Protein AF-0000000086686537 (afdb_homodimer)

Organism: NCBI:txid175570

Secondary structure (DSSP, 8-state):
---S-EEEEEE--EETT-SS---TTTSTTPPPBTTTB--GGG-BSEE-HHHHHHHTTTS-EEEEEEE---TT-SSTHHHHHHHHHHHHHH---SEEEEE--TTSTTHHHHHHHHHTSTTEEEEE----SSGGG-HHHHHHHHHHHHTT-EEEE---GGGHHHHHHHHHH-TTSEEEEGGGG--S---HHHHHHHHHHHHHHTTSTTEEEEE--GGGG-TT--HHHHHHHHHHHHHHH-TTSEEE---BTGGGGTS-HHHHHHHHHHHTTTS-HHHHHIIIIIHHHHHTT------/---S-EEEEEE--EETT-SS---TTTSTTPPPBTTTB--GGG-BSEE-HHHHHHHTTTS-EEEEEEE---TT-SSTHHHHHHHHHHHHHH---SEEEEE--TTSTTHHHHHHHHTTSTTEEEEE----SSGGG-HHHHHHHHHHHHTT-EEEE---GGGHHHHHHHHHH-TTSEEEEGGGG--S---HHHHHHHHHHHHHHTTSTTEEEEE--GGGG-TT--HHHHHHHHHHHHHHH-TTSEEE---BTGGGGTS-HHHHHHHHHHHTTTS-HHHHHIIIIIHHHHHTT------

Nearest PDB structures (foldseek):
  4do7-assembly2_B  TM=8.675E-01  e=3.839E-19  Burkholderia multivorans ATCC 17616
  4dnm-assembly1_A  TM=8.602E-01  e=5.454E-19  Burkholderia multivorans ATCC 17616
  6uvz-assembly3_C  TM=8.360E-01  e=5.558E-14  Bifidobacterium longum subsp. infantis ATCC 15697 = JCM 1222 = DSM 20088
  6uvz-assembly5_E  TM=8.345E-01  e=2.700E-13  Bifidobacterium longum subsp. infantis ATCC 15697 = JCM 1222 = DSM 20088
  2ffi-assembly2_B  TM=7.915E-01  e=4.572E-13  Pseudomonas putida KT2440

Solvent-accessible surface area (backbone atoms only — not comparable to full-atom values): 30378 Å² total; per-residue (Å²): 121,55,84,57,62,24,32,36,60,28,30,47,59,48,43,72,75,43,93,67,57,28,39,54,83,57,38,94,81,38,75,68,44,87,56,67,36,86,54,45,60,71,34,24,43,23,35,45,67,67,46,52,50,26,28,44,65,88,56,47,66,73,41,35,20,36,37,62,56,54,43,81,26,88,56,47,61,54,56,57,56,57,45,45,56,38,24,75,74,71,62,34,50,44,26,31,24,39,54,49,63,32,53,42,93,56,24,57,59,52,52,53,61,51,50,73,40,84,41,48,25,26,32,32,55,96,68,85,69,72,54,70,77,31,68,50,27,48,52,22,48,50,43,37,24,73,70,69,31,31,39,42,40,62,52,52,66,89,42,34,65,43,50,28,52,50,41,61,75,34,65,79,27,41,40,31,28,34,34,59,40,53,62,71,54,81,48,68,69,51,48,55,53,44,52,52,41,47,41,58,31,33,71,28,84,38,45,31,36,32,43,22,46,66,39,42,40,30,64,76,62,45,62,76,71,47,36,63,60,55,50,49,49,36,67,40,45,30,50,79,27,23,23,42,28,53,34,37,58,64,38,41,64,35,25,39,72,65,55,57,53,32,38,53,43,59,69,46,58,85,50,53,69,70,47,47,45,18,26,31,27,50,25,48,34,59,71,45,63,43,78,78,73,75,125,121,56,84,56,62,25,32,36,59,27,29,48,61,50,46,71,74,42,93,66,57,28,40,54,84,56,37,94,80,36,74,69,45,86,55,67,36,87,53,44,60,69,33,23,44,23,35,45,66,67,44,52,50,26,28,43,66,87,56,47,65,74,40,37,20,35,37,63,55,52,43,82,26,89,57,48,62,54,55,57,56,56,46,46,55,39,24,75,75,70,61,35,48,44,25,32,24,38,52,47,63,32,52,43,92,57,25,58,59,53,53,54,60,50,50,74,39,83,41,48,26,26,33,33,56,93,65,84,70,73,53,72,76,31,66,50,26,48,52,23,48,52,42,36,23,74,70,68,30,30,38,41,42,61,51,52,67,90,42,34,65,43,49,28,52,49,40,62,75,34,67,79,26,42,40,32,30,35,34,59,40,52,62,71,56,82,46,69,69,52,47,53,52,45,51,52,42,47,41,58,30,35,69,28,84,38,46,33,36,30,43,22,44,67,38,41,38,29,63,76,61,45,62,76,72,48,36,63,61,55,52,49,51,36,69,42,46,30,47,78,27,22,23,42,28,52,33,36,59,64,37,41,65,33,25,39,74,66,56,55,52,33,38,54,44,59,68,46,60,87,50,53,70,70,49,45,45,18,27,31,26,50,25,47,34,61,72,45,63,43,78,77,73,74,126

Radius of gyration: 26.03 Å; Cα contacts (8 Å, |Δi|>4): 1197; chains: 2; bounding box: 48×79×63 Å

Foldseek 3Di:
DDPFAFEAAEAAWDACPDPFFAALCLDPPHDADPLLGDQPVQSDNTDAPVNVCVQCVPPNHPAYEYEQGRPPGPQQLVVLVVQVVCCVVPVPHLAYATEFDLLDPCLLVSLVSSVVPVRHQAYEHADADLLLPRPSSLNSQLSCLVVNHAYEYQYALVCLVSVLVSCQVRVSYAYEHEQLSPQREQDPVSVVSSLVSLLVSLVRLRYAYEHEDPCSNPLADDLVSCLVSQVSRCVRNNLLRAAYHYNPPSCVSRPGPNRRVVSNCVSCVVPDPVSVNSRRPVNSCVSRVRDPDPD/DDPFAFEAAEAAWDACPDPFFAALCLDPPHDADPLLGDQVVQSDNTDAPVNVCVQCVPPNHPAYEYEQGRPPGPQQLVVLVVQVVCCVVPVPHLAYATEFDLLDPCLLVSLVSSVVPVRHQAYEHADADLLLPRPSSLNSQLSCLVVNHAYEYQYALVCLVSVLVSCQVRVSYAYEHEQLSPQREQDPVSVVSSLVSLLVSLVRLRYAYEHEDPCSNPLADDLVSCLVSQVSRCVRNNLLRAAYHYNPPSCVSRPGPNRRVVSNCVSCVVPDPVSVNSRRPVNSCVSRVRDPDPD

InterPro domains:
  IPR006680 Amidohydrolase-related [PF04909] (7-290)
  IPR032466 Metal-dependent hydrolase [SSF51556] (5-290)
  IPR052350 Metallo-dependent Lactonases [PTHR43569] (4-291)

pLDDT: mean 96.32, std 7.06, range [27.52, 98.94]

Structure (mmCIF, N/CA/C/O backbone):
data_AF-0000000086686537-model_v1
#
loop_
_entity.id
_entity.type
_entity.pdbx_description
1 polymer 'Amidohydrolase-related domain-containing protein'
#
loop_
_atom_site.group_PDB
_atom_site.id
_atom_site.type_symbol
_atom_site.label_atom_id
_atom_site.label_alt_id
_atom_site.label_comp_id
_atom_site.label_asym_id
_atom_site.label_entity_id
_atom_site.label_seq_id
_atom_site.pdbx_PDB_ins_code
_atom_site.Cartn_x
_atom_site.Cartn_y
_atom_site.Cartn_z
_atom_site.occupancy
_atom_site.B_iso_or_equiv
_atom_site.auth_seq_id
_atom_site.auth_comp_id
_atom_site.auth_asym_id
_atom_site.auth_atom_id
_atom_site.pdbx_PDB_model_num
ATOM 1 N N . MET A 1 1 ? 2.225 -4.84 16.266 1 64.38 1 MET A N 1
ATOM 2 C CA . MET A 1 1 ? 1.297 -3.797 15.844 1 64.38 1 MET A CA 1
ATOM 3 C C . MET A 1 1 ? 0.823 -2.975 17.047 1 64.38 1 MET A C 1
ATOM 5 O O . MET A 1 1 ? 0.542 -3.525 18.109 1 64.38 1 MET A O 1
ATOM 9 N N . ALA A 1 2 ? 0.82 -1.722 16.719 1 73.69 2 ALA A N 1
ATOM 10 C CA . ALA A 1 2 ? 0.399 -0.842 17.812 1 73.69 2 ALA A CA 1
ATOM 11 C C . ALA A 1 2 ? -1.013 -1.186 18.266 1 73.69 2 ALA A C 1
ATOM 13 O O . ALA A 1 2 ? -1.885 -1.496 17.453 1 73.69 2 ALA A O 1
ATOM 14 N N . ASP A 1 3 ? -1.252 -1.244 19.469 1 85.06 3 ASP A N 1
ATOM 15 C CA . ASP A 1 3 ? -2.514 -1.693 20.047 1 85.06 3 ASP A CA 1
ATOM 16 C C . ASP A 1 3 ? -3.41 -0.508 20.391 1 85.06 3 ASP A C 1
ATOM 18 O O . ASP A 1 3 ? -4.594 -0.684 20.688 1 85.06 3 ASP A O 1
ATOM 22 N N . LEU A 1 4 ? -2.9 0.683 20.328 1 93.69 4 LEU A N 1
ATOM 23 C CA . LEU A 1 4 ? -3.662 1.874 20.688 1 93.69 4 LEU A CA 1
ATOM 24 C C . LEU A 1 4 ? -4.5 2.357 19.516 1 93.69 4 LEU A C 1
ATOM 26 O O . LEU A 1 4 ? -4.086 2.238 18.359 1 93.69 4 LEU A O 1
ATOM 30 N N . PRO A 1 5 ? -5.707 2.875 19.875 1 96 5 PRO A N 1
ATOM 31 C CA . PRO A 1 5 ? -6.402 3.576 18.797 1 96 5 PRO A CA 1
ATOM 32 C C . PRO A 1 5 ? -5.555 4.676 18.172 1 96 5 PRO A C 1
ATOM 34 O O . PRO A 1 5 ? -4.824 5.379 18.875 1 96 5 PRO A O 1
ATOM 37 N N . PHE A 1 6 ? -5.641 4.746 16.922 1 98.31 6 PHE A N 1
ATOM 38 C CA . PHE A 1 6 ? -4.793 5.684 16.188 1 98.31 6 PHE A CA 1
ATOM 39 C C . PHE A 1 6 ? -5.637 6.652 15.375 1 98.31 6 PHE A C 1
ATOM 41 O O . PHE A 1 6 ? -6.504 6.23 14.609 1 98.31 6 PHE A O 1
ATOM 48 N N . VAL A 1 7 ? -5.484 7.961 15.594 1 98.56 7 VAL A N 1
ATOM 49 C CA . VAL A 1 7 ? -6.016 9 14.711 1 98.56 7 VAL A CA 1
ATOM 50 C C . VAL A 1 7 ? -4.965 9.375 13.672 1 98.56 7 VAL A C 1
ATOM 52 O O . VAL A 1 7 ? -3.941 9.977 13.992 1 98.56 7 VAL A O 1
ATOM 55 N N . ASP A 1 8 ? -5.223 8.977 12.461 1 98.81 8 ASP A N 1
ATOM 56 C CA . ASP A 1 8 ? -4.309 9.398 11.406 1 98.81 8 ASP A CA 1
ATOM 57 C C . ASP A 1 8 ? -4.609 10.828 10.953 1 98.81 8 ASP A C 1
ATOM 59 O O . ASP A 1 8 ? -5.598 11.062 10.258 1 98.81 8 ASP A O 1
ATOM 63 N N . THR A 1 9 ? -3.705 11.711 11.25 1 98.88 9 THR A N 1
ATOM 64 C CA . THR A 1 9 ? -4 13.133 11.156 1 98.88 9 THR A CA 1
ATOM 65 C C . THR A 1 9 ? -3.566 13.688 9.797 1 98.88 9 THR A C 1
ATOM 67 O O . THR A 1 9 ? -3.701 14.883 9.531 1 98.88 9 THR A O 1
ATOM 70 N N . HIS A 1 10 ? -3.033 12.797 8.93 1 98.94 10 HIS A N 1
ATOM 71 C CA . HIS A 1 10 ? -2.521 13.289 7.656 1 98.94 10 HIS A CA 1
ATOM 72 C C . HIS A 1 10 ? -2.654 12.242 6.559 1 98.94 10 HIS A C 1
ATOM 74 O O . HIS A 1 10 ? -1.735 11.453 6.336 1 98.94 10 HIS A O 1
ATOM 80 N N . VAL A 1 11 ? -3.717 12.281 5.844 1 98.81 11 VAL A N 1
ATOM 81 C CA . VAL A 1 11 ? -3.977 11.391 4.723 1 98.81 11 VAL A CA 1
ATOM 82 C C . VAL A 1 11 ? -4.445 12.195 3.514 1 98.81 11 VAL A C 1
ATOM 84 O O . VAL A 1 11 ? -4.977 13.297 3.666 1 98.81 11 VAL A O 1
ATOM 87 N N . HIS A 1 12 ? -4.207 11.68 2.35 1 98.81 12 HIS A N 1
ATOM 88 C CA . HIS A 1 12 ? -4.668 12.297 1.112 1 98.81 12 HIS A CA 1
ATOM 89 C C . HIS A 1 12 ? -5.5 11.32 0.286 1 98.81 12 HIS A C 1
ATOM 91 O O . HIS A 1 12 ? -5.023 10.242 -0.073 1 98.81 12 HIS A O 1
ATOM 97 N N . PHE A 1 13 ? -6.73 11.68 -0.009 1 98.75 13 PHE A N 1
ATOM 98 C CA . PHE A 1 13 ? -7.527 10.984 -1.009 1 98.75 13 PHE A CA 1
ATOM 99 C C . PHE A 1 13 ? -7.492 11.719 -2.342 1 98.75 13 PHE A C 1
ATOM 101 O O . PHE A 1 13 ? -7.375 12.945 -2.377 1 98.75 13 PHE A O 1
ATOM 108 N N . HIS A 1 14 ? -7.535 11.008 -3.42 1 98.5 14 HIS A N 1
ATOM 109 C CA . HIS A 1 14 ? -7.531 11.664 -4.723 1 98.5 14 HIS A CA 1
ATOM 110 C C . HIS A 1 14 ? -8.336 10.859 -5.742 1 98.5 14 HIS A C 1
ATOM 112 O O . HIS A 1 14 ? -8.609 9.68 -5.531 1 98.5 14 HIS A O 1
ATOM 118 N N . ASP A 1 15 ? -8.766 11.477 -6.75 1 97.19 15 ASP A N 1
ATOM 119 C CA . ASP A 1 15 ? -9.445 10.93 -7.926 1 97.19 15 ASP A CA 1
ATOM 120 C C . ASP A 1 15 ? -8.969 11.625 -9.203 1 97.19 15 ASP A C 1
ATOM 122 O O . ASP A 1 15 ? -9.484 12.68 -9.562 1 97.19 15 ASP A O 1
ATOM 126 N N . LEU A 1 16 ? -8.086 10.984 -9.883 1 94.69 16 LEU A N 1
ATOM 127 C CA . LEU A 1 16 ? -7.469 11.602 -11.047 1 94.69 16 LEU A CA 1
ATOM 128 C C . LEU A 1 16 ? -8.453 11.656 -12.211 1 94.69 16 LEU A C 1
ATOM 130 O O . LEU A 1 16 ? -8.219 12.367 -13.195 1 94.69 16 LEU A O 1
ATOM 134 N N . ASN A 1 17 ? -9.531 10.953 -12.078 1 92.94 17 ASN A N 1
ATOM 135 C CA . ASN A 1 17 ? -10.539 10.938 -13.141 1 92.94 17 ASN A CA 1
ATOM 136 C C . ASN A 1 17 ? -11.703 11.875 -12.82 1 92.94 17 ASN A C 1
ATOM 138 O O . ASN A 1 17 ? -12.672 11.945 -13.586 1 92.94 17 ASN A O 1
ATOM 142 N N . HIS A 1 18 ? -11.594 12.539 -11.727 1 96.12 18 HIS A N 1
ATOM 143 C CA . HIS A 1 18 ? -12.672 13.453 -11.359 1 96.12 18 HIS A CA 1
ATOM 144 C C . HIS A 1 18 ? -12.812 14.57 -12.391 1 96.12 18 HIS A C 1
ATOM 146 O O . HIS A 1 18 ? -11.812 15.078 -12.906 1 96.12 18 HIS A O 1
ATOM 152 N N . PRO A 1 19 ? -14.016 14.977 -12.672 1 96.31 19 PRO A N 1
ATOM 153 C CA . PRO A 1 19 ? -14.219 15.969 -13.734 1 96.31 19 PRO A CA 1
ATOM 154 C C . PRO A 1 19 ? -13.656 17.344 -13.375 1 96.31 19 PRO A C 1
ATOM 156 O O . PRO A 1 19 ? -13.281 18.109 -14.266 1 96.31 19 PRO A O 1
ATOM 159 N N . THR A 1 20 ? -13.555 17.656 -12.094 1 97.12 20 THR A N 1
ATOM 160 C CA . THR A 1 20 ? -13.219 19.031 -11.75 1 97.12 20 THR A CA 1
ATOM 161 C C . THR A 1 20 ? -11.977 19.078 -10.859 1 97.12 20 THR A C 1
ATOM 163 O O . THR A 1 20 ? -11.227 20.062 -10.883 1 97.12 20 THR A O 1
ATOM 166 N N . LEU A 1 21 ? -11.734 18.109 -10.047 1 98 21 LEU A N 1
ATOM 167 C CA . LEU A 1 21 ? -10.578 18.094 -9.156 1 98 21 LEU A CA 1
ATOM 168 C C . LEU A 1 21 ? -9.289 17.875 -9.945 1 98 21 LEU A C 1
ATOM 170 O O . LEU A 1 21 ? -9.273 17.125 -10.93 1 98 21 LEU A O 1
ATOM 174 N N . ARG A 1 22 ? -8.297 18.625 -9.547 1 97.31 22 ARG A N 1
ATOM 175 C CA . ARG A 1 22 ? -6.973 18.531 -10.156 1 97.31 22 ARG A CA 1
ATOM 176 C C . ARG A 1 22 ? -5.906 18.266 -9.094 1 97.31 22 ARG A C 1
ATOM 178 O O . ARG A 1 22 ? -5.992 18.797 -7.98 1 97.31 22 ARG A O 1
ATOM 185 N N . TYR A 1 23 ? -5.012 17.516 -9.406 1 97.25 23 TYR A N 1
ATOM 186 C CA . TYR A 1 23 ? -3.879 17.172 -8.547 1 97.25 23 TYR A CA 1
ATOM 187 C C . TYR A 1 23 ? -2.559 17.406 -9.273 1 97.25 23 TYR A C 1
ATOM 189 O O . TYR A 1 23 ? -1.949 16.453 -9.789 1 97.25 23 TYR A O 1
ATOM 197 N N . SER A 1 24 ? -2.094 18.609 -9.266 1 95 24 SER A N 1
ATOM 198 C CA . SER A 1 24 ? -0.942 19.016 -10.062 1 95 24 SER A CA 1
ATOM 199 C C . SER A 1 24 ? 0.298 18.203 -9.695 1 95 24 SER A C 1
ATOM 201 O O . SER A 1 24 ? 1.151 17.953 -10.539 1 95 24 SER A O 1
ATOM 203 N N . TRP A 1 25 ? 0.386 17.75 -8.445 1 93.38 25 TRP A N 1
ATOM 204 C CA . TRP A 1 25 ? 1.556 17.031 -7.953 1 93.38 25 TRP A CA 1
ATOM 205 C C . TRP A 1 25 ? 1.496 15.562 -8.352 1 93.38 25 TRP A C 1
ATOM 207 O O . TRP A 1 25 ? 2.5 14.844 -8.273 1 93.38 25 TRP A O 1
ATOM 217 N N . LEU A 1 26 ? 0.293 15.109 -8.852 1 93.81 26 LEU A N 1
ATOM 218 C CA . LEU A 1 26 ? 0.138 13.719 -9.266 1 93.81 26 LEU A CA 1
ATOM 219 C C . LEU A 1 26 ? -0.052 13.617 -10.773 1 93.81 26 LEU A C 1
ATOM 221 O O . LEU A 1 26 ? -0.229 12.523 -11.312 1 93.81 26 LEU A O 1
ATOM 225 N N . ASP A 1 27 ? -0.027 14.781 -11.445 1 89.25 27 ASP A N 1
ATOM 226 C CA . ASP A 1 27 ? -0.174 14.773 -12.898 1 89.25 27 ASP A CA 1
ATOM 227 C C . ASP A 1 27 ? 0.902 13.914 -13.555 1 89.25 27 ASP A C 1
ATOM 229 O O . ASP A 1 27 ? 2.025 13.828 -13.055 1 89.25 27 ASP A O 1
ATOM 233 N N . PRO A 1 28 ? 0.547 13.297 -14.648 1 83.12 28 PRO A N 1
ATOM 234 C CA . PRO A 1 28 ? 1.527 12.445 -15.328 1 83.12 28 PRO A CA 1
ATOM 235 C C . PRO A 1 28 ? 2.822 13.188 -15.656 1 83.12 28 PRO A C 1
ATOM 237 O O . PRO A 1 28 ? 3.9 12.586 -15.656 1 83.12 28 PRO A O 1
ATOM 240 N N . ASP A 1 29 ? 2.689 14.469 -15.875 1 86.56 29 ASP A N 1
ATOM 241 C CA . ASP A 1 29 ? 3.863 15.234 -16.281 1 86.56 29 ASP A CA 1
ATOM 242 C C . ASP A 1 29 ? 4.43 16.031 -15.102 1 86.56 29 ASP A C 1
ATOM 244 O O . ASP A 1 29 ? 5.305 16.875 -15.289 1 86.56 29 ASP A O 1
ATOM 248 N N . ALA A 1 30 ? 3.842 15.789 -13.906 1 91.44 30 ALA A N 1
ATOM 249 C CA . ALA A 1 30 ? 4.375 16.484 -12.742 1 91.44 30 ALA A CA 1
ATOM 250 C C . ALA A 1 30 ? 5.844 16.141 -12.516 1 91.44 30 ALA A C 1
ATOM 252 O O . ALA A 1 30 ? 6.238 14.977 -12.633 1 91.44 30 ALA A O 1
ATOM 253 N N . PRO A 1 31 ? 6.613 17.156 -12.281 1 91.62 31 PRO A N 1
ATOM 254 C CA . PRO A 1 31 ? 8.023 16.859 -12.031 1 91.62 31 PRO A CA 1
ATOM 255 C C . PRO A 1 31 ? 8.242 16.031 -10.766 1 91.62 31 PRO A C 1
ATOM 257 O O . PRO A 1 31 ? 7.43 16.109 -9.836 1 91.62 31 PRO A O 1
ATOM 260 N N . VAL A 1 32 ? 9.305 15.305 -10.75 1 92.19 32 VAL A N 1
ATOM 261 C CA . VAL A 1 32 ? 9.688 14.531 -9.562 1 92.19 32 VAL A CA 1
ATOM 262 C C . VAL A 1 32 ? 10.172 15.484 -8.469 1 92.19 32 VAL A C 1
ATOM 264 O O . VAL A 1 32 ? 11.031 16.328 -8.703 1 92.19 32 VAL A O 1
ATOM 267 N N . ASP A 1 33 ? 9.555 15.375 -7.371 1 93.81 33 ASP A N 1
ATOM 268 C CA . ASP A 1 33 ? 10 16.156 -6.223 1 93.81 33 ASP A CA 1
ATOM 269 C C . ASP A 1 33 ? 11.398 15.734 -5.777 1 93.81 33 ASP A C 1
ATOM 271 O O . ASP A 1 33 ? 11.68 14.539 -5.664 1 93.81 33 ASP A O 1
ATOM 275 N N . GLU A 1 34 ? 12.203 16.703 -5.504 1 93.19 34 GLU A N 1
ATOM 276 C CA . GLU A 1 34 ? 13.602 16.406 -5.207 1 93.19 34 GLU A CA 1
ATOM 277 C C . GLU A 1 34 ? 13.734 15.664 -3.877 1 93.19 34 GLU A C 1
ATOM 279 O O . GLU A 1 34 ? 14.68 14.898 -3.68 1 93.19 34 GLU A O 1
ATOM 284 N N . ILE A 1 35 ? 12.867 15.914 -2.992 1 94.81 35 ILE A N 1
ATOM 285 C CA . ILE A 1 35 ? 12.953 15.344 -1.652 1 94.81 35 ILE A CA 1
ATOM 286 C C . ILE A 1 35 ? 12.227 14 -1.619 1 94.81 35 ILE A C 1
ATOM 288 O O . ILE A 1 35 ? 12.789 12.992 -1.191 1 94.81 35 ILE A O 1
ATOM 292 N N . VAL A 1 36 ? 11.016 13.898 -2.174 1 96.31 36 VAL A N 1
ATOM 293 C CA . VAL A 1 36 ? 10.164 12.703 -2.15 1 96.31 36 VAL A CA 1
ATOM 294 C C . VAL A 1 36 ? 10.688 11.68 -3.156 1 96.31 36 VAL A C 1
ATOM 296 O O . VAL A 1 36 ? 10.641 10.477 -2.904 1 96.31 36 VAL A O 1
ATOM 299 N N . GLY A 1 37 ? 11.297 12.172 -4.293 1 95.75 37 GLY A N 1
ATOM 300 C CA . GLY A 1 37 ? 11.766 11.266 -5.32 1 95.75 37 GLY A CA 1
ATOM 301 C C . GLY A 1 37 ? 10.656 10.742 -6.215 1 95.75 37 GLY A C 1
ATOM 302 O O . GLY A 1 37 ? 9.57 11.312 -6.254 1 95.75 37 GLY A O 1
ATOM 303 N N . PRO A 1 38 ? 10.977 9.727 -7.016 1 94.44 38 PRO A N 1
ATOM 304 C CA . PRO A 1 38 ? 9.984 9.164 -7.934 1 94.44 38 PRO A CA 1
ATOM 305 C C . PRO A 1 38 ? 8.719 8.688 -7.215 1 94.44 38 PRO A C 1
ATOM 307 O O . PRO A 1 38 ? 8.812 7.93 -6.242 1 94.44 38 PRO A O 1
ATOM 310 N N . ASP A 1 39 ? 7.594 9.109 -7.73 1 96.19 39 ASP A N 1
ATOM 311 C CA . ASP A 1 39 ? 6.371 8.859 -6.973 1 96.19 39 ASP A CA 1
ATOM 312 C C . ASP A 1 39 ? 5.289 8.258 -7.859 1 96.19 39 ASP A C 1
ATOM 314 O O . ASP A 1 39 ? 4.102 8.32 -7.527 1 96.19 39 ASP A O 1
ATOM 318 N N . GLY A 1 40 ? 5.652 7.707 -9.023 1 95.88 40 GLY A N 1
ATOM 319 C CA . GLY A 1 40 ? 4.695 7.102 -9.938 1 95.88 40 GLY A CA 1
ATOM 320 C C . GLY A 1 40 ? 3.852 6.02 -9.289 1 95.88 40 GLY A C 1
ATOM 321 O O . GLY A 1 40 ? 2.725 5.762 -9.719 1 95.88 40 GLY A O 1
ATOM 322 N N . ALA A 1 41 ? 4.355 5.383 -8.25 1 97.19 41 ALA A N 1
ATOM 323 C CA . ALA A 1 41 ? 3.695 4.254 -7.598 1 97.19 41 ALA A CA 1
ATOM 324 C C . ALA A 1 41 ? 2.477 4.715 -6.805 1 97.19 41 ALA A C 1
ATOM 326 O O . ALA A 1 41 ? 1.59 3.914 -6.496 1 97.19 41 ALA A O 1
ATOM 327 N N . ILE A 1 42 ? 2.396 6.008 -6.473 1 96.56 42 ILE A N 1
ATOM 328 C CA . ILE A 1 42 ? 1.24 6.48 -5.719 1 96.56 42 ILE A CA 1
ATOM 329 C C . ILE A 1 42 ? 0.34 7.316 -6.621 1 96.56 42 ILE A C 1
ATOM 331 O O . ILE A 1 42 ? -0.661 7.875 -6.168 1 96.56 42 ILE A O 1
ATOM 335 N N . ARG A 1 43 ? 0.709 7.461 -7.918 1 95.88 43 ARG A N 1
ATOM 336 C CA . ARG A 1 43 ? -0.128 8.141 -8.898 1 95.88 43 ARG A CA 1
ATOM 337 C C . ARG A 1 43 ? -1.151 7.188 -9.5 1 95.88 43 ARG A C 1
ATOM 339 O O . ARG A 1 43 ? -1.157 6.961 -10.711 1 95.88 43 ARG A O 1
ATOM 346 N N . ALA A 1 44 ? -2.025 6.625 -8.695 1 95.56 44 ALA A N 1
ATOM 347 C CA . ALA A 1 44 ? -3.105 5.727 -9.102 1 95.56 44 ALA A CA 1
ATOM 348 C C . ALA A 1 44 ? -4.281 6.512 -9.672 1 95.56 44 ALA A C 1
ATOM 350 O O . ALA A 1 44 ? -4.402 7.719 -9.453 1 95.56 44 ALA A O 1
ATOM 351 N N . GLN A 1 45 ? -5.195 5.855 -10.336 1 94.81 45 GLN A N 1
ATOM 352 C CA . GLN A 1 45 ? -6.379 6.5 -10.883 1 94.81 45 GLN A CA 1
ATOM 353 C C . GLN A 1 45 ? -7.23 7.129 -9.781 1 94.81 45 GLN A C 1
ATOM 355 O O . GLN A 1 45 ? -7.836 8.188 -9.984 1 94.81 45 GLN A O 1
ATOM 360 N N . ARG A 1 46 ? -7.215 6.434 -8.688 1 96 46 ARG A N 1
ATOM 361 C CA . ARG A 1 46 ? -7.887 6.965 -7.504 1 96 46 ARG A CA 1
ATOM 362 C C . ARG A 1 46 ? -7.289 6.387 -6.227 1 96 46 ARG A C 1
ATOM 364 O O . ARG A 1 46 ? -6.605 5.359 -6.262 1 96 46 ARG A O 1
ATOM 371 N N . TYR A 1 47 ? -7.473 6.984 -5.203 1 98.25 47 TYR A N 1
ATOM 372 C CA . TYR A 1 47 ? -7.316 6.516 -3.832 1 98.25 47 TYR A CA 1
ATOM 373 C C . TYR A 1 47 ? -8.375 7.125 -2.922 1 98.25 47 TYR A C 1
ATOM 375 O O . TYR A 1 47 ? -8.156 8.172 -2.314 1 98.25 47 TYR A O 1
ATOM 383 N N . TRP A 1 48 ? -9.469 6.461 -2.809 1 98.56 48 TRP A N 1
ATOM 384 C CA . TRP A 1 48 ? -10.641 6.918 -2.066 1 98.56 48 TRP A CA 1
ATOM 385 C C . TRP A 1 48 ? -10.531 6.535 -0.594 1 98.56 48 TRP A C 1
ATOM 387 O O . TRP A 1 48 ? -9.648 5.77 -0.208 1 98.56 48 TRP A O 1
ATOM 397 N N . ALA A 1 49 ? -11.453 7.117 0.153 1 98.5 49 ALA A N 1
ATOM 398 C CA . ALA A 1 49 ? -11.555 6.715 1.554 1 98.5 49 ALA A CA 1
ATOM 399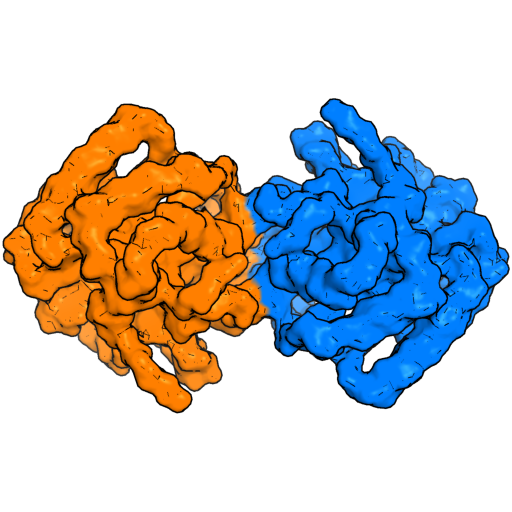 C C . ALA A 1 49 ? -11.82 5.219 1.678 1 98.5 49 ALA A C 1
ATOM 401 O O . ALA A 1 49 ? -11.32 4.566 2.6 1 98.5 49 ALA A O 1
ATOM 402 N N . ASP A 1 50 ? -12.539 4.605 0.704 1 97.44 50 ASP A N 1
ATOM 403 C CA . ASP A 1 50 ? -12.797 3.168 0.644 1 97.44 50 ASP A CA 1
ATOM 404 C C . ASP A 1 50 ? -11.484 2.381 0.596 1 97.44 50 ASP A C 1
ATOM 406 O O . ASP A 1 50 ? -11.32 1.399 1.323 1 97.44 50 ASP A O 1
ATOM 410 N N . ASP A 1 51 ? -10.648 2.828 -0.262 1 98.06 51 ASP A N 1
ATOM 411 C CA . ASP A 1 51 ? -9.375 2.152 -0.476 1 98.06 51 ASP A CA 1
ATOM 412 C C . ASP A 1 51 ? -8.5 2.223 0.772 1 98.06 51 ASP A C 1
ATOM 414 O O . ASP A 1 51 ? -7.902 1.224 1.175 1 98.06 51 ASP A O 1
ATOM 418 N N . PHE A 1 52 ? -8.469 3.43 1.356 1 98.75 52 PHE A N 1
ATOM 419 C CA . PHE A 1 52 ? -7.711 3.637 2.584 1 98.75 52 PHE A CA 1
ATOM 420 C C . PHE A 1 52 ? -8.219 2.732 3.697 1 98.75 52 PHE A C 1
ATOM 422 O O . PHE A 1 52 ? -7.434 2.076 4.383 1 98.75 52 PHE A O 1
ATOM 429 N N . LEU A 1 53 ? -9.523 2.73 3.908 1 98.25 53 LEU A N 1
ATOM 430 C CA . LEU A 1 53 ? -10.117 1.922 4.965 1 98.25 53 LEU A CA 1
ATOM 431 C C . LEU A 1 53 ? -9.82 0.442 4.758 1 98.25 53 LEU A C 1
ATOM 433 O O . LEU A 1 53 ? -9.539 -0.28 5.719 1 98.25 53 LEU A O 1
ATOM 437 N N . ALA A 1 54 ? -9.844 0.006 3.523 1 97.56 54 ALA A N 1
ATOM 438 C CA . ALA A 1 54 ? -9.523 -1.387 3.219 1 97.56 54 ALA A CA 1
ATOM 439 C C . ALA A 1 54 ? -8.062 -1.698 3.537 1 97.56 54 ALA A C 1
ATOM 441 O O . ALA A 1 54 ? -7.766 -2.693 4.203 1 97.56 54 ALA A O 1
ATOM 442 N N . GLU A 1 55 ? -7.168 -0.88 3.115 1 97.56 55 GLU A N 1
ATOM 443 C CA . GLU A 1 55 ? -5.73 -1.083 3.268 1 97.56 55 GLU A CA 1
ATOM 444 C C . GLU A 1 55 ? -5.32 -1.063 4.738 1 97.56 55 GLU A C 1
ATOM 446 O O . GLU A 1 55 ? -4.383 -1.759 5.137 1 97.56 55 GLU A O 1
ATOM 451 N N . THR A 1 56 ? -6.07 -0.302 5.59 1 97.62 56 THR A N 1
ATOM 452 C CA . THR A 1 56 ? -5.617 -0.066 6.957 1 97.62 56 THR A CA 1
ATOM 453 C C . THR A 1 56 ? -6.5 -0.808 7.957 1 97.62 56 THR A C 1
ATOM 455 O O . THR A 1 56 ? -6.398 -0.589 9.164 1 97.62 56 THR A O 1
ATOM 458 N N . ARG A 1 57 ? -7.332 -1.625 7.516 1 96 57 ARG A N 1
ATOM 459 C CA . ARG A 1 57 ? -8.453 -2.16 8.281 1 96 57 ARG A CA 1
ATOM 460 C C . ARG A 1 57 ? -7.969 -2.934 9.5 1 96 57 ARG A C 1
ATOM 462 O O . ARG A 1 57 ? -8.734 -3.18 10.43 1 96 57 ARG A O 1
ATOM 469 N N . PHE A 1 58 ? -6.711 -3.328 9.57 1 96.12 58 PHE A N 1
ATOM 470 C CA . PHE A 1 58 ? -6.234 -4.121 10.703 1 96.12 58 PHE A CA 1
ATOM 471 C C . PHE A 1 58 ? -5.332 -3.289 11.602 1 96.12 58 PHE A C 1
ATOM 473 O O . PHE A 1 58 ? -4.637 -3.832 12.469 1 96.12 58 PHE A O 1
ATOM 480 N N . HIS A 1 59 ? -5.309 -1.952 11.531 1 96.62 59 HIS A N 1
ATOM 481 C CA . HIS A 1 59 ? -4.305 -1.148 12.219 1 96.62 59 HIS A CA 1
ATOM 482 C C . HIS A 1 59 ? -4.949 -0.214 13.234 1 96.62 59 HIS A C 1
ATOM 484 O O . HIS A 1 59 ? -4.359 0.798 13.617 1 96.62 59 HIS A O 1
ATOM 490 N N . ASN A 1 60 ? -6.145 -0.432 13.672 1 96.62 60 ASN A N 1
ATOM 491 C CA . ASN A 1 60 ? -6.844 0.266 14.742 1 96.62 60 ASN A CA 1
ATOM 492 C C . ASN A 1 60 ? -6.934 1.765 14.477 1 96.62 60 ASN A C 1
ATOM 494 O O . ASN A 1 60 ? -6.699 2.578 15.367 1 96.62 60 ASN A O 1
ATOM 498 N N . VAL A 1 61 ? -7.168 2.141 13.258 1 97.88 61 VAL A N 1
ATOM 499 C CA . VAL A 1 61 ? -7.391 3.537 12.906 1 97.88 61 VAL A CA 1
ATOM 500 C C . VAL A 1 61 ? -8.797 3.961 13.32 1 97.88 61 VAL A C 1
ATOM 502 O O . VAL A 1 61 ? -9.781 3.498 12.742 1 97.88 61 VAL A O 1
ATOM 505 N N . SER A 1 62 ? -8.852 4.824 14.305 1 97.06 62 SER A N 1
ATOM 506 C CA . SER A 1 62 ? -10.156 5.191 14.852 1 97.06 62 SER A CA 1
ATOM 507 C C . SER A 1 62 ? -10.719 6.422 14.148 1 97.06 62 SER A C 1
ATOM 509 O O . SER A 1 62 ? -11.938 6.566 14.023 1 97.06 62 SER A O 1
ATOM 511 N N . LYS A 1 63 ? -9.859 7.34 13.75 1 98.31 63 LYS A N 1
ATOM 512 C CA . LYS A 1 63 ? -10.258 8.547 13.039 1 98.31 63 LYS A CA 1
ATOM 513 C C . LYS A 1 63 ? -9.211 8.945 12.008 1 98.31 63 LYS A C 1
ATOM 515 O O . LYS A 1 63 ? -8.047 8.57 12.117 1 98.31 63 LYS A O 1
ATOM 520 N N . VAL A 1 64 ? -9.727 9.688 11.055 1 98.56 64 VAL A N 1
ATOM 521 C CA . VAL A 1 64 ? -8.875 10.078 9.938 1 98.56 64 VAL A CA 1
ATOM 522 C C . VAL A 1 64 ? -9.094 11.547 9.602 1 98.56 64 VAL A C 1
ATOM 524 O O . VAL A 1 64 ? -10.234 12.016 9.57 1 98.56 64 VAL A O 1
ATOM 527 N N . VAL A 1 65 ? -7.984 12.281 9.414 1 98.88 65 VAL A N 1
ATOM 528 C CA . VAL A 1 65 ? -8.031 13.656 8.93 1 98.88 65 VAL A CA 1
ATOM 529 C C . VAL A 1 65 ? -7.43 13.734 7.527 1 98.88 65 VAL A C 1
ATOM 531 O O . VAL A 1 65 ? -6.262 13.391 7.328 1 98.88 65 VAL A O 1
ATOM 534 N N . HIS A 1 66 ? -8.258 14.086 6.57 1 98.88 66 HIS A N 1
ATOM 535 C CA . HIS A 1 66 ? -7.762 14.367 5.23 1 98.88 66 HIS A CA 1
ATOM 536 C C . HIS A 1 66 ? -7.156 15.766 5.148 1 98.88 66 HIS A C 1
ATOM 538 O O . HIS A 1 66 ? -7.742 16.734 5.645 1 98.88 66 HIS A O 1
ATOM 544 N N . VAL A 1 67 ? -6.004 15.867 4.598 1 98.88 67 VAL A N 1
ATOM 545 C CA . VAL A 1 67 ? -5.367 17.156 4.344 1 98.88 67 VAL A CA 1
ATOM 546 C C . VAL A 1 67 ? -5.418 17.484 2.852 1 98.88 67 VAL A C 1
ATOM 548 O O . VAL A 1 67 ? -5.082 16.625 2.02 1 98.88 67 VAL A O 1
ATOM 551 N N . GLN A 1 68 ? -5.77 18.688 2.537 1 98.38 68 GLN A N 1
ATOM 552 C CA . GLN A 1 68 ? -6.004 19.078 1.151 1 98.38 68 GLN A CA 1
ATOM 553 C C . GLN A 1 68 ? -4.969 18.453 0.22 1 98.38 68 GLN A C 1
ATOM 555 O O . GLN A 1 68 ? -3.801 18.312 0.583 1 98.38 68 GLN A O 1
ATOM 560 N N . ALA A 1 69 ? -5.422 17.984 -0.919 1 98.06 69 ALA A N 1
ATOM 561 C CA . ALA A 1 69 ? -4.539 17.312 -1.866 1 98.06 69 ALA A CA 1
ATOM 562 C C . ALA A 1 69 ? -4.789 17.781 -3.293 1 98.06 69 ALA A C 1
ATOM 564 O O . ALA A 1 69 ? -3.938 17.625 -4.168 1 98.06 69 ALA A O 1
ATOM 565 N N . ALA A 1 70 ? -5.895 18.375 -3.621 1 98.06 70 ALA A N 1
ATOM 566 C CA . ALA A 1 70 ? -6.32 18.703 -4.98 1 98.06 70 ALA A CA 1
ATOM 567 C C . ALA A 1 70 ? -5.75 20.047 -5.418 1 98.06 70 ALA A C 1
ATOM 569 O O . ALA A 1 70 ? -6.5 20.969 -5.746 1 98.06 70 ALA A O 1
ATOM 570 N N . LEU A 1 71 ? -4.492 20.078 -5.551 1 96.06 71 LEU A N 1
ATOM 571 C CA . LEU A 1 71 ? -3.789 21.297 -5.957 1 96.06 71 LEU A CA 1
ATOM 572 C C . LEU A 1 71 ? -4.031 21.594 -7.438 1 96.06 71 LEU A C 1
ATOM 574 O O . LEU A 1 71 ? -3.855 20.719 -8.281 1 96.06 71 LEU A O 1
ATOM 578 N N . GLY A 1 72 ? -4.367 22.781 -7.68 1 95.06 72 GLY A N 1
ATOM 579 C CA . GLY A 1 72 ? -4.637 23.188 -9.047 1 95.06 72 GLY A CA 1
ATOM 580 C C . GLY A 1 72 ? -6.117 23.203 -9.383 1 95.06 72 GLY A C 1
ATOM 581 O O . GLY A 1 72 ? -6.504 23.609 -10.484 1 95.06 72 GLY A O 1
ATOM 582 N N . THR A 1 73 ? -6.949 22.812 -8.461 1 97.5 73 THR A N 1
ATOM 583 C CA . THR A 1 73 ? -8.398 22.859 -8.648 1 97.5 73 THR A CA 1
ATOM 584 C C . THR A 1 73 ? -8.883 24.297 -8.688 1 97.5 73 THR A C 1
ATOM 586 O O . THR A 1 73 ? -8.539 25.109 -7.816 1 97.5 73 THR A O 1
ATOM 589 N N . PRO A 1 74 ? -9.75 24.656 -9.641 1 96.31 74 PRO A N 1
ATOM 590 C CA . PRO A 1 74 ? -10.195 26.047 -9.758 1 96.31 74 PRO A CA 1
ATOM 591 C C . PRO A 1 74 ? -10.945 26.531 -8.516 1 96.31 74 PRO A C 1
ATOM 593 O O . PRO A 1 74 ? -10.719 27.656 -8.055 1 96.31 74 PRO A O 1
ATOM 596 N N . ASP A 1 75 ? -11.812 25.766 -8 1 97.81 75 ASP A N 1
ATOM 597 C CA . ASP A 1 75 ? -12.539 26.047 -6.762 1 97.81 75 ASP A CA 1
ATOM 598 C C . ASP A 1 75 ? -12.195 25.031 -5.684 1 97.81 75 ASP A C 1
ATOM 600 O O . ASP A 1 75 ? -12.789 23.953 -5.629 1 97.81 75 ASP A O 1
ATOM 604 N N . PRO A 1 76 ? -11.32 25.406 -4.766 1 97.56 76 PRO A N 1
ATOM 605 C CA . PRO A 1 76 ? -10.875 24.453 -3.744 1 97.56 76 PRO A CA 1
ATOM 606 C C . PRO A 1 76 ? -12.023 23.891 -2.914 1 97.56 76 PRO A C 1
ATOM 608 O O . PRO A 1 76 ? -11.898 22.812 -2.326 1 97.56 76 PRO A O 1
ATOM 611 N N . PHE A 1 77 ? -13.109 24.609 -2.916 1 98.19 77 PHE A N 1
ATOM 612 C CA . PHE A 1 77 ? -14.281 24.141 -2.174 1 98.19 77 PHE A CA 1
ATOM 613 C C . PHE A 1 77 ? -14.773 22.812 -2.713 1 98.19 77 PHE A C 1
ATOM 615 O O . PHE A 1 77 ? -15.367 22.016 -1.977 1 98.19 77 PHE A O 1
ATOM 622 N N . GLU A 1 78 ? -14.492 22.516 -3.949 1 98.38 78 GLU A N 1
ATOM 623 C CA . GLU A 1 78 ? -14.953 21.297 -4.59 1 98.38 78 GLU A CA 1
ATOM 624 C C . GLU A 1 78 ? -14.352 20.062 -3.912 1 98.38 78 GLU A C 1
ATOM 626 O O . GLU A 1 78 ? -15 19.016 -3.838 1 98.38 78 GLU A O 1
ATOM 631 N N . GLU A 1 79 ? -13.156 20.172 -3.439 1 98.75 79 GLU A N 1
ATOM 632 C CA . GLU A 1 79 ? -12.562 19.047 -2.732 1 98.75 79 GLU A CA 1
ATOM 633 C C . GLU A 1 79 ? -13.305 18.75 -1.436 1 98.75 79 GLU A C 1
ATOM 635 O O . GLU A 1 79 ? -13.562 17.594 -1.112 1 98.75 79 GLU A O 1
ATOM 640 N N . THR A 1 80 ? -13.648 19.797 -0.719 1 98.75 80 THR A N 1
ATOM 641 C CA . THR A 1 80 ? -14.406 19.625 0.517 1 98.75 80 THR A CA 1
ATOM 642 C C . THR A 1 80 ? -15.742 18.938 0.246 1 98.75 80 THR A C 1
ATOM 644 O O . THR A 1 80 ? -16.109 18 0.95 1 98.75 80 THR A O 1
ATOM 647 N N . ARG A 1 81 ? -16.375 19.422 -0.782 1 98.12 81 ARG A N 1
ATOM 648 C CA . ARG A 1 81 ? -17.656 18.828 -1.152 1 98.12 81 ARG A CA 1
ATOM 649 C C . ARG A 1 81 ? -17.5 17.359 -1.526 1 98.12 81 ARG A C 1
ATOM 651 O O . ARG A 1 81 ? -18.281 16.516 -1.096 1 98.12 81 ARG A O 1
ATOM 658 N N . TRP A 1 82 ? -16.5 17.094 -2.295 1 98.62 82 TRP A N 1
ATOM 659 C CA . TRP A 1 82 ? -16.203 15.727 -2.727 1 98.62 82 TRP A CA 1
ATOM 660 C C . TRP A 1 82 ? -15.906 14.828 -1.529 1 98.62 82 TRP A C 1
ATOM 662 O O . TRP A 1 82 ? -16.406 13.703 -1.448 1 98.62 82 TRP A O 1
ATOM 672 N N . LEU A 1 83 ? -15.172 15.266 -0.585 1 98.62 83 LEU A N 1
ATOM 673 C CA . LEU A 1 83 ? -14.797 14.516 0.612 1 98.62 83 LEU A CA 1
ATOM 674 C C . LEU A 1 83 ? -16.016 14.25 1.491 1 98.62 83 LEU A C 1
ATOM 676 O O . LEU A 1 83 ? -16.109 13.203 2.135 1 98.62 83 LEU A O 1
ATOM 680 N N . HIS A 1 84 ? -16.828 15.234 1.523 1 96.5 84 HIS A N 1
ATOM 681 C CA . HIS A 1 84 ? -18.016 15.094 2.365 1 96.5 84 HIS A CA 1
ATOM 682 C C . HIS A 1 84 ? -18.875 13.914 1.91 1 96.5 84 HIS A C 1
ATOM 684 O O . HIS A 1 84 ? -19.516 13.258 2.729 1 96.5 84 HIS A O 1
ATOM 690 N N . ALA A 1 85 ? -18.859 13.648 0.644 1 96.88 85 ALA A N 1
ATOM 691 C CA . ALA A 1 85 ? -19.578 12.484 0.141 1 96.88 85 ALA A CA 1
ATOM 692 C C . ALA A 1 85 ? -19.078 11.195 0.782 1 96.88 85 ALA A C 1
ATOM 694 O O . ALA A 1 85 ? -19.859 10.289 1.069 1 96.88 85 ALA A O 1
ATOM 695 N N . PHE A 1 86 ? -17.828 11.078 1.027 1 97.94 86 PHE A N 1
ATOM 696 C CA . PHE A 1 86 ? -17.281 9.93 1.734 1 97.94 86 PHE A CA 1
ATOM 697 C C . PHE A 1 86 ? -17.734 9.914 3.188 1 97.94 86 PHE A C 1
ATOM 699 O O . PHE A 1 86 ? -18.062 8.859 3.729 1 97.94 86 PHE A O 1
ATOM 706 N N . THR A 1 87 ? -17.719 11.125 3.783 1 97.19 87 THR A N 1
ATOM 707 C CA . THR A 1 87 ? -18.141 11.234 5.18 1 97.19 87 THR A CA 1
ATOM 708 C C . THR A 1 87 ? -19.547 10.695 5.371 1 97.19 87 THR A C 1
ATOM 710 O O . THR A 1 87 ? -19.812 9.961 6.32 1 97.19 87 THR A O 1
ATOM 713 N N . GLU A 1 88 ? -20.391 11.023 4.48 1 97.12 88 GLU A N 1
ATOM 714 C CA . GLU A 1 88 ? -21.781 10.594 4.559 1 97.12 88 GLU A CA 1
ATOM 715 C C . GLU A 1 88 ? -21.906 9.086 4.395 1 97.12 88 GLU A C 1
ATOM 717 O O . GLU A 1 88 ? -22.688 8.445 5.09 1 97.12 88 GLU A O 1
ATOM 722 N N . ARG A 1 89 ? -21.094 8.539 3.564 1 96.94 89 ARG A N 1
ATOM 723 C CA . ARG A 1 89 ? -21.219 7.129 3.203 1 96.94 89 ARG A CA 1
ATOM 724 C C . ARG A 1 89 ? -20.469 6.234 4.176 1 96.94 89 ARG A C 1
ATOM 726 O O . ARG A 1 89 ? -20.922 5.137 4.5 1 96.94 89 ARG A O 1
ATOM 733 N N . LEU A 1 90 ? -19.312 6.758 4.641 1 97.12 90 LEU A N 1
ATOM 734 C CA . LEU A 1 90 ? -18.375 5.875 5.324 1 97.12 90 LEU A CA 1
ATOM 735 C C . LEU A 1 90 ? -18.094 6.379 6.734 1 97.12 90 LEU A C 1
ATOM 737 O O . LEU A 1 90 ? -17.5 5.66 7.547 1 97.12 90 LEU A O 1
ATOM 741 N N . GLY A 1 91 ? -18.453 7.629 7.035 1 96.56 91 GLY A N 1
ATOM 742 C CA . GLY A 1 91 ? -18.078 8.25 8.297 1 96.56 91 GLY A CA 1
ATOM 743 C C . GLY A 1 91 ? -16.656 8.773 8.289 1 96.56 91 GLY A C 1
ATOM 744 O O . GLY A 1 91 ? -16.109 9.133 9.344 1 96.56 91 GLY A O 1
ATOM 745 N N . VAL A 1 92 ? -15.953 8.75 7.133 1 97.5 92 VAL A N 1
ATOM 746 C CA . VAL A 1 92 ? -14.586 9.211 6.945 1 97.5 92 VAL A CA 1
ATOM 747 C C . VAL A 1 92 ? -14.516 10.156 5.746 1 97.5 92 VAL A C 1
ATOM 749 O O . VAL A 1 92 ? -15.211 9.953 4.75 1 97.5 92 VAL A O 1
ATOM 752 N N . PRO A 1 93 ? -13.797 11.125 5.875 1 98.25 93 PRO A N 1
ATOM 753 C CA . PRO A 1 93 ? -12.891 11.477 6.973 1 98.25 93 PRO A CA 1
ATOM 754 C C . PRO A 1 93 ? -13.602 12.148 8.141 1 98.25 93 PRO A C 1
ATOM 756 O O . PRO A 1 93 ? -14.648 12.773 7.949 1 98.25 93 PRO A O 1
ATOM 759 N N . HIS A 1 94 ? -13.008 12.023 9.305 1 98.5 94 HIS A N 1
ATOM 760 C CA . HIS A 1 94 ? -13.523 12.648 10.516 1 98.5 94 HIS A CA 1
ATOM 761 C C . HIS A 1 94 ? -13.188 14.133 10.555 1 98.5 94 HIS A C 1
ATOM 763 O O . HIS A 1 94 ? -13.875 14.914 11.211 1 98.5 94 HIS A O 1
ATOM 769 N N . GLY A 1 95 ? -12.117 14.531 9.938 1 98.69 95 GLY A N 1
ATOM 770 C CA . GLY A 1 95 ? -11.68 15.914 9.781 1 98.69 95 GLY A CA 1
ATOM 771 C C . GLY A 1 95 ? -11.172 16.234 8.391 1 98.69 95 GLY A C 1
ATOM 772 O O . GLY A 1 95 ? -10.578 15.375 7.727 1 98.69 95 GLY A O 1
ATOM 773 N N . ILE A 1 96 ? -11.453 17.438 7.957 1 98.75 96 ILE A N 1
ATOM 774 C CA . ILE A 1 96 ? -10.969 17.938 6.676 1 98.75 96 ILE A CA 1
ATOM 775 C C . ILE A 1 96 ? -10.133 19.188 6.891 1 98.75 96 ILE A C 1
ATOM 777 O O . ILE A 1 96 ? -10.609 20.156 7.496 1 98.75 96 ILE A O 1
ATOM 781 N N . VAL A 1 97 ? -8.898 19.109 6.52 1 98.94 97 VAL A N 1
ATOM 782 C CA . VAL A 1 97 ? -8.086 20.312 6.348 1 98.94 97 VAL A CA 1
ATOM 783 C C . VAL A 1 97 ? -8.188 20.812 4.906 1 98.94 97 VAL A C 1
ATOM 785 O O . VAL A 1 97 ? -7.609 20.219 3.994 1 98.94 97 VAL A O 1
ATOM 788 N N . ALA A 1 98 ? -8.883 21.906 4.75 1 98.81 98 ALA A N 1
ATOM 789 C CA . ALA A 1 98 ? -9.242 22.391 3.424 1 98.81 98 ALA A CA 1
ATOM 790 C C . ALA A 1 98 ? -8.172 23.328 2.877 1 98.81 98 ALA A C 1
ATOM 792 O O . ALA A 1 98 ? -7.305 23.797 3.619 1 98.81 98 ALA A O 1
ATOM 793 N N . ALA A 1 99 ? -8.273 23.547 1.565 1 98.44 99 ALA A N 1
ATOM 794 C CA . ALA A 1 99 ? -7.391 24.516 0.917 1 98.44 99 ALA A CA 1
ATOM 795 C C . ALA A 1 99 ? -8.039 25.891 0.843 1 98.44 99 ALA A C 1
ATOM 797 O O . ALA A 1 99 ? -9.133 26.047 0.292 1 98.44 99 ALA A O 1
ATOM 798 N N . VAL A 1 100 ? -7.398 26.859 1.374 1 98.19 100 VAL A N 1
ATOM 799 C CA . VAL A 1 100 ? -7.809 28.266 1.246 1 98.19 100 VAL A CA 1
ATOM 800 C C . VAL A 1 100 ? -6.582 29.141 1.067 1 98.19 100 VAL A C 1
ATOM 802 O O . VAL A 1 100 ? -5.605 29.031 1.811 1 98.19 100 VAL A O 1
ATOM 805 N N . ASP A 1 101 ? -6.59 29.984 0.065 1 97.38 101 ASP A N 1
ATOM 806 C CA . ASP A 1 101 ? -5.594 31.047 -0.038 1 97.38 101 ASP A CA 1
ATOM 807 C C . ASP A 1 101 ? -5.875 32.156 0.966 1 97.38 101 ASP A C 1
ATOM 809 O O . ASP A 1 101 ? -6.75 33 0.739 1 97.38 101 ASP A O 1
ATOM 813 N N . LEU A 1 102 ? -5.086 32.188 1.979 1 97.88 102 LEU A N 1
ATOM 814 C CA . LEU A 1 102 ? -5.379 33.062 3.1 1 97.88 102 LEU A CA 1
ATOM 815 C C . LEU A 1 102 ? -5.016 34.5 2.762 1 97.88 102 LEU A C 1
ATOM 817 O O . LEU A 1 102 ? -5.41 35.438 3.473 1 97.88 102 LEU A O 1
ATOM 821 N N . SER A 1 103 ? -4.297 34.719 1.651 1 97.31 103 SER A N 1
ATOM 822 C CA . SER A 1 103 ? -3.896 36.062 1.282 1 97.31 103 SER A CA 1
ATOM 823 C C . SER A 1 103 ? -5 36.781 0.503 1 97.31 103 SER A C 1
ATOM 825 O O . SER A 1 103 ? -4.938 38 0.298 1 97.31 103 SER A O 1
ATOM 827 N N . ARG A 1 104 ? -6.004 36 0.127 1 97.25 104 ARG A N 1
ATOM 828 C CA . ARG A 1 104 ? -7.062 36.594 -0.689 1 97.25 104 ARG A CA 1
ATOM 829 C C . ARG A 1 104 ? -7.996 37.469 0.157 1 97.25 104 ARG A C 1
ATOM 831 O O . ARG A 1 104 ? -8.289 37.125 1.305 1 97.25 104 ARG A O 1
ATOM 838 N N . PRO A 1 105 ? -8.539 38.5 -0.479 1 97.31 105 PRO A N 1
ATOM 839 C CA . PRO A 1 105 ? -9.453 39.375 0.268 1 97.31 105 PRO A CA 1
ATOM 840 C C . PRO A 1 105 ? -10.727 38.656 0.691 1 97.31 105 PRO A C 1
ATOM 842 O O . PRO A 1 105 ? -11.375 39.062 1.663 1 97.31 105 PRO A O 1
ATOM 845 N N . ASP A 1 106 ? -11.07 37.625 -0.009 1 97.56 106 ASP A N 1
ATOM 846 C CA . ASP A 1 106 ? -12.305 36.906 0.318 1 97.56 106 ASP A CA 1
ATOM 847 C C . ASP A 1 106 ? -12.016 35.656 1.155 1 97.56 106 ASP A C 1
ATOM 849 O O . ASP A 1 106 ? -12.828 34.75 1.197 1 97.56 106 ASP A O 1
ATOM 853 N N . ALA A 1 107 ? -10.852 35.594 1.771 1 97.94 107 ALA A N 1
ATOM 854 C CA . ALA A 1 107 ? -10.469 34.438 2.562 1 97.94 107 ALA A CA 1
ATOM 855 C C . ALA A 1 107 ? -11.523 34.094 3.615 1 97.94 107 ALA A C 1
ATOM 857 O O . ALA A 1 107 ? -11.914 32.938 3.771 1 97.94 107 ALA A O 1
ATOM 858 N N . ALA A 1 108 ? -12.031 35.094 4.281 1 98.19 108 ALA A N 1
ATOM 859 C CA . ALA A 1 108 ? -13.023 34.906 5.328 1 98.19 108 ALA A CA 1
ATOM 860 C C . ALA A 1 108 ? -14.289 34.25 4.758 1 98.19 108 ALA A C 1
ATOM 862 O O . ALA A 1 108 ? -14.898 33.406 5.395 1 98.19 108 ALA A O 1
ATOM 863 N N . VAL A 1 109 ? -14.648 34.719 3.605 1 98.19 109 VAL A N 1
ATOM 864 C CA . VAL A 1 109 ? -15.828 34.188 2.936 1 98.19 109 VAL A CA 1
ATOM 865 C C . VAL A 1 109 ? -15.586 32.719 2.555 1 98.19 109 VAL A C 1
ATOM 867 O O . VAL A 1 109 ? -16.469 31.891 2.715 1 98.19 109 VAL A O 1
ATOM 870 N N . GLN A 1 110 ? -14.414 32.438 2.047 1 98.31 110 GLN A N 1
ATOM 871 C CA . GLN A 1 110 ? -14.07 31.062 1.668 1 98.31 110 GLN A CA 1
ATOM 872 C C . GLN A 1 110 ? -14.062 30.141 2.883 1 98.31 110 GLN A C 1
ATOM 874 O O . GLN A 1 110 ? -14.523 29 2.809 1 98.31 110 GLN A O 1
ATOM 879 N N . LEU A 1 111 ? -13.531 30.625 3.967 1 98.62 111 LEU A N 1
ATOM 880 C CA . LEU A 1 111 ? -13.516 29.844 5.199 1 98.62 111 LEU A CA 1
ATOM 881 C C . LEU A 1 111 ? -14.938 29.469 5.613 1 98.62 111 LEU A C 1
ATOM 883 O O . LEU A 1 111 ? -15.203 28.312 5.941 1 98.62 111 LEU A O 1
ATOM 887 N N . ARG A 1 112 ? -15.812 30.375 5.559 1 98.12 112 ARG A N 1
ATOM 888 C CA . ARG A 1 112 ? -17.203 30.125 5.926 1 98.12 112 ARG A CA 1
ATOM 889 C C . ARG A 1 112 ? -17.859 29.141 4.973 1 98.12 112 ARG A C 1
ATOM 891 O O . ARG A 1 112 ? -18.656 28.297 5.391 1 98.12 112 ARG A O 1
ATOM 898 N N . ARG A 1 113 ? -17.484 29.281 3.744 1 98.38 113 ARG A N 1
ATOM 899 C CA . ARG A 1 113 ? -18 28.359 2.742 1 98.38 113 ARG A CA 1
ATOM 900 C C . ARG A 1 113 ? -17.609 26.922 3.076 1 98.38 113 ARG A C 1
ATOM 902 O O . ARG A 1 113 ? -18.438 26.016 3.029 1 98.38 113 ARG A O 1
ATOM 909 N N . HIS A 1 114 ? -16.422 26.688 3.439 1 98.69 114 HIS A N 1
ATOM 910 C CA . HIS A 1 114 ? -15.953 25.359 3.814 1 98.69 114 HIS A CA 1
ATOM 911 C C . HIS A 1 114 ? -16.609 24.891 5.102 1 98.69 114 HIS A C 1
ATOM 913 O O . HIS A 1 114 ? -16.938 23.703 5.238 1 98.69 114 HIS A O 1
ATOM 919 N N . GLN A 1 115 ? -16.844 25.75 6.016 1 98 115 GLN A N 1
ATOM 920 C CA . GLN A 1 115 ? -17.344 25.406 7.34 1 98 115 GLN A CA 1
ATOM 921 C C . GLN A 1 115 ? -18.828 25.016 7.285 1 98 115 GLN A C 1
ATOM 923 O O . GLN A 1 115 ? -19.391 24.578 8.289 1 98 115 GLN A O 1
ATOM 928 N N . ARG A 1 116 ? -19.422 25.156 6.117 1 97.44 116 ARG A N 1
ATOM 929 C CA . ARG A 1 116 ? -20.75 24.594 5.949 1 97.44 116 ARG A CA 1
ATOM 930 C C . ARG A 1 116 ? -20.734 23.078 6.199 1 97.44 116 ARG A C 1
ATOM 932 O O . ARG A 1 116 ? -21.781 22.484 6.465 1 97.44 116 ARG A O 1
ATOM 939 N N . TYR A 1 117 ? -19.609 22.531 6.051 1 97.44 117 TYR A N 1
ATOM 940 C CA . TYR A 1 117 ? -19.422 21.125 6.402 1 97.44 117 TYR A CA 1
ATOM 941 C C . TYR A 1 117 ? -18.797 20.984 7.785 1 97.44 117 TYR A C 1
ATOM 943 O O . TYR A 1 117 ? -17.672 21.469 8.016 1 97.44 117 TYR A O 1
ATOM 951 N N . PRO A 1 118 ? -19.438 20.297 8.648 1 95.12 118 PRO A N 1
ATOM 952 C CA . PRO A 1 118 ? -19.047 20.328 10.062 1 95.12 118 PRO A CA 1
ATOM 953 C C . PRO A 1 118 ? -17.703 19.656 10.32 1 95.12 118 PRO A C 1
ATOM 955 O O . PRO A 1 118 ? -17.109 19.859 11.375 1 95.12 118 PRO A O 1
ATOM 958 N N . ASN A 1 119 ? -17.234 18.812 9.391 1 96.44 119 ASN A N 1
ATOM 959 C CA . ASN A 1 119 ? -15.992 18.109 9.672 1 96.44 119 ASN A CA 1
ATOM 960 C C . ASN A 1 119 ? -14.781 18.844 9.109 1 96.44 119 ASN A C 1
ATOM 962 O O . ASN A 1 119 ? -13.656 18.344 9.164 1 96.44 119 ASN A O 1
ATOM 966 N N . VAL A 1 120 ? -15.008 20.078 8.57 1 98.44 120 VAL A N 1
ATOM 967 C CA . VAL A 1 120 ? -13.875 20.938 8.273 1 98.44 120 VAL A CA 1
ATOM 968 C C . VAL A 1 120 ? -13.266 21.453 9.57 1 98.44 120 VAL A C 1
ATOM 970 O O . VAL A 1 120 ? -13.93 22.141 10.344 1 98.44 120 VAL A O 1
ATOM 973 N N . CYS A 1 121 ? -12.016 21.078 9.789 1 98.62 121 CYS A N 1
ATOM 974 C CA . CYS A 1 121 ? -11.43 21.375 11.094 1 98.62 121 CYS A CA 1
ATOM 975 C C . CYS A 1 121 ? -10.18 22.234 10.945 1 98.62 121 CYS A C 1
ATOM 977 O O . CYS A 1 121 ? -9.641 22.734 11.93 1 98.62 121 CYS A O 1
ATOM 979 N N . GLY A 1 122 ? -9.734 22.438 9.727 1 98.81 122 GLY A N 1
ATOM 980 C CA . GLY A 1 122 ? -8.531 23.234 9.492 1 98.81 122 GLY A CA 1
ATOM 981 C C . GLY A 1 122 ? -8.336 23.609 8.039 1 98.81 122 GLY A C 1
ATOM 982 O O . GLY A 1 122 ? -9.18 23.297 7.191 1 98.81 122 GLY A O 1
ATOM 983 N N . VAL A 1 123 ? -7.281 24.406 7.836 1 98.69 123 VAL A N 1
ATOM 984 C CA . VAL A 1 123 ? -6.918 24.875 6.504 1 98.69 123 VAL A CA 1
ATOM 985 C C . VAL A 1 123 ? -5.406 24.766 6.309 1 98.69 123 VAL A C 1
ATOM 987 O O . VAL A 1 123 ? -4.637 24.969 7.25 1 98.69 123 VAL A O 1
ATOM 990 N N . ARG A 1 124 ? -5.086 24.375 5.152 1 98.25 124 ARG A N 1
ATOM 991 C CA . ARG A 1 124 ? -3.691 24.469 4.734 1 98.25 124 ARG A CA 1
ATOM 992 C C . ARG A 1 124 ? -3.566 25.266 3.434 1 98.25 124 ARG A C 1
ATOM 994 O O . ARG A 1 124 ? -4.234 24.953 2.447 1 98.25 124 ARG A O 1
ATOM 1001 N N . ASP A 1 125 ? -2.859 26.328 3.543 1 95.88 125 ASP A N 1
ATOM 1002 C CA . ASP A 1 125 ? -2.395 27.078 2.379 1 95.88 125 ASP A CA 1
ATOM 1003 C C . ASP A 1 125 ? -0.967 26.672 2.008 1 95.88 125 ASP A C 1
ATOM 1005 O O . ASP A 1 125 ? -0.005 27.234 2.535 1 95.88 125 ASP A O 1
ATOM 1009 N N . LEU A 1 126 ? -0.823 25.719 1.129 1 91.12 126 LEU A N 1
ATOM 1010 C CA . LEU A 1 126 ? 0.493 25.172 0.805 1 91.12 126 LEU A CA 1
ATOM 1011 C C . LEU A 1 126 ? 1.303 26.172 -0.017 1 91.12 126 LEU A C 1
ATOM 1013 O O . LEU A 1 126 ? 1.084 26.312 -1.223 1 91.12 126 LEU A O 1
ATOM 1017 N N . ARG A 1 127 ? 2.113 26.969 0.667 1 87.81 127 ARG A N 1
ATOM 1018 C CA . ARG A 1 127 ? 2.99 27.984 0.093 1 87.81 127 ARG A CA 1
ATOM 1019 C C . ARG A 1 127 ? 4.391 27.906 0.698 1 87.81 127 ARG A C 1
ATOM 1021 O O . ARG A 1 127 ? 4.555 27.469 1.839 1 87.81 127 ARG A O 1
ATOM 1028 N N . TYR A 1 128 ? 5.328 28.25 -0.109 1 83.25 128 TYR A N 1
ATOM 1029 C CA . TYR A 1 128 ? 6.691 28.203 0.409 1 83.25 128 TYR A CA 1
ATOM 1030 C C . TYR A 1 128 ? 7.398 29.531 0.211 1 83.25 128 TYR A C 1
ATOM 1032 O O . TYR A 1 128 ? 8.609 29.641 0.433 1 83.25 128 TYR A O 1
ATOM 1040 N N . ASP A 1 129 ? 6.66 30.438 -0.129 1 88.88 129 ASP A N 1
ATOM 1041 C CA . ASP A 1 129 ? 7.242 31.766 -0.23 1 88.88 129 ASP A CA 1
ATOM 1042 C C . ASP A 1 129 ? 7.223 32.469 1.121 1 88.88 129 ASP A C 1
ATOM 1044 O O . ASP A 1 129 ? 7.211 31.828 2.17 1 88.88 129 ASP A O 1
ATOM 1048 N N . ASP A 1 130 ? 7.316 33.812 1.226 1 89.5 130 ASP A N 1
ATOM 1049 C CA . ASP A 1 130 ? 7.402 34.562 2.469 1 89.5 130 ASP A CA 1
ATOM 1050 C C . ASP A 1 130 ? 6.016 34.906 3.008 1 89.5 130 ASP A C 1
ATOM 1052 O O . ASP A 1 130 ? 5.781 36 3.498 1 89.5 130 ASP A O 1
ATOM 1056 N N . TYR A 1 131 ? 5.168 33.844 2.924 1 93.31 131 TYR A N 1
ATOM 1057 C CA . TYR A 1 131 ? 3.756 34.062 3.229 1 93.31 131 TYR A CA 1
ATOM 1058 C C . TYR A 1 131 ? 3.559 34.375 4.699 1 93.31 131 TYR A C 1
ATOM 1060 O O . TYR A 1 131 ? 2.623 35.094 5.059 1 93.31 131 TYR A O 1
ATOM 1068 N N . LEU A 1 132 ? 4.465 33.969 5.555 1 95.56 132 LEU A N 1
ATOM 1069 C CA . LEU A 1 132 ? 4.301 34.156 6.996 1 95.56 132 LEU A CA 1
ATOM 1070 C C . LEU A 1 132 ? 4.531 35.594 7.41 1 95.56 132 LEU A C 1
ATOM 1072 O O . LEU A 1 132 ? 4.188 36 8.523 1 95.56 132 LEU A O 1
ATOM 1076 N N . THR A 1 133 ? 5.105 36.375 6.508 1 95.62 133 THR A N 1
ATOM 1077 C CA . THR A 1 133 ? 5.332 37.781 6.785 1 95.62 133 THR A CA 1
ATOM 1078 C C . THR A 1 133 ? 4.449 38.656 5.898 1 95.62 133 THR A C 1
ATOM 1080 O O . THR A 1 133 ? 4.586 39.906 5.895 1 95.62 133 THR A O 1
ATOM 1083 N N . ASP A 1 134 ? 3.613 38.031 5.145 1 96.56 134 ASP A N 1
ATOM 1084 C CA . ASP A 1 134 ? 2.674 38.75 4.277 1 96.56 134 ASP A CA 1
ATOM 1085 C C . ASP A 1 134 ? 1.466 39.25 5.066 1 96.56 134 ASP A C 1
ATOM 1087 O O . ASP A 1 134 ? 0.751 38.438 5.684 1 96.56 134 ASP A O 1
ATOM 1091 N N . GLU A 1 135 ? 1.196 40.531 4.957 1 97.06 135 GLU A N 1
ATOM 1092 C CA . GLU A 1 135 ? 0.134 41.156 5.75 1 97.06 135 GLU A CA 1
ATOM 1093 C C . GLU A 1 135 ? -1.235 40.625 5.348 1 97.06 135 GLU A C 1
ATOM 1095 O O . GLU A 1 135 ? -2.104 40.406 6.203 1 97.06 135 GLU A O 1
ATOM 1100 N N . ALA A 1 136 ? -1.41 40.469 4.105 1 97.19 136 ALA A N 1
ATOM 1101 C CA . ALA A 1 136 ? -2.684 39.906 3.637 1 97.19 136 ALA A CA 1
ATOM 1102 C C . ALA A 1 136 ? -2.898 38.5 4.152 1 97.19 136 ALA A C 1
ATOM 1104 O O . ALA A 1 136 ? -4.008 38.125 4.543 1 97.19 136 ALA A O 1
ATOM 1105 N N . TRP A 1 137 ? -1.855 37.719 4.141 1 97.62 137 TRP A N 1
ATOM 1106 C CA . TRP A 1 137 ? -1.925 36.344 4.656 1 97.62 137 TRP A CA 1
ATOM 1107 C C . TRP A 1 137 ? -2.234 36.344 6.152 1 97.62 137 TRP A C 1
ATOM 1109 O O . TRP A 1 137 ? -3.023 35.531 6.625 1 97.62 137 TRP A O 1
ATOM 1119 N N . GLU A 1 138 ? -1.622 37.281 6.844 1 98.06 138 GLU A N 1
ATOM 1120 C CA . GLU A 1 138 ? -1.863 37.375 8.281 1 98.06 138 GLU A CA 1
ATOM 1121 C C . GLU A 1 138 ? -3.322 37.688 8.578 1 98.06 138 GLU A C 1
ATOM 1123 O O . GLU A 1 138 ? -3.893 37.219 9.555 1 98.06 138 GLU A O 1
ATOM 1128 N N . LEU A 1 139 ? -3.926 38.562 7.77 1 97.69 139 LEU A N 1
ATOM 1129 C CA . LEU A 1 139 ? -5.344 38.875 7.93 1 97.69 139 LEU A CA 1
ATOM 1130 C C . LEU A 1 139 ? -6.195 37.625 7.742 1 97.69 139 LEU A C 1
ATOM 1132 O O . LEU A 1 139 ? -7.156 37.406 8.477 1 97.69 139 LEU A O 1
ATOM 1136 N N . GLY A 1 140 ? -5.895 36.875 6.711 1 98.06 140 GLY A N 1
ATOM 1137 C CA . GLY A 1 140 ? -6.562 35.594 6.516 1 98.06 140 GLY A CA 1
ATOM 1138 C C . GLY A 1 140 ? -6.363 34.625 7.676 1 98.06 140 GLY A C 1
ATOM 1139 O O . GLY A 1 140 ? -7.301 33.938 8.086 1 98.06 140 GLY A O 1
ATOM 1140 N N . PHE A 1 141 ? -5.145 34.625 8.195 1 98.06 141 PHE A N 1
ATOM 1141 C CA . PHE A 1 141 ? -4.812 33.812 9.352 1 98.06 141 PHE A CA 1
ATOM 1142 C C . PHE A 1 141 ? -5.66 34.219 10.555 1 98.06 141 PHE A C 1
ATOM 1144 O O . PHE A 1 141 ? -6.172 33.344 11.273 1 98.06 141 PHE A O 1
ATOM 1151 N N . ALA A 1 142 ? -5.793 35.438 10.75 1 98 142 ALA A N 1
ATOM 1152 C CA . ALA A 1 142 ? -6.633 35.938 11.836 1 98 142 ALA A CA 1
ATOM 1153 C C . ALA A 1 142 ? -8.086 35.531 11.641 1 98 142 ALA A C 1
ATOM 1155 O O . ALA A 1 142 ? -8.781 35.188 12.602 1 98 142 ALA A O 1
ATOM 1156 N N . ALA A 1 143 ? -8.539 35.656 10.414 1 98.19 143 ALA A N 1
ATOM 1157 C CA . ALA A 1 143 ? -9.898 35.219 10.102 1 98.19 143 ALA A CA 1
ATOM 1158 C C . ALA A 1 143 ? -10.078 33.719 10.383 1 98.19 143 ALA A C 1
ATOM 1160 O O . ALA A 1 143 ? -11.133 33.281 10.859 1 98.19 143 ALA A O 1
ATOM 1161 N N . LEU A 1 144 ? -9.078 32.969 10.039 1 98.25 144 LEU A N 1
ATOM 1162 C CA . LEU A 1 144 ? -9.086 31.516 10.312 1 98.25 144 LEU A CA 1
ATOM 1163 C C . LEU A 1 144 ? -9.188 31.25 11.805 1 98.25 144 LEU A C 1
ATOM 1165 O O . LEU A 1 144 ? -9.969 30.391 12.227 1 98.25 144 LEU A O 1
ATOM 1169 N N . ALA A 1 145 ? -8.469 31.969 12.578 1 97.62 145 ALA A N 1
ATOM 1170 C CA . ALA A 1 145 ? -8.5 31.844 14.039 1 97.62 145 ALA A CA 1
ATOM 1171 C C . ALA A 1 145 ? -9.891 32.156 14.586 1 97.62 145 ALA A C 1
ATOM 1173 O O . ALA A 1 145 ? -10.398 31.453 15.461 1 97.62 145 ALA A O 1
ATOM 1174 N N . ALA A 1 146 ? -10.422 33.219 14.047 1 97.31 146 ALA A N 1
ATOM 1175 C CA . ALA A 1 146 ? -11.75 33.656 14.469 1 97.31 146 ALA A CA 1
ATOM 1176 C C . ALA A 1 146 ? -12.797 32.594 14.141 1 97.31 146 ALA A C 1
ATOM 1178 O O . ALA A 1 146 ? -13.781 32.438 14.867 1 97.31 146 ALA A O 1
ATOM 1179 N N . ALA A 1 147 ? -12.57 31.891 13.102 1 97.38 147 ALA A N 1
ATOM 1180 C CA . ALA A 1 147 ? -13.484 30.828 12.672 1 97.38 147 ALA A CA 1
ATOM 1181 C C . ALA A 1 147 ? -13.273 29.547 13.469 1 97.38 147 ALA A C 1
ATOM 1183 O O . ALA A 1 147 ? -14.023 28.578 13.328 1 97.38 147 ALA A O 1
ATOM 1184 N N . GLY A 1 148 ? -12.211 29.484 14.305 1 97.12 148 GLY A N 1
ATOM 1185 C CA . GLY A 1 148 ? -11.938 28.328 15.141 1 97.12 148 GLY A CA 1
ATOM 1186 C C . GLY A 1 148 ? -11.281 27.188 14.383 1 97.12 148 GLY A C 1
ATOM 1187 O O . GLY A 1 148 ? -11.375 26.031 14.789 1 97.12 148 GLY A O 1
ATOM 1188 N N . LEU A 1 149 ? -10.695 27.484 13.258 1 98.62 149 LEU A N 1
ATOM 1189 C CA . LEU A 1 149 ? -10.055 26.469 12.422 1 98.62 149 LEU A CA 1
ATOM 1190 C C . LEU A 1 149 ? -8.555 26.406 12.703 1 98.62 149 LEU A C 1
ATOM 1192 O O . LEU A 1 149 ? -7.949 27.406 13.094 1 98.62 149 LEU A O 1
ATOM 1196 N N . VAL A 1 150 ? -7.996 25.188 12.562 1 98.88 150 VAL A N 1
ATOM 1197 C CA . VAL A 1 150 ? -6.562 24.984 12.734 1 98.88 150 VAL A CA 1
ATOM 1198 C C . VAL A 1 150 ? -5.828 25.359 11.445 1 98.88 150 VAL A C 1
ATOM 1200 O O . VAL A 1 150 ? -6.277 25.047 10.344 1 98.88 150 VAL A O 1
ATOM 1203 N N . CYS A 1 151 ? -4.789 26.125 11.555 1 98.75 151 CYS A N 1
ATOM 1204 C CA . CYS A 1 151 ? -3.93 26.406 10.406 1 98.75 151 CYS A CA 1
ATOM 1205 C C . CYS A 1 151 ? -2.797 25.391 10.312 1 98.75 151 CYS A C 1
ATOM 1207 O O . CYS A 1 151 ? -1.889 25.391 11.148 1 98.75 151 CYS A O 1
ATOM 1209 N N . CYS A 1 152 ? -2.814 24.547 9.312 1 98.69 152 CYS A N 1
ATOM 1210 C CA . CYS A 1 152 ? -1.73 23.594 9.07 1 98.69 152 CYS A CA 1
ATOM 1211 C C . CYS A 1 152 ? -0.718 24.172 8.086 1 98.69 152 CYS A C 1
ATOM 1213 O O . CYS A 1 152 ? -1.096 24.734 7.059 1 98.69 152 CYS A O 1
ATOM 1215 N N . ALA A 1 153 ? 0.555 24.109 8.469 1 97.19 153 ALA A N 1
ATOM 1216 C CA . ALA A 1 153 ? 1.604 24.672 7.617 1 97.19 153 ALA A CA 1
ATOM 1217 C C . ALA A 1 153 ? 2.904 23.891 7.762 1 97.19 153 ALA A C 1
ATOM 1219 O O . ALA A 1 153 ? 3.109 23.188 8.758 1 97.19 153 ALA A O 1
ATOM 1220 N N . ASP A 1 154 ? 3.721 23.891 6.754 1 93.25 154 ASP A N 1
ATOM 1221 C CA . ASP A 1 154 ? 5.043 23.281 6.832 1 93.25 154 ASP A CA 1
ATOM 1222 C C . ASP A 1 154 ? 6.121 24.234 6.34 1 93.25 154 ASP A C 1
ATOM 1224 O O . ASP A 1 154 ? 6.844 23.938 5.387 1 93.25 154 ASP A O 1
ATOM 1228 N N . PRO A 1 155 ? 6.305 25.328 7.066 1 95.44 155 PRO A N 1
ATOM 1229 C CA . PRO A 1 155 ? 7.34 26.297 6.699 1 95.44 155 PRO A CA 1
ATOM 1230 C C . PRO A 1 155 ? 8.742 25.688 6.699 1 95.44 155 PRO A C 1
ATOM 1232 O O . PRO A 1 155 ? 9.008 24.734 7.438 1 95.44 155 PRO A O 1
ATOM 1235 N N . ALA A 1 156 ? 9.602 26.297 5.918 1 95 156 ALA A N 1
ATOM 1236 C CA . ALA A 1 156 ? 11.008 25.922 5.941 1 95 156 ALA A CA 1
ATOM 1237 C C . ALA A 1 156 ? 11.641 26.219 7.301 1 95 156 ALA A C 1
ATOM 1239 O O . ALA A 1 156 ? 11.156 27.094 8.031 1 95 156 ALA A O 1
ATOM 1240 N N . ILE A 1 157 ? 12.688 25.516 7.539 1 95.38 157 ILE A N 1
ATOM 1241 C CA . ILE A 1 157 ? 13.344 25.625 8.836 1 95.38 157 ILE A CA 1
ATOM 1242 C C . ILE A 1 157 ? 13.711 27.078 9.117 1 95.38 157 ILE A C 1
ATOM 1244 O O . ILE A 1 157 ? 13.547 27.562 10.234 1 95.38 157 ILE A O 1
ATOM 1248 N N . ASP A 1 158 ? 14.109 27.812 8.102 1 93.12 158 ASP A N 1
ATOM 1249 C CA . ASP A 1 158 ? 14.57 29.188 8.281 1 93.12 158 ASP A CA 1
ATOM 1250 C C . ASP A 1 158 ? 13.391 30.141 8.438 1 93.12 158 ASP A C 1
ATOM 1252 O O . ASP A 1 158 ? 13.578 31.312 8.781 1 93.12 158 ASP A O 1
ATOM 1256 N N . GLN A 1 159 ? 12.211 29.609 8.25 1 95.75 159 GLN A N 1
ATOM 1257 C CA . GLN A 1 159 ? 11.016 30.438 8.391 1 95.75 159 GLN A CA 1
ATOM 1258 C C . GLN A 1 159 ? 10.281 30.141 9.695 1 95.75 159 GLN A C 1
ATOM 1260 O O . GLN A 1 159 ? 9.297 30.797 10.023 1 95.75 159 GLN A O 1
ATOM 1265 N N . LEU A 1 160 ? 10.773 29.219 10.469 1 97.25 160 LEU A N 1
ATOM 1266 C CA . LEU A 1 160 ? 10.109 28.828 11.703 1 97.25 160 LEU A CA 1
ATOM 1267 C C . LEU A 1 160 ? 10.07 29.984 12.695 1 97.25 160 LEU A C 1
ATOM 1269 O O . LEU A 1 160 ? 9.125 30.125 13.469 1 97.25 160 LEU A O 1
ATOM 1273 N N . ARG A 1 161 ? 11.031 30.891 12.609 1 96.19 161 ARG A N 1
ATOM 1274 C CA . ARG A 1 161 ? 11.031 32.094 13.453 1 96.19 161 ARG A CA 1
ATOM 1275 C C . ARG A 1 161 ? 9.859 33 13.117 1 96.19 161 ARG A C 1
ATOM 1277 O O . ARG A 1 161 ? 9.289 33.656 14 1 96.19 161 ARG A O 1
ATOM 1284 N N . HIS A 1 162 ? 9.562 33.094 11.82 1 97.19 162 HIS A N 1
ATOM 1285 C CA . HIS A 1 162 ? 8.414 33.875 11.398 1 97.19 162 HIS A CA 1
ATOM 1286 C C . HIS A 1 162 ? 7.109 33.219 11.859 1 97.19 162 HIS A C 1
ATOM 1288 O O . HIS A 1 162 ? 6.168 33.906 12.242 1 97.19 162 HIS A O 1
ATOM 1294 N N . ALA A 1 163 ? 7.078 31.906 11.844 1 97.81 163 ALA A N 1
ATOM 1295 C CA . ALA A 1 163 ? 5.914 31.188 12.352 1 97.81 163 ALA A CA 1
ATOM 1296 C C . ALA A 1 163 ? 5.691 31.469 13.836 1 97.81 163 ALA A C 1
ATOM 1298 O O . ALA A 1 163 ? 4.555 31.656 14.266 1 97.81 163 ALA A O 1
ATOM 1299 N N . ARG A 1 164 ? 6.762 31.5 14.57 1 98.19 164 ARG A N 1
ATOM 1300 C CA . ARG A 1 164 ? 6.664 31.797 15.992 1 98.19 164 ARG A CA 1
ATOM 1301 C C . ARG A 1 164 ? 6.09 33.188 16.234 1 98.19 164 ARG A C 1
ATOM 1303 O O . ARG A 1 164 ? 5.176 33.375 17.031 1 98.19 164 ARG A O 1
ATOM 1310 N N . ARG A 1 165 ? 6.602 34.125 15.539 1 97.69 165 ARG A N 1
ATOM 1311 C CA . ARG A 1 165 ? 6.141 35.5 15.688 1 97.69 165 ARG A CA 1
ATOM 1312 C C . ARG A 1 165 ? 4.66 35.625 15.344 1 97.69 165 ARG A C 1
ATOM 1314 O O . ARG A 1 165 ? 3.912 36.312 16.047 1 97.69 165 ARG A O 1
ATOM 1321 N N . LEU A 1 166 ? 4.336 35.031 14.273 1 97.75 166 LEU A N 1
ATOM 1322 C CA . LEU A 1 166 ? 2.936 35 13.859 1 97.75 166 LEU A CA 1
ATOM 1323 C C . LEU A 1 166 ? 2.051 34.406 14.953 1 97.75 166 LEU A C 1
ATOM 1325 O O . LEU A 1 166 ? 1.008 35 15.289 1 97.75 166 LEU A O 1
ATOM 1329 N N . ALA A 1 167 ? 2.439 33.281 15.492 1 98.19 167 ALA A N 1
ATOM 1330 C CA . ALA A 1 167 ? 1.68 32.625 16.531 1 98.19 167 ALA A CA 1
ATOM 1331 C C . ALA A 1 167 ? 1.551 33.5 17.781 1 98.19 167 ALA A C 1
ATOM 1333 O O . ALA A 1 167 ? 0.48 33.562 18.391 1 98.19 167 ALA A O 1
ATOM 1334 N N . GLU A 1 168 ? 2.607 34.156 18.125 1 98.12 168 GLU A N 1
ATOM 1335 C CA . GLU A 1 168 ? 2.617 35 19.312 1 98.12 168 GLU A CA 1
ATOM 1336 C C . GLU A 1 168 ? 1.703 36.219 19.125 1 98.12 168 GLU A C 1
ATOM 1338 O O . GLU A 1 168 ? 1.086 36.688 20.078 1 98.12 168 GLU A O 1
ATOM 1343 N N . ARG A 1 169 ? 1.589 36.688 17.906 1 97.5 169 ARG A N 1
ATOM 1344 C CA . ARG A 1 169 ? 0.738 37.812 17.609 1 97.5 169 ARG A CA 1
ATOM 1345 C C . ARG A 1 169 ? -0.735 37.438 17.609 1 97.5 169 ARG A C 1
ATOM 1347 O O . ARG A 1 169 ? -1.613 38.281 17.734 1 97.5 169 ARG A O 1
ATOM 1354 N N . HIS A 1 170 ? -0.973 36.188 17.484 1 97.94 170 HIS A N 1
ATOM 1355 C CA . HIS A 1 170 ? -2.338 35.656 17.422 1 97.94 170 HIS A CA 1
ATOM 1356 C C . HIS A 1 170 ? -2.539 34.5 18.391 1 97.94 170 HIS A C 1
ATOM 1358 O O . HIS A 1 170 ? -2.824 33.375 17.969 1 97.94 170 HIS A O 1
ATOM 1364 N N . PRO A 1 171 ? -2.555 34.719 19.672 1 96.56 171 PRO A N 1
ATOM 1365 C CA . PRO A 1 171 ? -2.582 33.656 20.672 1 96.56 171 PRO A CA 1
ATOM 1366 C C . PRO A 1 171 ? -3.855 32.812 20.609 1 96.56 171 PRO A C 1
ATOM 1368 O O . PRO A 1 171 ? -3.891 31.703 21.125 1 96.56 171 PRO A O 1
ATOM 1371 N N . GLY A 1 172 ? -4.867 33.344 19.969 1 96.06 172 GLY A N 1
ATOM 1372 C CA . GLY A 1 172 ? -6.113 32.594 19.844 1 96.06 172 GLY A CA 1
ATOM 1373 C C . GLY A 1 172 ? -6.113 31.625 18.672 1 96.06 172 GLY A C 1
ATOM 1374 O O . GLY A 1 172 ? -7.016 30.797 18.547 1 96.06 172 GLY A O 1
ATOM 1375 N N . ALA A 1 173 ? -5.098 31.703 17.828 1 97.69 173 ALA A N 1
ATOM 1376 C CA . ALA A 1 173 ? -4.988 30.844 16.656 1 97.69 173 ALA A CA 1
ATOM 1377 C C . ALA A 1 173 ? -4.172 29.594 16.969 1 97.69 173 ALA A C 1
ATOM 1379 O O . ALA A 1 173 ? -3.199 29.656 17.734 1 97.69 173 ALA A O 1
ATOM 1380 N N . THR A 1 174 ? -4.617 28.453 16.484 1 98.62 174 THR A N 1
ATOM 1381 C CA . THR A 1 174 ? -3.805 27.25 16.547 1 98.62 174 THR A CA 1
ATOM 1382 C C . THR A 1 174 ? -3.031 27.047 15.25 1 98.62 174 THR A C 1
ATOM 1384 O O . THR A 1 174 ? -3.627 26.938 14.18 1 98.62 174 THR A O 1
ATOM 1387 N N . LEU A 1 175 ? -1.764 27.078 15.32 1 98.75 175 LEU A N 1
ATOM 1388 C CA . LEU A 1 175 ? -0.874 26.797 14.203 1 98.75 175 LEU A CA 1
ATOM 1389 C C . LEU A 1 175 ? -0.278 25.391 14.32 1 98.75 175 LEU A C 1
ATOM 1391 O O . LEU A 1 175 ? 0.433 25.094 15.289 1 98.75 175 LEU A O 1
ATOM 1395 N N . CYS A 1 176 ? -0.608 24.516 13.406 1 98.94 176 CYS A N 1
ATOM 1396 C CA . CYS A 1 176 ? -0.104 23.156 13.367 1 98.94 176 CYS A CA 1
ATOM 1397 C C . CYS A 1 176 ? 1.045 23.016 12.375 1 98.94 176 CYS A C 1
ATOM 1399 O O . CYS A 1 176 ? 0.869 23.25 11.18 1 98.94 176 CYS A O 1
ATOM 1401 N N . ILE A 1 177 ? 2.195 22.688 12.844 1 98.75 177 ILE A N 1
ATOM 1402 C CA . ILE A 1 177 ? 3.35 22.453 11.984 1 98.75 177 ILE A CA 1
ATOM 1403 C C . ILE A 1 177 ? 3.316 21.016 11.461 1 98.75 177 ILE A C 1
ATOM 1405 O O . ILE A 1 177 ? 3.451 20.062 12.234 1 98.75 177 ILE A O 1
ATOM 1409 N N . ASP A 1 178 ? 3.189 20.922 10.164 1 98.44 178 ASP A N 1
ATOM 1410 C CA . ASP A 1 178 ? 3.074 19.609 9.523 1 98.44 178 ASP A CA 1
ATOM 1411 C C . ASP A 1 178 ? 4.441 18.938 9.391 1 98.44 178 ASP A C 1
ATOM 1413 O O . ASP A 1 178 ? 5.469 19.625 9.32 1 98.44 178 ASP A O 1
ATOM 1417 N N . HIS A 1 179 ? 4.477 17.594 9.43 1 98.31 179 HIS A N 1
ATOM 1418 C CA . HIS A 1 179 ? 5.605 16.75 9.086 1 98.31 179 HIS A CA 1
ATOM 1419 C C . HIS A 1 179 ? 6.816 17.047 9.953 1 98.31 179 HIS A C 1
ATOM 1421 O O . HIS A 1 179 ? 7.945 17.109 9.461 1 98.31 179 HIS A O 1
ATOM 1427 N N . ALA A 1 180 ? 6.539 17.406 11.172 1 98.31 180 ALA A N 1
ATOM 1428 C CA . ALA A 1 180 ? 7.621 17.688 12.117 1 98.31 180 ALA A CA 1
ATOM 1429 C C . ALA A 1 180 ? 8.5 18.828 11.609 1 98.31 180 ALA A C 1
ATOM 1431 O O . ALA A 1 180 ? 9.727 18.781 11.734 1 98.31 180 ALA A O 1
ATOM 1432 N N . GLY A 1 181 ? 7.871 19.797 10.992 1 97 181 GLY A N 1
ATOM 1433 C CA . GLY A 1 181 ? 8.641 20.922 10.469 1 97 181 GLY A CA 1
ATOM 1434 C C . GLY A 1 181 ? 9.336 20.609 9.156 1 97 181 GLY A C 1
ATOM 1435 O O . GLY A 1 181 ? 10.133 21.406 8.664 1 97 181 GLY A O 1
ATOM 1436 N N . TYR A 1 182 ? 9.227 19.391 8.68 1 95.38 182 TYR A N 1
ATOM 1437 C CA . TYR A 1 182 ? 9.641 18.875 7.383 1 95.38 182 TYR A CA 1
ATOM 1438 C C . TYR A 1 182 ? 11.133 19.078 7.168 1 95.38 182 TYR A C 1
ATOM 1440 O O . TYR A 1 182 ? 11.547 19.688 6.172 1 95.38 182 TYR A O 1
ATOM 1448 N N . PRO A 1 183 ? 11.969 18.578 7.988 1 96.56 183 PRO A N 1
ATOM 1449 C CA . PRO A 1 183 ? 13.398 18.609 7.676 1 96.56 183 PRO A CA 1
ATOM 1450 C C . PRO A 1 183 ? 13.734 17.891 6.367 1 96.56 183 PRO A C 1
ATOM 1452 O O . PRO A 1 183 ? 13.422 16.719 6.207 1 96.56 183 PRO A O 1
ATOM 1455 N N . LYS A 1 184 ? 14.398 18.516 5.5 1 95.25 184 LYS A N 1
ATOM 1456 C CA . LYS A 1 184 ? 14.5 18.062 4.113 1 95.25 184 LYS A CA 1
ATOM 1457 C C . LYS A 1 184 ? 15.68 17.109 3.928 1 95.25 184 LYS A C 1
ATOM 1459 O O . LYS A 1 184 ? 15.859 16.547 2.85 1 95.25 184 LYS A O 1
ATOM 1464 N N . ASP A 1 185 ? 16.484 17.016 4.922 1 95.81 185 ASP A N 1
ATOM 1465 C CA . ASP A 1 185 ? 17.547 16.031 4.91 1 95.81 185 ASP A CA 1
ATOM 1466 C C . ASP A 1 185 ? 17.859 15.539 6.32 1 95.81 185 ASP A C 1
ATOM 1468 O O . ASP A 1 185 ? 17.203 15.945 7.281 1 95.81 185 ASP A O 1
ATOM 1472 N N . ARG A 1 186 ? 18.844 14.664 6.48 1 97.19 186 ARG A N 1
ATOM 1473 C CA . ARG A 1 186 ? 19.109 14.023 7.77 1 97.19 186 ARG A CA 1
ATOM 1474 C C . ARG A 1 186 ? 20.547 14.258 8.219 1 97.19 186 ARG A C 1
ATOM 1476 O O . ARG A 1 186 ? 21.094 13.469 8.984 1 97.19 186 ARG A O 1
ATOM 1483 N N . ALA A 1 187 ? 21.109 15.367 7.691 1 96.62 187 ALA A N 1
ATOM 1484 C CA . ALA A 1 187 ? 22.453 15.727 8.125 1 96.62 187 ALA A CA 1
ATOM 1485 C C . ALA A 1 187 ? 22.453 16.188 9.578 1 96.62 187 ALA A C 1
ATOM 1487 O O . ALA A 1 187 ? 21.484 16.766 10.062 1 96.62 187 ALA A O 1
ATOM 1488 N N . GLN A 1 188 ? 23.516 15.953 10.242 1 97.38 188 GLN A N 1
ATOM 1489 C CA . GLN A 1 188 ? 23.641 16.344 11.641 1 97.38 188 GLN A CA 1
ATOM 1490 C C . GLN A 1 188 ? 23.469 17.859 11.805 1 97.38 188 GLN A C 1
ATOM 1492 O O . GLN A 1 188 ? 22.875 18.328 12.773 1 97.38 188 GLN A O 1
ATOM 1497 N N . ALA A 1 189 ? 24.047 18.625 10.914 1 97.69 189 ALA A N 1
ATOM 1498 C CA . ALA A 1 189 ? 23.906 20.078 10.961 1 97.69 189 ALA A CA 1
ATOM 1499 C C . ALA A 1 189 ? 22.453 20.5 10.828 1 97.69 189 ALA A C 1
ATOM 1501 O O . ALA A 1 189 ? 22 21.422 11.516 1 97.69 189 ALA A O 1
ATOM 1502 N N . THR A 1 190 ? 21.766 19.828 9.938 1 97.88 190 THR A N 1
ATOM 1503 C CA . THR A 1 190 ? 20.344 20.109 9.766 1 97.88 190 THR A CA 1
ATOM 1504 C C . THR A 1 190 ? 19.578 19.766 11.031 1 97.88 190 THR A C 1
ATOM 1506 O O . THR A 1 190 ? 18.703 20.531 11.469 1 97.88 190 THR A O 1
ATOM 1509 N N . PHE A 1 191 ? 19.906 18.672 11.625 1 98.38 191 PHE A N 1
ATOM 1510 C CA . PHE A 1 191 ? 19.219 18.25 12.852 1 98.38 191 PHE A CA 1
ATOM 1511 C C . PHE A 1 191 ? 19.406 19.297 13.953 1 98.38 191 PHE A C 1
ATOM 1513 O O . PHE A 1 191 ? 18.453 19.641 14.648 1 98.38 191 PHE A O 1
ATOM 1520 N N . ARG A 1 192 ? 20.578 19.734 14.148 1 98.19 192 ARG A N 1
ATOM 1521 C CA . ARG A 1 192 ? 20.875 20.703 15.195 1 98.19 192 ARG A CA 1
ATOM 1522 C C . ARG A 1 192 ? 20.094 22 14.977 1 98.19 192 ARG A C 1
ATOM 1524 O O . ARG A 1 192 ? 19.484 22.531 15.914 1 98.19 192 ARG A O 1
ATOM 1531 N N . LEU A 1 193 ? 20.156 22.484 13.758 1 98.12 193 LEU A N 1
ATOM 1532 C CA . LEU A 1 193 ? 19.438 23.703 13.438 1 98.12 193 LEU A CA 1
ATOM 1533 C C . LEU A 1 193 ? 17.922 23.5 13.602 1 98.12 193 LEU A C 1
ATOM 1535 O O . LEU A 1 193 ? 17.25 24.328 14.219 1 98.12 193 LEU A O 1
ATOM 1539 N N . TRP A 1 194 ? 17.438 22.453 13.023 1 98.5 194 TRP A N 1
ATOM 1540 C CA . TRP A 1 194 ? 16.016 22.094 13.094 1 98.5 194 TRP A CA 1
ATOM 1541 C C . TRP A 1 194 ? 15.562 21.984 14.547 1 98.5 194 TRP A C 1
ATOM 1543 O O . TRP A 1 194 ? 14.547 22.562 14.93 1 98.5 194 TRP A O 1
ATOM 1553 N N . ARG A 1 195 ? 16.281 21.25 15.336 1 98.69 195 ARG A N 1
ATOM 1554 C CA . ARG A 1 195 ? 15.922 21.031 16.734 1 98.69 195 ARG A CA 1
ATOM 1555 C C . ARG A 1 195 ? 15.867 22.344 17.484 1 98.69 195 ARG A C 1
ATOM 1557 O O . ARG A 1 195 ? 14.953 22.578 18.281 1 98.69 195 ARG A O 1
ATOM 1564 N N . ALA A 1 196 ? 16.828 23.172 17.266 1 98.56 196 ALA A N 1
ATOM 1565 C CA . ALA A 1 196 ? 16.859 24.484 17.922 1 98.56 196 ALA A CA 1
ATOM 1566 C C . ALA A 1 196 ? 15.656 25.328 17.516 1 98.56 196 ALA A C 1
ATOM 1568 O O . ALA A 1 196 ? 15.023 25.953 18.359 1 98.56 196 ALA A O 1
ATOM 1569 N N . GLU A 1 197 ? 15.359 25.359 16.25 1 98.56 197 GLU A N 1
ATOM 1570 C CA . GLU A 1 197 ? 14.258 26.172 15.742 1 98.56 197 GLU A CA 1
ATOM 1571 C C . GLU A 1 197 ? 12.914 25.625 16.219 1 98.56 197 GLU A C 1
ATOM 1573 O O . GLU A 1 197 ? 11.992 26.391 16.516 1 98.56 197 GLU A O 1
ATOM 1578 N N . MET A 1 198 ? 12.781 24.328 16.297 1 98.75 198 MET A N 1
ATOM 1579 C CA . MET A 1 198 ? 11.547 23.719 16.781 1 98.75 198 MET A CA 1
ATOM 1580 C C . MET A 1 198 ? 11.344 24.031 18.266 1 98.75 198 MET A C 1
ATOM 1582 O O . MET A 1 198 ? 10.219 24.312 18.688 1 98.75 198 MET A O 1
ATOM 1586 N N . ARG A 1 199 ? 12.43 23.922 18.984 1 98.56 199 ARG A N 1
ATOM 1587 C CA . ARG A 1 199 ? 12.352 24.281 20.406 1 98.56 199 ARG A CA 1
ATOM 1588 C C . ARG A 1 199 ? 11.93 25.734 20.578 1 98.56 199 ARG A C 1
ATOM 1590 O O . ARG A 1 199 ? 11.102 26.047 21.438 1 98.56 199 ARG A O 1
ATOM 1597 N N . ASN A 1 200 ? 12.547 26.594 19.828 1 98.62 200 ASN A N 1
ATOM 1598 C CA . ASN A 1 200 ? 12.172 28 19.859 1 98.62 200 ASN A CA 1
ATOM 1599 C C . ASN A 1 200 ? 10.703 28.203 19.5 1 98.62 200 ASN A C 1
ATOM 1601 O O . ASN A 1 200 ? 10 28.984 20.141 1 98.62 200 ASN A O 1
ATOM 1605 N N . LEU A 1 201 ? 10.289 27.578 18.453 1 98.75 201 LEU A N 1
ATOM 1606 C CA . LEU A 1 201 ? 8.914 27.656 17.984 1 98.75 201 LEU A CA 1
ATOM 1607 C C . LEU A 1 201 ? 7.941 27.203 19.078 1 98.75 201 LEU A C 1
ATOM 1609 O O . LEU A 1 201 ? 6.867 27.781 19.234 1 98.75 201 LEU A O 1
ATOM 1613 N N . ALA A 1 202 ? 8.328 26.219 19.828 1 98.69 202 ALA A N 1
ATOM 1614 C CA . ALA A 1 202 ? 7.473 25.594 20.844 1 98.69 202 ALA A CA 1
ATOM 1615 C C . ALA A 1 202 ? 7.211 26.531 22 1 98.69 202 ALA A C 1
ATOM 1617 O O . ALA A 1 202 ? 6.312 26.297 22.812 1 98.69 202 ALA A O 1
ATOM 1618 N N . ALA A 1 203 ? 7.934 27.625 22.094 1 98.19 203 ALA A N 1
ATOM 1619 C CA . ALA A 1 203 ? 7.699 28.609 23.141 1 98.19 203 ALA A CA 1
ATOM 1620 C C . ALA A 1 203 ? 6.348 29.297 22.953 1 98.19 203 ALA A C 1
ATOM 1622 O O . ALA A 1 203 ? 5.781 29.844 23.906 1 98.19 203 ALA A O 1
ATOM 1623 N N . ALA A 1 204 ? 5.883 29.375 21.703 1 98.5 204 ALA A N 1
ATOM 1624 C CA . ALA A 1 204 ? 4.52 29.844 21.469 1 98.5 204 ALA A CA 1
ATOM 1625 C C . ALA A 1 204 ? 3.5 28.766 21.828 1 98.5 204 ALA A C 1
ATOM 1627 O O . ALA A 1 204 ? 3.424 27.734 21.156 1 98.5 204 ALA A O 1
ATOM 1628 N N . GLY A 1 205 ? 2.672 29 22.75 1 98.31 205 GLY A N 1
ATOM 1629 C CA . GLY A 1 205 ? 1.826 27.984 23.359 1 98.31 205 GLY A CA 1
ATOM 1630 C C . GLY A 1 205 ? 0.706 27.516 22.438 1 98.31 205 GLY A C 1
ATOM 1631 O O . GLY A 1 205 ? 0.09 26.469 22.688 1 98.31 205 GLY A O 1
ATOM 1632 N N . ASN A 1 206 ? 0.442 28.297 21.391 1 98.69 206 ASN A N 1
ATOM 1633 C CA . ASN A 1 206 ? -0.661 27.953 20.5 1 98.69 206 ASN A CA 1
ATOM 1634 C C . ASN A 1 206 ? -0.164 27.266 19.234 1 98.69 206 ASN A C 1
ATOM 1636 O O . ASN A 1 206 ? -0.9 27.172 18.25 1 98.69 206 ASN A O 1
ATOM 1640 N N . VAL A 1 207 ? 1.132 26.781 19.25 1 98.88 207 VAL A N 1
ATOM 1641 C CA . VAL A 1 207 ? 1.684 25.984 18.156 1 98.88 207 VAL A CA 1
ATOM 1642 C C . VAL A 1 207 ? 1.7 24.5 18.547 1 98.88 207 VAL A C 1
ATOM 1644 O O . VAL A 1 207 ? 2.041 24.156 19.672 1 98.88 207 VAL A O 1
ATOM 1647 N N . VAL A 1 208 ? 1.217 23.656 17.641 1 98.94 208 VAL A N 1
ATOM 1648 C CA . VAL A 1 208 ? 1.258 22.203 17.797 1 98.94 208 VAL A CA 1
ATOM 1649 C C . VAL A 1 208 ? 2.041 21.578 16.656 1 98.94 208 VAL A C 1
ATOM 1651 O O . VAL A 1 208 ? 2.301 22.234 15.641 1 98.94 208 VAL A O 1
ATOM 1654 N N . VAL A 1 209 ? 2.477 20.328 16.828 1 98.94 209 VAL A N 1
ATOM 1655 C CA . VAL A 1 209 ? 3.303 19.703 15.797 1 98.94 209 VAL A CA 1
ATOM 1656 C C . VAL A 1 209 ? 2.717 18.344 15.414 1 98.94 209 VAL A C 1
ATOM 1658 O O . VAL A 1 209 ? 2.332 17.562 16.281 1 98.94 209 VAL A O 1
ATOM 1661 N N . LYS A 1 210 ? 2.568 18.172 14.164 1 98.94 210 LYS A N 1
ATOM 1662 C CA . LYS A 1 210 ? 2.201 16.906 13.555 1 98.94 210 LYS A CA 1
ATOM 1663 C C . LYS A 1 210 ? 3.439 16.125 13.109 1 98.94 210 LYS A C 1
ATOM 1665 O O . LYS A 1 210 ? 4.172 16.578 12.227 1 98.94 210 LYS A O 1
ATOM 1670 N N . ILE A 1 211 ? 3.645 15.031 13.766 1 98.88 211 ILE A N 1
ATOM 1671 C CA . ILE A 1 211 ? 4.77 14.172 13.406 1 98.88 211 ILE A CA 1
ATOM 1672 C C . ILE A 1 211 ? 4.332 13.172 12.344 1 98.88 211 ILE A C 1
ATOM 1674 O O . ILE A 1 211 ? 3.666 12.18 12.648 1 98.88 211 ILE A O 1
ATOM 1678 N N . SER A 1 212 ? 4.715 13.438 11.125 1 98.75 212 SER A N 1
ATOM 1679 C CA . SER A 1 212 ? 4.32 12.648 9.969 1 98.75 212 SER A CA 1
ATOM 1680 C C . SER A 1 212 ? 5.309 12.82 8.82 1 98.75 212 SER A C 1
ATOM 1682 O O . SER A 1 212 ? 6.109 13.758 8.812 1 98.75 212 SER A O 1
ATOM 1684 N N . GLY A 1 213 ? 5.32 11.898 7.91 1 98.25 213 GLY A N 1
ATOM 1685 C CA . GLY A 1 213 ? 6 12.055 6.633 1 98.25 213 GLY A CA 1
ATOM 1686 C C . GLY A 1 213 ? 7.512 12.078 6.758 1 98.25 213 GLY A C 1
ATOM 1687 O O . GLY A 1 213 ? 8.203 12.672 5.93 1 98.25 213 GLY A O 1
ATOM 1688 N N . LEU A 1 214 ? 8.07 11.461 7.793 1 98.25 214 LEU A N 1
ATOM 1689 C CA . LEU A 1 214 ? 9.508 11.516 8.023 1 98.25 214 LEU A CA 1
ATOM 1690 C C . LEU A 1 214 ? 10.258 10.734 6.941 1 98.25 214 LEU A C 1
ATOM 1692 O O . LEU A 1 214 ? 11.438 10.984 6.699 1 98.25 214 LEU A O 1
ATOM 1696 N N . GLY A 1 215 ? 9.547 9.805 6.293 1 97.81 215 GLY A N 1
ATOM 1697 C CA . GLY A 1 215 ? 10.156 9.016 5.23 1 97.81 215 GLY A CA 1
ATOM 1698 C C . GLY A 1 215 ? 10.461 9.828 3.986 1 97.81 215 GLY A C 1
ATOM 1699 O O . GLY A 1 215 ? 11.297 9.422 3.168 1 97.81 215 GLY A O 1
ATOM 1700 N N . GLN A 1 216 ? 9.867 10.992 3.824 1 97.81 216 GLN A N 1
ATOM 1701 C CA . GLN A 1 216 ? 10.008 11.805 2.621 1 97.81 216 GLN A CA 1
ATOM 1702 C C . GLN A 1 216 ? 11.453 12.242 2.422 1 97.81 216 GLN A C 1
ATOM 1704 O O . GLN A 1 216 ? 11.922 12.352 1.287 1 97.81 216 GLN A O 1
ATOM 1709 N N . ALA A 1 217 ? 12.164 12.477 3.541 1 96.88 217 ALA A N 1
ATOM 1710 C CA . ALA A 1 217 ? 13.547 12.93 3.451 1 96.88 217 ALA A CA 1
ATOM 1711 C C . ALA A 1 217 ? 14.516 11.852 3.932 1 96.88 217 ALA A C 1
ATOM 1713 O O . ALA A 1 217 ? 15.695 12.117 4.141 1 96.88 217 ALA A O 1
ATOM 1714 N N . ASP A 1 218 ? 14.039 10.68 4.176 1 97.56 218 ASP A N 1
ATOM 1715 C CA . ASP A 1 218 ? 14.781 9.492 4.582 1 97.56 218 ASP A CA 1
ATOM 1716 C C . ASP A 1 218 ? 14.172 8.227 3.982 1 97.56 218 ASP A C 1
ATOM 1718 O O . ASP A 1 218 ? 13.508 7.457 4.68 1 97.56 218 ASP A O 1
ATOM 1722 N N . HIS A 1 219 ? 14.508 7.977 2.77 1 97.62 219 HIS A N 1
ATOM 1723 C CA . HIS A 1 219 ? 13.789 6.996 1.962 1 97.62 219 HIS A CA 1
ATOM 1724 C C . HIS A 1 219 ? 14.023 5.582 2.477 1 97.62 219 HIS A C 1
ATOM 1726 O O . HIS A 1 219 ? 13.297 4.652 2.107 1 97.62 219 HIS A O 1
ATOM 1732 N N . ARG A 1 220 ? 15.023 5.375 3.291 1 96.94 220 ARG A N 1
ATOM 1733 C CA . ARG A 1 220 ? 15.336 4.09 3.904 1 96.94 220 ARG A CA 1
ATOM 1734 C C . ARG A 1 220 ? 15.383 4.203 5.426 1 96.94 220 ARG A C 1
ATOM 1736 O O . ARG A 1 220 ? 16.297 3.688 6.062 1 96.94 220 ARG A O 1
ATOM 1743 N N . TRP A 1 221 ? 14.477 5.004 5.863 1 98.31 221 TRP A N 1
ATOM 1744 C CA . TRP A 1 221 ? 14.438 5.254 7.301 1 98.31 221 TRP A CA 1
ATOM 1745 C C . TRP A 1 221 ? 14.391 3.941 8.078 1 98.31 221 TRP A C 1
ATOM 1747 O O . TRP A 1 221 ? 13.984 2.908 7.547 1 98.31 221 TRP A O 1
ATOM 1757 N N . THR A 1 222 ? 14.922 3.916 9.227 1 98.12 222 THR A N 1
ATOM 1758 C CA . THR A 1 222 ? 14.781 2.92 10.281 1 98.12 222 THR A CA 1
ATOM 1759 C C . THR A 1 222 ? 14.195 3.549 11.547 1 98.12 222 THR A C 1
ATOM 1761 O O . THR A 1 222 ? 14.141 4.773 11.664 1 98.12 222 THR A O 1
ATOM 1764 N N . VAL A 1 223 ? 13.727 2.701 12.438 1 98.31 223 VAL A N 1
ATOM 1765 C CA . VAL A 1 223 ? 13.234 3.223 13.703 1 98.31 223 VAL A CA 1
ATOM 1766 C C . VAL A 1 223 ? 14.328 4.059 14.375 1 98.31 223 VAL A C 1
ATOM 1768 O O . VAL A 1 223 ? 14.055 5.141 14.906 1 98.31 223 VAL A O 1
ATOM 1771 N N . THR A 1 224 ? 15.531 3.635 14.234 1 98.25 224 THR A N 1
ATOM 1772 C CA . THR A 1 224 ? 16.656 4.324 14.836 1 98.25 224 THR A CA 1
ATOM 1773 C C . THR A 1 224 ? 16.891 5.68 14.18 1 98.25 224 THR A C 1
ATOM 1775 O O . THR A 1 224 ? 17.203 6.66 14.852 1 98.25 224 THR A O 1
ATOM 1778 N N . SER A 1 225 ? 16.688 5.777 12.914 1 98.31 225 SER A N 1
ATOM 1779 C CA . SER A 1 225 ? 17.031 6.996 12.188 1 98.31 225 SER A CA 1
ATOM 1780 C C . SER A 1 225 ? 15.984 8.094 12.422 1 98.31 225 SER A C 1
ATOM 1782 O O . SER A 1 225 ? 16.312 9.281 12.391 1 98.31 225 SER A O 1
ATOM 1784 N N . ILE A 1 226 ? 14.703 7.695 12.695 1 98.5 226 ILE A N 1
ATOM 1785 C CA . ILE A 1 226 ? 13.688 8.727 12.828 1 98.5 226 ILE A CA 1
ATOM 1786 C C . ILE A 1 226 ? 13.422 9.008 14.305 1 98.5 226 ILE A C 1
ATOM 1788 O O . ILE A 1 226 ? 12.789 10.016 14.656 1 98.5 226 ILE A O 1
ATOM 1792 N N . ARG A 1 227 ? 13.914 8.195 15.211 1 98.69 227 ARG A N 1
ATOM 1793 C CA . ARG A 1 227 ? 13.688 8.289 16.656 1 98.69 227 ARG A CA 1
ATOM 1794 C C . ARG A 1 227 ? 14.078 9.664 17.188 1 98.69 227 ARG A C 1
ATOM 1796 O O . ARG A 1 227 ? 13.297 10.312 17.875 1 98.69 227 ARG A O 1
ATOM 1803 N N . PRO A 1 228 ? 15.266 10.219 16.828 1 98.69 228 PRO A N 1
ATOM 1804 C CA . PRO A 1 228 ? 15.641 11.516 17.391 1 98.69 228 PRO A CA 1
ATOM 1805 C C . PRO A 1 228 ? 14.688 12.641 16.984 1 98.69 228 PRO A C 1
ATOM 1807 O O . PRO A 1 228 ? 14.445 13.562 17.766 1 98.69 228 PRO A O 1
ATOM 1810 N N . TRP A 1 229 ? 14.172 12.586 15.805 1 98.81 229 TRP A N 1
ATOM 1811 C CA . TRP A 1 229 ? 13.266 13.609 15.305 1 98.81 229 TRP A CA 1
ATOM 1812 C C . TRP A 1 229 ? 11.93 13.555 16.047 1 98.81 229 TRP A C 1
ATOM 1814 O O . TRP A 1 229 ? 11.383 14.594 16.422 1 98.81 229 TRP A O 1
ATOM 1824 N N . VAL A 1 230 ? 11.438 12.359 16.234 1 98.88 230 VAL A N 1
ATOM 1825 C CA . VAL A 1 230 ? 10.18 12.156 16.953 1 98.88 230 VAL A CA 1
ATOM 1826 C C . VAL A 1 230 ? 10.32 12.648 18.391 1 98.88 230 VAL A C 1
ATOM 1828 O O . VAL A 1 230 ? 9.516 13.453 18.859 1 98.88 230 VAL A O 1
ATOM 1831 N N . LEU A 1 231 ? 11.359 12.211 19.016 1 98.88 231 LEU A N 1
ATOM 1832 C CA . LEU A 1 231 ? 11.547 12.531 20.438 1 98.88 231 LEU A CA 1
ATOM 1833 C C . LEU A 1 231 ? 11.812 14.023 20.625 1 98.88 231 LEU A C 1
ATOM 1835 O O . LEU A 1 231 ? 11.367 14.617 21.609 1 98.88 231 LEU A O 1
ATOM 1839 N N . ALA A 1 232 ? 12.508 14.633 19.703 1 98.88 232 ALA A N 1
ATOM 1840 C CA . ALA A 1 232 ? 12.773 16.062 19.797 1 98.88 232 ALA A CA 1
ATOM 1841 C C . ALA A 1 232 ? 11.484 16.875 19.719 1 98.88 232 ALA A C 1
ATOM 1843 O O . ALA A 1 232 ? 11.336 17.891 20.391 1 98.88 232 ALA A O 1
ATOM 1844 N N . CYS A 1 233 ? 10.594 16.469 18.859 1 98.94 233 CYS A N 1
ATOM 1845 C CA . CYS A 1 233 ? 9.297 17.125 18.781 1 98.94 233 CYS A CA 1
ATOM 1846 C C . CYS A 1 233 ? 8.562 17.047 20.125 1 98.94 233 CYS A C 1
ATOM 1848 O O . CYS A 1 233 ? 8.086 18.04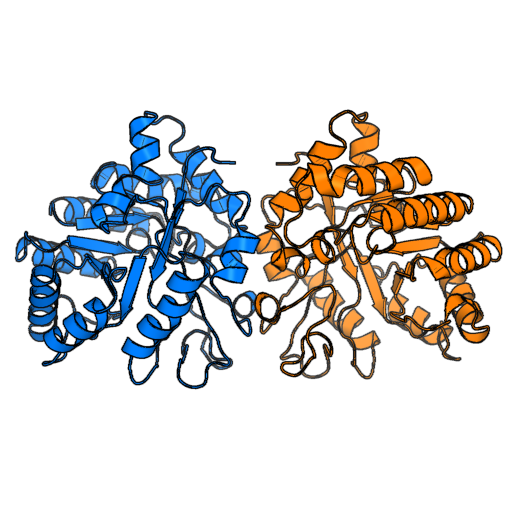7 20.641 1 98.94 233 CYS A O 1
ATOM 1850 N N . VAL A 1 234 ? 8.516 15.852 20.672 1 98.94 234 VAL A N 1
ATOM 1851 C CA . VAL A 1 234 ? 7.777 15.633 21.906 1 98.94 234 VAL A CA 1
ATOM 1852 C C . VAL A 1 234 ? 8.461 16.391 23.047 1 98.94 234 VAL A C 1
ATOM 1854 O O . VAL A 1 234 ? 7.785 16.922 23.938 1 98.94 234 VAL A O 1
ATOM 1857 N N . GLU A 1 235 ? 9.758 16.391 22.984 1 98.75 235 GLU A N 1
ATOM 1858 C CA . GLU A 1 235 ? 10.508 17.141 24 1 98.75 235 GLU A CA 1
ATOM 1859 C C . GLU A 1 235 ? 10.195 18.641 23.922 1 98.75 235 GLU A C 1
ATOM 1861 O O . GLU A 1 235 ? 10.039 19.281 24.969 1 98.75 235 GLU A O 1
ATOM 1866 N N . ALA A 1 236 ? 10.094 19.172 22.781 1 98.88 236 ALA A N 1
ATOM 1867 C CA . ALA A 1 236 ? 9.891 20.594 22.594 1 98.88 236 ALA A CA 1
ATOM 1868 C C . ALA A 1 236 ? 8.453 21 22.891 1 98.88 236 ALA A C 1
ATOM 1870 O O . ALA A 1 236 ? 8.203 22 23.578 1 98.88 236 ALA A O 1
ATOM 1871 N N . PHE A 1 237 ? 7.5 20.219 22.469 1 98.94 237 PHE A N 1
ATOM 1872 C CA . PHE A 1 237 ? 6.109 20.656 22.469 1 98.94 237 PHE A CA 1
ATOM 1873 C C . PHE A 1 237 ? 5.328 19.984 23.578 1 98.94 237 PHE A C 1
ATOM 1875 O O . PHE A 1 237 ? 4.289 20.469 24.016 1 98.94 237 PHE A O 1
ATOM 1882 N N . GLY A 1 238 ? 5.863 18.844 24.062 1 98.81 238 GLY A N 1
ATOM 1883 C CA . GLY A 1 238 ? 5.109 18.016 25 1 98.81 238 GLY A CA 1
ATOM 1884 C C . GLY A 1 238 ? 4.043 17.172 24.312 1 98.81 238 GLY A C 1
ATOM 1885 O O . GLY A 1 238 ? 3.74 17.391 23.141 1 98.81 238 GLY A O 1
ATOM 1886 N N . VAL A 1 239 ? 3.461 16.203 25.047 1 98.81 239 VAL A N 1
ATOM 1887 C CA . VAL A 1 239 ? 2.516 15.242 24.484 1 98.81 239 VAL A CA 1
ATOM 1888 C C . VAL A 1 239 ? 1.164 15.922 24.266 1 98.81 239 VAL A C 1
ATOM 1890 O O . VAL A 1 239 ? 0.321 15.406 23.531 1 98.81 239 VAL A O 1
ATOM 1893 N N . ASP A 1 240 ? 0.949 17.094 24.844 1 98.81 240 ASP A N 1
ATOM 1894 C CA . ASP A 1 240 ? -0.326 17.781 24.703 1 98.81 240 ASP A CA 1
ATOM 1895 C C . ASP A 1 240 ? -0.365 18.609 23.422 1 98.81 240 ASP A C 1
ATOM 1897 O O . ASP A 1 240 ? -1.427 19.078 23 1 98.81 240 ASP A O 1
ATOM 1901 N N . ARG A 1 241 ? 0.793 18.75 22.766 1 98.94 241 ARG A N 1
ATOM 1902 C CA . ARG A 1 241 ? 0.856 19.547 21.547 1 98.94 241 ARG A CA 1
ATOM 1903 C C . ARG A 1 241 ? 1.578 18.797 20.438 1 98.94 241 ARG A C 1
ATOM 1905 O O . ARG A 1 241 ? 2.025 19.406 19.469 1 98.94 241 ARG A O 1
ATOM 1912 N N . SER A 1 242 ? 1.766 17.484 20.609 1 98.94 242 SER A N 1
ATOM 1913 C CA . SER A 1 242 ? 2.34 16.594 19.594 1 98.94 242 SER A CA 1
ATOM 1914 C C . SER A 1 242 ? 1.399 15.445 19.281 1 98.94 242 SER A C 1
ATOM 1916 O O . SER A 1 242 ? 0.735 14.914 20.172 1 98.94 242 SER A O 1
ATOM 1918 N N . PHE A 1 243 ? 1.319 15.062 18.047 1 98.94 243 PHE A N 1
ATOM 1919 C CA . PHE A 1 243 ? 0.542 13.898 17.641 1 98.94 243 PHE A CA 1
ATOM 1920 C C . PHE A 1 243 ? 1.066 13.32 16.344 1 98.94 243 PHE A C 1
ATOM 1922 O O . PHE A 1 243 ? 1.802 13.984 15.609 1 98.94 243 PHE A O 1
ATOM 1929 N N . PHE A 1 244 ? 0.721 12.102 16.062 1 98.88 244 PHE A N 1
ATOM 1930 C CA . PHE A 1 244 ? 1.256 11.359 14.93 1 98.88 244 PHE A CA 1
ATOM 1931 C C . PHE A 1 244 ? 0.328 11.461 13.727 1 98.88 244 PHE A C 1
ATOM 1933 O O . PHE A 1 244 ? -0.857 11.773 13.875 1 98.88 244 PHE A O 1
ATOM 1940 N N . GLY A 1 245 ? 0.822 11.242 12.586 1 98.81 245 GLY A N 1
ATOM 1941 C CA . GLY A 1 245 ? 0.179 11.016 11.297 1 98.81 245 GLY A CA 1
ATOM 1942 C C . GLY A 1 245 ? 1.015 10.172 10.352 1 98.81 245 GLY A C 1
ATOM 1943 O O . GLY A 1 245 ? 2.191 9.914 10.617 1 98.81 245 GLY A O 1
ATOM 1944 N N . THR A 1 246 ? 0.512 9.719 9.289 1 98.56 246 THR A N 1
ATOM 1945 C CA . THR A 1 246 ? 1.273 8.805 8.445 1 98.56 246 THR A CA 1
ATOM 1946 C C . THR A 1 246 ? 1.729 9.5 7.164 1 98.56 246 THR A C 1
ATOM 1948 O O . THR A 1 246 ? 2.75 9.133 6.578 1 98.56 246 THR A O 1
ATOM 1951 N N . ASN A 1 247 ? 0.926 10.461 6.594 1 98.69 247 ASN A N 1
ATOM 1952 C CA . ASN A 1 247 ? 1.142 11.047 5.277 1 98.69 247 ASN A CA 1
ATOM 1953 C C . ASN A 1 247 ? 0.803 10.07 4.16 1 98.69 247 ASN A C 1
ATOM 1955 O O . ASN A 1 247 ? 1.479 10.031 3.129 1 98.69 247 ASN A O 1
ATOM 1959 N N . TRP A 1 248 ? -0.258 9.312 4.305 1 98.56 248 TRP A N 1
ATOM 1960 C CA . TRP A 1 248 ? -0.65 8.273 3.363 1 98.56 248 TRP A CA 1
ATOM 1961 C C . TRP A 1 248 ? -1.468 8.859 2.215 1 98.56 248 TRP A C 1
ATOM 1963 O O . TRP A 1 248 ? -2.309 9.734 2.426 1 98.56 248 TRP A O 1
ATOM 1973 N N . PRO A 1 249 ? -1.209 8.477 1.032 1 98.12 249 PRO A N 1
ATOM 1974 C CA . PRO A 1 249 ? -0.41 7.309 0.645 1 98.12 249 PRO A CA 1
ATOM 1975 C C . PRO A 1 249 ? 1.027 7.676 0.28 1 98.12 249 PRO A C 1
ATOM 1977 O O . PRO A 1 249 ? 1.779 6.824 -0.205 1 98.12 249 PRO A O 1
ATOM 1980 N N . VAL A 1 250 ? 1.48 8.875 0.491 1 98.31 250 VAL A N 1
ATOM 1981 C CA . VAL A 1 250 ? 2.809 9.305 0.063 1 98.31 250 VAL A CA 1
ATOM 1982 C C . VAL A 1 250 ? 3.871 8.422 0.715 1 98.31 250 VAL A C 1
ATOM 1984 O O . VAL A 1 250 ? 4.762 7.91 0.036 1 98.31 250 VAL A O 1
ATOM 1987 N N . ASP A 1 251 ? 3.721 8.195 1.963 1 98.44 251 ASP A N 1
ATOM 1988 C CA . ASP A 1 251 ? 4.762 7.484 2.703 1 98.44 251 ASP A CA 1
ATOM 1989 C C . ASP A 1 251 ? 4.785 6.004 2.334 1 98.44 251 ASP A C 1
ATOM 1991 O O . ASP A 1 251 ? 5.715 5.285 2.699 1 98.44 251 ASP A O 1
ATOM 1995 N N . ARG A 1 252 ? 3.834 5.508 1.554 1 98 252 ARG A N 1
ATOM 1996 C CA . ARG A 1 252 ? 3.91 4.16 1 1 98 252 ARG A CA 1
ATOM 1997 C C . ARG A 1 252 ? 5.164 3.988 0.151 1 98 252 ARG A C 1
ATOM 1999 O O . ARG A 1 252 ? 5.656 2.869 -0.018 1 98 252 ARG A O 1
ATOM 2006 N N . LEU A 1 253 ? 5.703 5.047 -0.348 1 98.25 253 LEU A N 1
ATOM 2007 C CA . LEU A 1 253 ? 6.918 5.027 -1.153 1 98.25 253 LEU A CA 1
ATOM 2008 C C . LEU A 1 253 ? 8.109 4.543 -0.33 1 98.25 253 LEU A C 1
ATOM 2010 O O . LEU A 1 253 ? 9.148 4.188 -0.886 1 98.25 253 LEU A O 1
ATOM 2014 N N . PHE A 1 254 ? 7.895 4.453 1.02 1 98.19 254 PHE A N 1
ATOM 2015 C CA . PHE A 1 254 ? 9.078 4.285 1.85 1 98.19 254 PHE A CA 1
ATOM 2016 C C . PHE A 1 254 ? 8.906 3.117 2.812 1 98.19 254 PHE A C 1
ATOM 2018 O O . PHE A 1 254 ? 9.883 2.627 3.389 1 98.19 254 PHE A O 1
ATOM 2025 N N . SER A 1 255 ? 7.664 2.65 2.998 1 97.25 255 SER A N 1
ATOM 2026 C CA . SER A 1 255 ? 7.332 1.522 3.863 1 97.25 255 SER A CA 1
ATOM 2027 C C . SER A 1 255 ? 5.848 1.187 3.789 1 97.25 255 SER A C 1
ATOM 2029 O O . SER A 1 255 ? 5.078 1.886 3.127 1 97.25 255 SER A O 1
ATOM 2031 N N . SER A 1 256 ? 5.453 0.152 4.516 1 97 256 SER A N 1
ATOM 2032 C CA . SER A 1 256 ? 4.031 -0.16 4.637 1 97 256 SER A CA 1
ATOM 2033 C C . SER A 1 256 ? 3.373 0.675 5.73 1 97 256 SER A C 1
ATOM 2035 O O . SER A 1 256 ? 4.062 1.283 6.551 1 97 256 SER A O 1
ATOM 2037 N N . TYR A 1 257 ? 2.041 0.701 5.738 1 97.56 257 TYR A N 1
ATOM 2038 C CA . TYR A 1 257 ? 1.26 1.498 6.68 1 97.56 257 TYR A CA 1
ATOM 2039 C C . TYR A 1 257 ? 1.561 1.097 8.117 1 97.56 257 TYR A C 1
ATOM 2041 O O . TYR A 1 257 ? 1.876 1.946 8.953 1 97.56 257 TYR A O 1
ATOM 2049 N N . GLY A 1 258 ? 1.497 -0.226 8.375 1 96.56 258 GLY A N 1
ATOM 2050 C CA . GLY A 1 258 ? 1.737 -0.729 9.711 1 96.56 258 GLY A CA 1
ATOM 2051 C C . GLY A 1 258 ? 3.133 -0.424 10.227 1 96.56 258 GLY A C 1
ATOM 2052 O O . GLY A 1 258 ? 3.322 -0.177 11.414 1 96.56 258 GLY A O 1
ATOM 2053 N N . ASP A 1 259 ? 4.098 -0.333 9.297 1 96.56 259 ASP A N 1
ATOM 2054 C CA . ASP A 1 259 ? 5.48 -0.068 9.68 1 96.56 259 ASP A CA 1
ATOM 2055 C C . ASP A 1 259 ? 5.625 1.33 10.281 1 96.56 259 ASP A C 1
ATOM 2057 O O . ASP A 1 259 ? 6.398 1.53 11.219 1 96.56 259 ASP A O 1
ATOM 2061 N N . VAL A 1 260 ? 4.895 2.281 9.758 1 97.75 260 VAL A N 1
ATOM 2062 C CA . VAL A 1 260 ? 4.961 3.654 10.25 1 97.75 260 VAL A CA 1
ATOM 2063 C C . VAL A 1 260 ? 4.41 3.721 11.672 1 97.75 260 VAL A C 1
ATOM 2065 O O . VAL A 1 260 ? 5.066 4.254 12.57 1 97.75 260 VAL A O 1
ATOM 2068 N N . ILE A 1 261 ? 3.262 3.133 11.859 1 97.56 261 ILE A N 1
ATOM 2069 C CA . ILE A 1 261 ? 2.59 3.164 13.156 1 97.56 261 ILE A CA 1
ATOM 2070 C C . ILE A 1 261 ? 3.424 2.41 14.188 1 97.56 261 ILE A C 1
ATOM 2072 O O . ILE A 1 261 ? 3.578 2.865 15.32 1 97.56 261 ILE A O 1
ATOM 2076 N N . ASP A 1 262 ? 3.945 1.274 13.781 1 96.88 262 ASP A N 1
ATOM 2077 C CA . ASP A 1 262 ? 4.754 0.459 14.68 1 96.88 262 ASP A CA 1
ATOM 2078 C C . ASP A 1 262 ? 6.031 1.19 15.086 1 96.88 262 ASP A C 1
ATOM 2080 O O . ASP A 1 262 ? 6.496 1.053 16.219 1 96.88 262 ASP A O 1
ATOM 2084 N N . ALA A 1 263 ? 6.582 1.901 14.156 1 98.06 263 ALA A N 1
ATOM 2085 C CA . ALA A 1 263 ? 7.785 2.672 14.469 1 98.06 263 ALA A CA 1
ATOM 2086 C C . ALA A 1 263 ? 7.496 3.725 15.539 1 98.06 263 ALA A C 1
ATOM 2088 O O . ALA A 1 263 ? 8.258 3.873 16.484 1 98.06 263 ALA A O 1
ATOM 2089 N N . TYR A 1 264 ? 6.379 4.438 15.383 1 98.62 264 TYR A N 1
ATOM 2090 C CA . TYR A 1 264 ? 5.992 5.422 16.391 1 98.62 264 TYR A CA 1
ATOM 2091 C C . TYR A 1 264 ? 5.773 4.762 17.734 1 98.62 264 TYR A C 1
ATOM 2093 O O . TYR A 1 264 ? 6.242 5.266 18.766 1 98.62 264 TYR A O 1
ATOM 2101 N N . ALA A 1 265 ? 5.086 3.652 17.719 1 98.44 265 ALA A N 1
ATOM 2102 C CA . ALA A 1 265 ? 4.812 2.928 18.953 1 98.44 265 ALA A CA 1
ATOM 2103 C C . ALA A 1 265 ? 6.109 2.51 19.641 1 98.44 265 ALA A C 1
ATOM 2105 O O . ALA A 1 265 ? 6.238 2.631 20.875 1 98.44 265 ALA A O 1
ATOM 2106 N N . GLU A 1 266 ? 7.012 2.031 18.875 1 98.12 266 GLU A N 1
ATOM 2107 C CA . GLU A 1 266 ? 8.289 1.593 19.422 1 98.12 266 GLU A CA 1
ATOM 2108 C C . GLU A 1 266 ? 9.055 2.764 20.031 1 98.12 266 GLU A C 1
ATOM 2110 O O . GLU A 1 266 ? 9.633 2.635 21.109 1 98.12 266 GLU A O 1
ATOM 2115 N N . ILE A 1 267 ? 9.07 3.852 19.406 1 98.75 267 ILE A N 1
ATOM 2116 C CA . ILE A 1 267 ? 9.844 5.02 19.812 1 98.75 267 ILE A CA 1
ATOM 2117 C C . ILE A 1 267 ? 9.328 5.531 21.156 1 98.75 267 ILE A C 1
ATOM 2119 O O . ILE A 1 267 ? 10.109 5.953 22.016 1 98.75 267 ILE A O 1
ATOM 2123 N N . VAL A 1 268 ? 8.008 5.438 21.391 1 98.62 268 VAL A N 1
ATOM 2124 C CA . VAL A 1 268 ? 7.465 6.02 22.609 1 98.62 268 VAL A CA 1
ATOM 2125 C C . VAL A 1 268 ? 7.055 4.91 23.578 1 98.62 268 VAL A C 1
ATOM 2127 O O . VAL A 1 268 ? 6.234 5.129 24.469 1 98.62 268 VAL A O 1
ATOM 2130 N N . ALA A 1 269 ? 7.559 3.754 23.391 1 97.88 269 ALA A N 1
ATOM 2131 C CA . ALA A 1 269 ? 7.156 2.566 24.141 1 97.88 269 ALA A CA 1
ATOM 2132 C C . ALA A 1 269 ? 7.348 2.771 25.641 1 97.88 269 ALA A C 1
ATOM 2134 O O . ALA A 1 269 ? 6.594 2.227 26.453 1 97.88 269 ALA A O 1
ATOM 2135 N N . ASP A 1 270 ? 8.32 3.627 26.031 1 97.88 270 ASP A N 1
ATOM 2136 C CA . ASP A 1 270 ? 8.656 3.789 27.438 1 97.88 270 ASP A CA 1
ATOM 2137 C C . ASP A 1 270 ? 7.879 4.941 28.078 1 97.88 270 ASP A C 1
ATOM 2139 O O . ASP A 1 270 ? 7.992 5.195 29.266 1 97.88 270 ASP A O 1
ATOM 2143 N N . PHE A 1 271 ? 7.07 5.625 27.297 1 98.56 271 PHE A N 1
ATOM 2144 C CA . PHE A 1 271 ? 6.211 6.672 27.844 1 98.56 271 PHE A CA 1
ATOM 2145 C C . PHE A 1 271 ? 5.066 6.07 28.641 1 98.56 271 PHE A C 1
ATOM 2147 O O . PHE A 1 271 ? 4.742 4.895 28.484 1 98.56 271 PHE A O 1
ATOM 2154 N N . ALA A 1 272 ? 4.488 6.887 29.5 1 98.38 272 ALA A N 1
ATOM 2155 C CA . ALA A 1 272 ? 3.277 6.473 30.203 1 98.38 272 ALA A CA 1
ATOM 2156 C C . ALA A 1 272 ? 2.133 6.211 29.234 1 98.38 272 ALA A C 1
ATOM 2158 O O . ALA A 1 272 ? 2.059 6.836 28.172 1 98.38 272 ALA A O 1
ATOM 2159 N N . THR A 1 273 ? 1.306 5.273 29.625 1 97.38 273 THR A N 1
ATOM 2160 C CA . THR A 1 273 ? 0.19 4.875 28.766 1 97.38 273 THR A CA 1
ATOM 2161 C C . THR A 1 273 ? -0.644 6.09 28.375 1 97.38 273 THR A C 1
ATOM 2163 O O . THR A 1 273 ? -1.053 6.215 27.219 1 97.38 273 THR A O 1
ATOM 2166 N N . ASP A 1 274 ? -0.881 6.945 29.281 1 98 274 ASP A N 1
ATOM 2167 C CA . ASP A 1 274 ? -1.679 8.133 29 1 98 274 ASP A CA 1
ATOM 2168 C C . ASP A 1 274 ? -0.973 9.047 28 1 98 274 ASP A C 1
ATOM 2170 O O . ASP A 1 274 ? -1.624 9.703 27.172 1 98 274 ASP A O 1
ATOM 2174 N N . GLU A 1 275 ? 0.319 9.117 28.109 1 98.75 275 GLU A N 1
ATOM 2175 C CA . GLU A 1 275 ? 1.095 9.914 27.156 1 98.75 275 GLU A CA 1
ATOM 2176 C C . GLU A 1 275 ? 1.032 9.312 25.75 1 98.75 275 GLU A C 1
ATOM 2178 O O . GLU A 1 275 ? 0.864 10.039 24.766 1 98.75 275 GLU A O 1
ATOM 2183 N N . ARG A 1 276 ? 1.161 8.016 25.688 1 98.69 276 ARG A N 1
ATOM 2184 C CA . ARG A 1 276 ? 1.061 7.34 24.391 1 98.69 276 ARG A CA 1
ATOM 2185 C C . ARG A 1 276 ? -0.317 7.547 23.781 1 98.69 276 ARG A C 1
ATOM 2187 O O . ARG A 1 276 ? -0.43 7.781 22.562 1 98.69 276 ARG A O 1
ATOM 2194 N N . ARG A 1 277 ? -1.36 7.5 24.562 1 98.38 277 ARG A N 1
ATOM 2195 C CA . ARG A 1 277 ? -2.725 7.703 24.094 1 98.38 277 ARG A CA 1
ATOM 2196 C C . ARG A 1 277 ? -2.906 9.109 23.531 1 98.38 277 ARG A C 1
ATOM 2198 O O . ARG A 1 277 ? -3.619 9.312 22.547 1 98.38 277 ARG A O 1
ATOM 2205 N N . LYS A 1 278 ? -2.283 10.094 24.141 1 98.69 278 LYS A N 1
ATOM 2206 C CA . LYS A 1 278 ? -2.334 11.469 23.656 1 98.69 278 LYS A CA 1
ATOM 2207 C C . LYS A 1 278 ? -1.645 11.594 22.297 1 98.69 278 LYS A C 1
ATOM 2209 O O . LYS A 1 278 ? -2.205 12.172 21.359 1 98.69 278 LYS A O 1
ATOM 2214 N N . LEU A 1 279 ? -0.492 11.008 22.188 1 98.88 279 LEU A N 1
ATOM 2215 C CA . LEU A 1 279 ? 0.294 11.102 20.953 1 98.88 279 LEU A CA 1
ATOM 2216 C C . LEU A 1 279 ? -0.409 10.398 19.797 1 98.88 279 LEU A C 1
ATOM 2218 O O . LEU A 1 279 ? -0.371 10.875 18.672 1 98.88 279 LEU A O 1
ATOM 2222 N N . PHE A 1 280 ? -1.073 9.305 20.094 1 98.69 280 PHE A N 1
ATOM 2223 C CA . PHE A 1 280 ? -1.67 8.469 19.062 1 98.69 280 PHE A CA 1
ATOM 2224 C C . PHE A 1 280 ? -3.064 8.969 18.703 1 98.69 280 PHE A C 1
ATOM 2226 O O . PHE A 1 280 ? -3.549 8.734 17.594 1 98.69 280 PHE A O 1
ATOM 2233 N N . ALA A 1 281 ? -3.771 9.68 19.641 1 98.31 281 ALA A N 1
ATOM 2234 C CA . ALA A 1 281 ? -5.164 10.016 19.344 1 98.31 281 ALA A CA 1
ATOM 2235 C C . ALA A 1 281 ? -5.605 11.266 20.078 1 98.31 281 ALA A C 1
ATOM 2237 O O . ALA A 1 281 ? -6.016 12.25 19.453 1 98.31 281 ALA A O 1
ATOM 2238 N N . GLY A 1 282 ? -5.43 11.336 21.359 1 98.31 282 GLY A N 1
ATOM 2239 C CA . GLY A 1 282 ? -6.062 12.312 22.234 1 98.31 282 GLY A CA 1
ATOM 2240 C C . GLY A 1 282 ? -5.738 13.742 21.859 1 98.31 282 GLY A C 1
ATOM 2241 O O . GLY A 1 282 ? -6.633 14.594 21.797 1 98.31 282 GLY A O 1
ATOM 2242 N N . THR A 1 283 ? -4.496 14.039 21.641 1 98.75 283 THR A N 1
ATOM 2243 C CA . THR A 1 283 ? -4.094 15.406 21.328 1 98.75 283 THR A CA 1
ATOM 2244 C C . THR A 1 283 ? -4.688 15.859 19.984 1 98.75 283 THR A C 1
ATOM 2246 O O . THR A 1 283 ? -5.203 16.969 19.875 1 98.75 283 THR A O 1
ATOM 2249 N N . ALA A 1 284 ? -4.656 14.984 19.031 1 98.75 284 ALA A N 1
ATOM 2250 C CA . ALA A 1 284 ? -5.227 15.328 17.734 1 98.75 284 ALA A CA 1
ATOM 2251 C C . ALA A 1 284 ? -6.734 15.555 17.844 1 98.75 284 ALA A C 1
ATOM 2253 O O . ALA A 1 284 ? -7.277 16.469 17.219 1 98.75 284 ALA A O 1
ATOM 2254 N N . GLU A 1 285 ? -7.434 14.695 18.578 1 98.56 285 GLU A N 1
ATOM 2255 C CA . GLU A 1 285 ? -8.875 14.836 18.766 1 98.56 285 GLU A CA 1
ATOM 2256 C C . GLU A 1 285 ? -9.227 16.188 19.375 1 98.56 285 GLU A C 1
ATOM 2258 O O . GLU A 1 285 ? -10.195 16.828 18.953 1 98.56 285 GLU A O 1
ATOM 2263 N N . ARG A 1 286 ? -8.445 16.609 20.281 1 98.25 286 ARG A N 1
ATOM 2264 C CA . ARG A 1 286 ? -8.672 17.906 20.922 1 98.25 286 ARG A CA 1
ATOM 2265 C C . ARG A 1 286 ? -8.344 19.062 19.969 1 98.25 286 ARG A C 1
ATOM 2267 O O . ARG A 1 286 ? -9.156 19.969 19.797 1 98.25 286 ARG A O 1
ATOM 2274 N N . VAL A 1 287 ? -7.215 18.984 19.344 1 98.69 287 VAL A N 1
ATOM 2275 C CA . VAL A 1 287 ? -6.715 20.062 18.5 1 98.69 287 VAL A CA 1
ATOM 2276 C C . VAL A 1 287 ? -7.66 20.281 17.312 1 98.69 287 VAL A C 1
ATOM 2278 O O . VAL A 1 287 ? -8.023 21.422 17.016 1 98.69 287 VAL A O 1
ATOM 2281 N N . PHE A 1 288 ? -8.102 19.188 16.734 1 98.69 288 PHE A N 1
ATOM 2282 C CA . PHE A 1 288 ? -8.922 19.281 15.531 1 98.69 288 PHE A CA 1
ATOM 2283 C C . PHE A 1 288 ? -10.406 19.188 15.875 1 98.69 288 PHE A C 1
ATOM 2285 O O . PHE A 1 288 ? -11.258 19.203 14.984 1 98.69 288 PHE A O 1
ATOM 2292 N N . ARG A 1 289 ? -10.758 19.062 17.156 1 97.25 289 ARG A N 1
ATOM 2293 C CA . ARG A 1 289 ? -12.133 18.969 17.625 1 97.25 289 ARG A CA 1
ATOM 2294 C C . ARG A 1 289 ? -12.875 17.844 16.906 1 97.25 289 ARG A C 1
ATOM 2296 O O . ARG A 1 289 ? -13.969 18.062 16.375 1 97.25 289 ARG A O 1
ATOM 2303 N N . LEU A 1 290 ? -12.203 16.703 16.859 1 96.94 290 LEU A N 1
ATOM 2304 C CA . LEU A 1 290 ? -12.805 15.562 16.172 1 96.94 290 LEU A CA 1
ATOM 2305 C C . LEU A 1 290 ? -13.875 14.906 17.047 1 96.94 290 LEU A C 1
ATOM 2307 O O . LEU A 1 290 ? -13.703 14.781 18.266 1 96.94 290 LEU A O 1
ATOM 2311 N N . SER A 1 291 ? -15.102 14.867 16.5 1 78.56 291 SER A N 1
ATOM 2312 C CA . SER A 1 291 ? -16.234 14.328 17.234 1 78.56 291 SER A CA 1
ATOM 2313 C C . SER A 1 291 ? -15.977 12.891 17.672 1 78.56 291 SER A C 1
ATOM 2315 O O . SER A 1 291 ? -15.344 12.117 16.953 1 78.56 291 SER A O 1
ATOM 2317 N N . THR A 1 292 ? -16.016 12.664 18.938 1 65.06 292 THR A N 1
ATOM 2318 C CA . THR A 1 292 ? -15.938 11.32 19.484 1 65.06 292 THR A CA 1
ATOM 2319 C C . THR A 1 292 ? -17.203 10.523 19.141 1 65.06 292 THR A C 1
ATOM 2321 O O . THR A 1 292 ? -17.312 9.352 19.516 1 65.06 292 THR A O 1
ATOM 2324 N N . GLU A 1 293 ? -18.266 11.031 18.672 1 47.88 293 GLU A N 1
ATOM 2325 C CA . GLU A 1 293 ? -19.531 10.312 18.703 1 47.88 293 GLU A CA 1
ATOM 2326 C C . GLU A 1 293 ? -19.516 9.117 17.75 1 47.88 293 GLU A C 1
ATOM 2328 O O . GLU A 1 293 ? -19.078 9.234 16.609 1 47.88 293 GLU A O 1
ATOM 2333 N N . VAL A 1 294 ? -19.266 8 18.344 1 40.56 294 VAL A N 1
ATOM 2334 C CA . VAL A 1 294 ? -19.734 6.805 17.656 1 40.56 294 VAL A CA 1
ATOM 2335 C C . VAL A 1 294 ? -21.172 6.988 17.219 1 40.56 294 VAL A C 1
ATOM 2337 O O . VAL A 1 294 ? -22.062 7.195 18.047 1 40.56 294 VAL A O 1
ATOM 2340 N N . GLY A 1 295 ? -21.391 7.367 15.875 1 27.52 295 GLY A N 1
ATOM 2341 C CA . GLY A 1 295 ? -22.812 7.113 15.633 1 27.52 295 GLY A CA 1
ATOM 2342 C C . GLY A 1 295 ? -23.234 5.719 16.031 1 27.52 295 GLY A C 1
ATOM 2343 O O . GLY A 1 295 ? -22.422 4.793 16.062 1 27.52 295 GLY A O 1
ATOM 2344 N N . MET B 1 1 ? 4.461 -9.594 13.586 1 64.81 1 MET B N 1
ATOM 2345 C CA . MET B 1 1 ? 5.02 -9.781 12.25 1 64.81 1 MET B CA 1
ATOM 2346 C C . MET B 1 1 ? 5.727 -11.133 12.148 1 64.81 1 MET B C 1
ATOM 2348 O O . MET B 1 1 ? 6.43 -11.539 13.07 1 64.81 1 MET B O 1
ATOM 2352 N N . ALA B 1 2 ? 5.418 -11.672 11.008 1 73.88 2 ALA B N 1
ATOM 2353 C CA . ALA B 1 2 ? 6.031 -12.984 10.812 1 73.88 2 ALA B CA 1
ATOM 2354 C C . ALA B 1 2 ? 7.555 -12.891 10.867 1 73.88 2 ALA B C 1
ATOM 2356 O O . ALA B 1 2 ? 8.141 -11.93 10.352 1 73.88 2 ALA B O 1
ATOM 2357 N N . ASP B 1 3 ? 8.188 -13.719 11.5 1 85 3 ASP B N 1
ATOM 2358 C CA . ASP B 1 3 ? 9.625 -13.664 11.742 1 85 3 ASP B CA 1
ATOM 2359 C C . ASP B 1 3 ? 10.391 -14.539 10.75 1 85 3 ASP B C 1
ATOM 2361 O O . ASP B 1 3 ? 11.617 -14.461 10.664 1 85 3 ASP B O 1
ATOM 2365 N N . LEU B 1 4 ? 9.711 -15.312 9.969 1 93.62 4 LEU B N 1
ATOM 2366 C CA . LEU B 1 4 ? 10.344 -16.219 9.016 1 93.62 4 LEU B CA 1
ATOM 2367 C C . LEU B 1 4 ? 10.641 -15.508 7.703 1 93.62 4 LEU B C 1
ATOM 2369 O O . LEU B 1 4 ? 9.883 -14.633 7.281 1 93.62 4 LEU B O 1
ATOM 2373 N N . PRO B 1 5 ? 11.805 -15.914 7.109 1 96 5 PRO B N 1
ATOM 2374 C CA . PRO B 1 5 ? 11.969 -15.438 5.734 1 96 5 PRO B CA 1
ATOM 2375 C C . PRO B 1 5 ? 10.789 -15.812 4.836 1 96 5 PRO B C 1
ATOM 2377 O O . PRO B 1 5 ? 10.234 -16.906 4.957 1 96 5 PRO B O 1
ATOM 2380 N N . PHE B 1 6 ? 10.438 -14.906 4.055 1 98.31 6 PHE B N 1
ATOM 2381 C CA . PHE B 1 6 ? 9.258 -15.102 3.225 1 98.31 6 PHE B CA 1
ATOM 2382 C C . PHE B 1 6 ? 9.602 -14.969 1.746 1 98.31 6 PHE B C 1
ATOM 2384 O O . PHE B 1 6 ? 10.219 -13.984 1.333 1 98.31 6 PHE B O 1
ATOM 2391 N N . VAL B 1 7 ? 9.328 -16 0.935 1 98.62 7 VAL B N 1
ATOM 2392 C CA . VAL B 1 7 ? 9.344 -15.914 -0.521 1 98.62 7 VAL B CA 1
ATOM 2393 C C . VAL B 1 7 ? 7.961 -15.539 -1.039 1 98.62 7 VAL B C 1
ATOM 2395 O O . VAL B 1 7 ? 7.023 -16.344 -0.956 1 98.62 7 VAL B O 1
ATOM 2398 N N . ASP B 1 8 ? 7.852 -14.336 -1.515 1 98.81 8 ASP B N 1
ATOM 2399 C CA . ASP B 1 8 ? 6.578 -13.961 -2.121 1 98.81 8 ASP B CA 1
ATOM 2400 C C . ASP B 1 8 ? 6.477 -14.492 -3.551 1 98.81 8 ASP B C 1
ATOM 2402 O O . ASP B 1 8 ? 7.117 -13.961 -4.461 1 98.81 8 ASP B O 1
ATOM 2406 N N . THR B 1 9 ? 5.598 -15.422 -3.732 1 98.88 9 THR B N 1
ATOM 2407 C CA . THR B 1 9 ? 5.613 -16.219 -4.957 1 98.88 9 THR B CA 1
ATOM 2408 C C . THR B 1 9 ? 4.66 -15.625 -5.996 1 98.88 9 THR B C 1
ATOM 2410 O O . THR B 1 9 ? 4.504 -16.172 -7.086 1 98.88 9 THR B O 1
ATOM 2413 N N . HIS B 1 10 ? 4.008 -14.492 -5.641 1 98.94 10 HIS B N 1
ATOM 2414 C CA . HIS B 1 10 ? 3.02 -13.938 -6.562 1 98.94 10 HIS B CA 1
ATOM 2415 C C . HIS B 1 10 ? 2.943 -12.422 -6.445 1 98.94 10 HIS B C 1
ATOM 2417 O O . HIS B 1 10 ? 2.146 -11.898 -5.664 1 98.94 10 HIS B O 1
ATOM 2423 N N . VAL B 1 11 ? 3.676 -11.75 -7.242 1 98.81 11 VAL B N 1
ATOM 2424 C CA . VAL B 1 11 ? 3.676 -10.289 -7.301 1 98.81 11 VAL B CA 1
ATOM 2425 C C . VAL B 1 11 ? 3.57 -9.828 -8.75 1 98.81 11 VAL B C 1
ATOM 2427 O O . VAL B 1 11 ? 3.943 -10.562 -9.672 1 98.81 11 VAL B O 1
ATOM 2430 N N . HIS B 1 12 ? 3.049 -8.664 -8.945 1 98.81 12 HIS B N 1
ATOM 2431 C CA . HIS B 1 12 ? 2.959 -8.055 -10.266 1 98.81 12 HIS B CA 1
ATOM 2432 C C . HIS B 1 12 ? 3.607 -6.672 -10.289 1 98.81 12 HIS B C 1
ATOM 2434 O O . HIS B 1 12 ? 3.217 -5.789 -9.523 1 98.81 12 HIS B O 1
ATOM 2440 N N . PHE B 1 13 ? 4.586 -6.488 -11.133 1 98.75 13 PHE B N 1
ATOM 2441 C CA . PHE B 1 13 ? 5.094 -5.156 -11.445 1 98.75 13 PHE B CA 1
ATOM 2442 C C . PHE B 1 13 ? 4.488 -4.633 -12.742 1 98.75 13 PHE B C 1
ATOM 2444 O O . PHE B 1 13 ? 4.176 -5.414 -13.648 1 98.75 13 PHE B O 1
ATOM 2451 N N . HIS B 1 14 ? 4.281 -3.363 -12.836 1 98.5 14 HIS B N 1
ATOM 2452 C CA . HIS B 1 14 ? 3.725 -2.805 -14.062 1 98.5 14 HIS B CA 1
ATOM 2453 C C . HIS B 1 14 ? 4.254 -1.396 -14.32 1 98.5 14 HIS B C 1
ATOM 2455 O O . HIS B 1 14 ? 4.781 -0.754 -13.406 1 98.5 14 HIS B O 1
ATOM 2461 N N . ASP B 1 15 ? 4.211 -0.967 -15.508 1 97.19 15 ASP B N 1
ATOM 2462 C CA . ASP B 1 15 ? 4.523 0.374 -15.992 1 97.19 15 ASP B CA 1
ATOM 2463 C C . ASP B 1 15 ? 3.541 0.808 -17.078 1 97.19 15 ASP B C 1
ATOM 2465 O O . ASP B 1 15 ? 3.725 0.484 -18.25 1 97.19 15 ASP B O 1
ATOM 2469 N N . LEU B 1 16 ? 2.592 1.579 -16.672 1 94.69 16 LEU B N 1
ATOM 2470 C CA . LEU B 1 16 ? 1.523 1.959 -17.594 1 94.69 16 LEU B CA 1
ATOM 2471 C C . LEU B 1 16 ? 2.029 2.951 -18.641 1 94.69 16 LEU B C 1
ATOM 2473 O O . LEU B 1 16 ? 1.362 3.195 -19.641 1 94.69 16 LEU B O 1
ATOM 2477 N N . ASN B 1 17 ? 3.193 3.479 -18.406 1 92.88 17 ASN B N 1
ATOM 2478 C CA . ASN B 1 17 ? 3.766 4.445 -19.344 1 92.88 17 ASN B CA 1
ATOM 2479 C C . ASN B 1 17 ? 4.805 3.801 -20.25 1 92.88 17 ASN B C 1
ATOM 2481 O O . ASN B 1 17 ? 5.43 4.48 -21.062 1 92.88 17 ASN B O 1
ATOM 2485 N N . HIS B 1 18 ? 4.977 2.529 -20.078 1 96.12 18 HIS B N 1
ATOM 2486 C CA . HIS B 1 18 ? 5.949 1.844 -20.922 1 96.12 18 HIS B CA 1
ATOM 2487 C C . HIS B 1 18 ? 5.559 1.927 -22.391 1 96.12 18 HIS B C 1
ATOM 2489 O O . HIS B 1 18 ? 4.379 1.823 -22.734 1 96.12 18 HIS B O 1
ATOM 2495 N N . PRO B 1 19 ? 6.504 2.076 -23.266 1 96.31 19 PRO B N 1
ATOM 2496 C CA . PRO B 1 19 ? 6.176 2.273 -24.672 1 96.31 19 PRO B CA 1
ATOM 2497 C C . PRO B 1 19 ? 5.547 1.035 -25.312 1 96.31 19 PRO B C 1
ATOM 2499 O O . PRO B 1 19 ? 4.77 1.153 -26.266 1 96.31 19 PRO B O 1
ATOM 2502 N N . THR B 1 20 ? 5.84 -0.147 -24.781 1 97.06 20 THR B N 1
ATOM 2503 C CA . THR B 1 20 ? 5.418 -1.343 -25.5 1 97.06 20 THR B CA 1
ATOM 2504 C C . THR B 1 20 ? 4.559 -2.234 -24.609 1 97.06 20 THR B C 1
ATOM 2506 O O . THR B 1 20 ? 3.697 -2.967 -25.109 1 97.06 20 THR B O 1
ATOM 2509 N N . LEU B 1 21 ? 4.77 -2.262 -23.344 1 98 21 LEU B N 1
ATOM 2510 C CA . LEU B 1 21 ? 3.996 -3.107 -22.438 1 98 21 LEU B CA 1
ATOM 2511 C C . LEU B 1 21 ? 2.572 -2.584 -22.281 1 98 21 LEU B C 1
ATOM 2513 O O . LEU B 1 21 ? 2.35 -1.372 -22.266 1 98 21 LEU B O 1
ATOM 2517 N N . ARG B 1 22 ? 1.67 -3.537 -22.281 1 97.31 22 ARG B N 1
ATOM 2518 C CA . ARG B 1 22 ? 0.256 -3.227 -22.094 1 97.31 22 ARG B CA 1
ATOM 2519 C C . ARG B 1 22 ? -0.337 -4.035 -20.953 1 97.31 22 ARG B C 1
ATOM 2521 O O . ARG B 1 22 ? 0.038 -5.191 -20.734 1 97.31 22 ARG B O 1
ATOM 2528 N N . TYR B 1 23 ? -1.149 -3.457 -20.25 1 97.31 23 TYR B N 1
ATOM 2529 C CA . TYR B 1 23 ? -1.856 -4.062 -19.125 1 97.31 23 TYR B CA 1
ATOM 2530 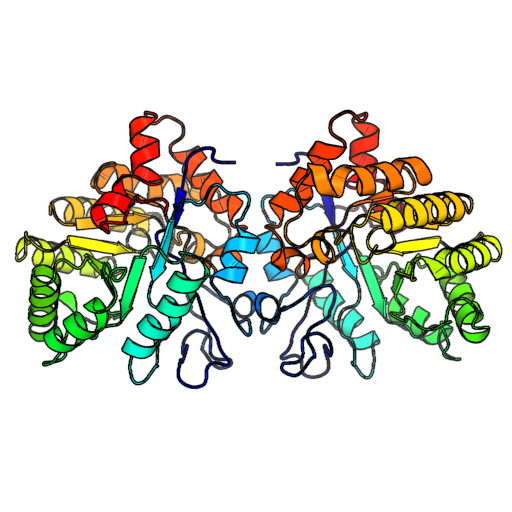C C . TYR B 1 23 ? -3.363 -3.881 -19.266 1 97.31 23 TYR B C 1
ATOM 2532 O O . TYR B 1 23 ? -3.949 -2.988 -18.656 1 97.31 23 TYR B O 1
ATOM 2540 N N . SER B 1 24 ? -3.979 -4.742 -20 1 94.94 24 SER B N 1
ATOM 2541 C CA . SER B 1 24 ? -5.383 -4.594 -20.375 1 94.94 24 SER B CA 1
ATOM 2542 C C . SER B 1 24 ? -6.277 -4.559 -19.141 1 94.94 24 SER B C 1
ATOM 2544 O O . SER B 1 24 ? -7.316 -3.896 -19.141 1 94.94 24 SER B O 1
ATOM 2546 N N . TRP B 1 25 ? -5.863 -5.207 -18.047 1 93.38 25 TRP B N 1
ATOM 2547 C CA . TRP B 1 25 ? -6.664 -5.301 -16.844 1 93.38 25 TRP B CA 1
ATOM 2548 C C . TRP B 1 25 ? -6.508 -4.051 -15.984 1 93.38 25 TRP B C 1
ATOM 2550 O O . TRP B 1 25 ? -7.297 -3.814 -15.062 1 93.38 25 TRP B O 1
ATOM 2560 N N . LEU B 1 26 ? -5.5 -3.195 -16.344 1 93.69 26 LEU B N 1
ATOM 2561 C CA . LEU B 1 26 ? -5.273 -1.968 -15.586 1 93.69 26 LEU B CA 1
ATOM 2562 C C . LEU B 1 26 ? -5.586 -0.74 -16.438 1 93.69 26 LEU B C 1
ATOM 2564 O O . LEU B 1 26 ? -5.418 0.394 -15.984 1 93.69 26 LEU B O 1
ATOM 2568 N N . ASP B 1 27 ? -6.012 -0.986 -17.672 1 89.19 27 ASP B N 1
ATOM 2569 C CA . ASP B 1 27 ? -6.359 0.13 -18.547 1 89.19 27 ASP B CA 1
ATOM 2570 C C . ASP B 1 27 ? -7.438 1.008 -17.906 1 89.19 27 ASP B C 1
ATOM 2572 O O . ASP B 1 27 ? -8.297 0.514 -17.172 1 89.19 27 ASP B O 1
ATOM 2576 N N . PRO B 1 28 ? -7.379 2.279 -18.203 1 82.88 28 PRO B N 1
ATOM 2577 C CA . PRO B 1 28 ? -8.375 3.18 -17.609 1 82.88 28 PRO B CA 1
ATOM 2578 C C . PRO B 1 28 ? -9.812 2.746 -17.922 1 82.88 28 PRO B C 1
ATOM 2580 O O . PRO B 1 28 ? -10.711 2.959 -17.109 1 82.88 28 PRO B O 1
ATOM 2583 N N . ASP B 1 29 ? -9.961 2.119 -19.047 1 86.38 29 ASP B N 1
ATOM 2584 C CA . ASP B 1 29 ? -11.312 1.743 -19.453 1 86.38 29 ASP B CA 1
ATOM 2585 C C . ASP B 1 29 ? -11.57 0.261 -19.188 1 86.38 29 ASP B C 1
ATOM 2587 O O . ASP B 1 29 ? -12.578 -0.287 -19.656 1 86.38 29 ASP B O 1
ATOM 2591 N N . ALA B 1 30 ? -10.594 -0.382 -18.531 1 91.25 30 ALA B N 1
ATOM 2592 C CA . ALA B 1 30 ? -10.805 -1.79 -18.203 1 91.25 30 ALA B CA 1
ATOM 2593 C C . ALA B 1 30 ? -12.039 -1.97 -17.328 1 91.25 30 ALA B C 1
ATOM 2595 O O . ALA B 1 30 ? -12.258 -1.198 -16.391 1 91.25 30 ALA B O 1
ATOM 2596 N N . PRO B 1 31 ? -12.836 -2.92 -17.703 1 91.56 31 PRO B N 1
ATOM 2597 C CA . PRO B 1 31 ? -14.016 -3.146 -16.859 1 91.56 31 PRO B CA 1
ATOM 2598 C C . PRO B 1 31 ? -13.648 -3.605 -15.445 1 91.56 31 PRO B C 1
ATOM 2600 O O . PRO B 1 31 ? -12.594 -4.211 -15.242 1 91.56 31 PRO B O 1
ATOM 2603 N N . VAL B 1 32 ? -14.523 -3.322 -14.531 1 92.25 32 VAL B N 1
ATOM 2604 C CA . VAL B 1 32 ? -14.352 -3.777 -13.156 1 92.25 32 VAL B CA 1
ATOM 2605 C C . VAL B 1 32 ? -14.562 -5.285 -13.086 1 92.25 32 VAL B C 1
ATOM 2607 O O . VAL B 1 32 ? -15.586 -5.797 -13.555 1 92.25 32 VAL B O 1
ATOM 2610 N N . ASP B 1 33 ? -13.602 -5.938 -12.586 1 93.94 33 ASP B N 1
ATOM 2611 C CA . ASP B 1 33 ? -13.75 -7.375 -12.375 1 93.94 33 ASP B CA 1
ATOM 2612 C C . ASP B 1 33 ? -14.82 -7.668 -11.328 1 93.94 33 ASP B C 1
ATOM 2614 O O . ASP B 1 33 ? -14.852 -7.035 -10.273 1 93.94 33 ASP B O 1
ATOM 2618 N N . GLU B 1 34 ? -15.625 -8.633 -11.625 1 93.25 34 GLU B N 1
ATOM 2619 C CA . GLU B 1 34 ? -16.766 -8.898 -10.766 1 93.25 34 GLU B CA 1
ATOM 2620 C C . GLU B 1 34 ? -16.328 -9.438 -9.406 1 93.25 34 GLU B C 1
ATOM 2622 O O . GLU B 1 34 ? -17 -9.242 -8.398 1 93.25 34 GLU B O 1
ATOM 2627 N N . ILE B 1 35 ? -15.258 -10.117 -9.383 1 94.88 35 ILE B N 1
ATOM 2628 C CA . ILE B 1 35 ? -14.789 -10.766 -8.156 1 94.88 35 ILE B CA 1
ATOM 2629 C C . ILE B 1 35 ? -13.891 -9.812 -7.379 1 94.88 35 ILE B C 1
ATOM 2631 O O . ILE B 1 35 ? -14.109 -9.57 -6.188 1 94.88 35 ILE B O 1
ATOM 2635 N N . VAL B 1 36 ? -12.945 -9.125 -8.031 1 96.38 36 VAL B N 1
ATOM 2636 C CA . VAL B 1 36 ? -11.961 -8.242 -7.414 1 96.38 36 VAL B CA 1
ATOM 2637 C C . VAL B 1 36 ? -12.617 -6.914 -7.047 1 96.38 36 VAL B C 1
ATOM 2639 O O . VAL B 1 36 ? -12.289 -6.312 -6.02 1 96.38 36 VAL B O 1
ATOM 2642 N N . GLY B 1 37 ? -13.648 -6.488 -7.848 1 95.69 37 GLY B N 1
ATOM 2643 C CA . GLY B 1 37 ? -14.281 -5.207 -7.594 1 95.69 37 GLY B CA 1
ATOM 2644 C C . GLY B 1 37 ? -13.469 -4.027 -8.086 1 95.69 37 GLY B C 1
ATOM 2645 O O . GLY B 1 37 ? -12.562 -4.188 -8.898 1 95.69 37 GLY B O 1
ATOM 2646 N N . PRO B 1 38 ? -13.867 -2.822 -7.668 1 94.38 38 PRO B N 1
ATOM 2647 C CA . PRO B 1 38 ? -13.164 -1.614 -8.102 1 94.38 38 PRO B CA 1
ATOM 2648 C C . PRO B 1 38 ? -11.672 -1.65 -7.758 1 94.38 38 PRO B C 1
ATOM 2650 O O . PRO B 1 38 ? -11.305 -1.921 -6.609 1 94.38 38 PRO B O 1
ATOM 2653 N N . ASP B 1 39 ? -10.867 -1.341 -8.75 1 96.19 39 ASP B N 1
ATOM 2654 C CA . ASP B 1 39 ? -9.438 -1.557 -8.547 1 96.19 39 ASP B CA 1
ATOM 2655 C C . ASP B 1 39 ? -8.633 -0.328 -8.961 1 96.19 39 ASP B C 1
ATOM 2657 O O . ASP B 1 39 ? -7.438 -0.426 -9.227 1 96.19 39 ASP B O 1
ATOM 2661 N N . GLY B 1 40 ? -9.281 0.85 -9.086 1 95.81 40 GLY B N 1
ATOM 2662 C CA . GLY B 1 40 ? -8.602 2.078 -9.469 1 95.81 40 GLY B CA 1
ATOM 2663 C C . GLY B 1 40 ? -7.418 2.412 -8.578 1 95.81 40 GLY B C 1
ATOM 2664 O O . GLY B 1 40 ? -6.477 3.078 -9.016 1 95.81 40 GLY B O 1
ATOM 2665 N N . ALA B 1 41 ? -7.434 1.949 -7.336 1 97.19 41 ALA B N 1
ATOM 2666 C CA . ALA B 1 41 ? -6.414 2.283 -6.344 1 97.19 41 ALA B CA 1
ATOM 2667 C C . ALA B 1 41 ? -5.094 1.584 -6.652 1 97.19 41 ALA B C 1
ATOM 2669 O O . ALA B 1 41 ? -4.035 2 -6.176 1 97.19 41 ALA B O 1
ATOM 2670 N N . ILE B 1 42 ? -5.121 0.529 -7.469 1 96.62 42 ILE B N 1
ATOM 2671 C CA . ILE B 1 42 ? -3.873 -0.153 -7.793 1 96.62 42 ILE B CA 1
ATOM 2672 C C . ILE B 1 42 ? -3.482 0.146 -9.234 1 96.62 42 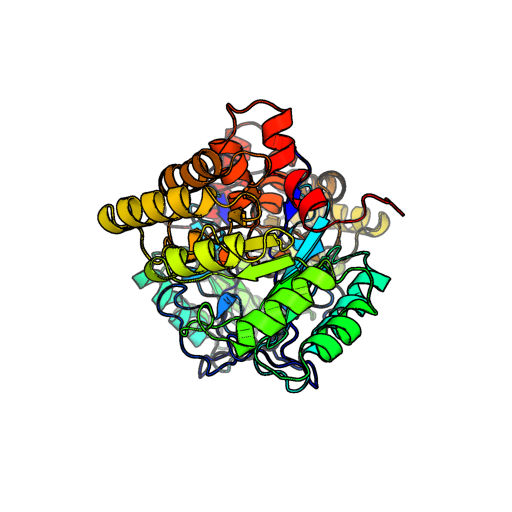ILE B C 1
ATOM 2674 O O . ILE B 1 42 ? -2.488 -0.382 -9.742 1 96.62 42 ILE B O 1
ATOM 2678 N N . ARG B 1 43 ? -4.285 0.967 -9.945 1 95.88 43 ARG B N 1
ATOM 2679 C CA . ARG B 1 43 ? -3.955 1.41 -11.297 1 95.88 43 ARG B CA 1
ATOM 2680 C C . ARG B 1 43 ? -3.053 2.639 -11.266 1 95.88 43 ARG B C 1
ATOM 2682 O O . ARG B 1 43 ? -3.42 3.699 -11.781 1 95.88 43 ARG B O 1
ATOM 2689 N N . ALA B 1 44 ? -1.884 2.537 -10.68 1 95.56 44 ALA B N 1
ATOM 2690 C CA . ALA B 1 44 ? -0.873 3.588 -10.602 1 95.56 44 ALA B CA 1
ATOM 2691 C C . ALA B 1 44 ? -0.105 3.707 -11.922 1 95.56 44 ALA B C 1
ATOM 2693 O O . ALA B 1 44 ? -0.121 2.787 -12.742 1 95.56 44 ALA B O 1
ATOM 2694 N N . GLN B 1 45 ? 0.632 4.773 -12.109 1 94.81 45 GLN B N 1
ATOM 2695 C CA . GLN B 1 45 ? 1.442 4.965 -13.305 1 94.81 45 GLN B CA 1
ATOM 2696 C C . GLN B 1 45 ? 2.49 3.863 -13.445 1 94.81 45 GLN B C 1
ATOM 2698 O O . GLN B 1 45 ? 2.807 3.436 -14.555 1 94.81 45 GLN B O 1
ATOM 2703 N N . ARG B 1 46 ? 2.961 3.477 -12.297 1 96 46 ARG B N 1
ATOM 2704 C CA . ARG B 1 46 ? 3.891 2.354 -12.258 1 96 46 ARG B CA 1
ATOM 2705 C C . ARG B 1 46 ? 3.865 1.674 -10.891 1 96 46 ARG B C 1
ATOM 2707 O O . ARG B 1 46 ? 3.395 2.254 -9.906 1 96 46 ARG B O 1
ATOM 2714 N N . TYR B 1 47 ? 4.277 0.545 -10.82 1 98.25 47 TYR B N 1
ATOM 2715 C CA . TYR B 1 47 ? 4.672 -0.209 -9.633 1 98.25 47 TYR B CA 1
ATOM 2716 C C . TYR B 1 47 ? 5.859 -1.114 -9.93 1 98.25 47 TYR B C 1
ATOM 2718 O O . TYR B 1 47 ? 5.684 -2.277 -10.305 1 98.25 47 TYR B O 1
ATOM 2726 N N . TRP B 1 48 ? 7.023 -0.593 -9.734 1 98.56 48 TRP B N 1
ATOM 2727 C CA . TRP B 1 48 ? 8.289 -1.257 -10.055 1 98.56 48 TRP B CA 1
ATOM 2728 C C . TRP B 1 48 ? 8.75 -2.131 -8.891 1 98.56 48 TRP B C 1
ATOM 2730 O O . TRP B 1 48 ? 8.18 -2.068 -7.797 1 98.56 48 TRP B O 1
ATOM 2740 N N . ALA B 1 49 ? 9.758 -2.92 -9.211 1 98.5 49 ALA B N 1
ATOM 2741 C CA . ALA B 1 49 ? 10.398 -3.691 -8.141 1 98.5 49 ALA B CA 1
ATOM 2742 C C . ALA B 1 49 ? 10.922 -2.775 -7.043 1 98.5 49 ALA B C 1
ATOM 2744 O O . ALA B 1 49 ? 10.875 -3.125 -5.859 1 98.5 49 ALA B O 1
ATOM 2745 N N . ASP B 1 50 ? 11.367 -1.529 -7.383 1 97.5 50 ASP B N 1
ATOM 2746 C CA . ASP B 1 50 ? 11.812 -0.518 -6.43 1 97.5 50 ASP B CA 1
ATOM 2747 C C . ASP B 1 50 ? 10.711 -0.187 -5.426 1 97.5 50 ASP B C 1
ATOM 2749 O O . ASP B 1 50 ? 10.961 -0.13 -4.219 1 97.5 50 ASP B O 1
ATOM 2753 N N . ASP B 1 51 ? 9.562 0.029 -5.965 1 98.12 51 ASP B N 1
ATOM 2754 C CA . ASP B 1 51 ? 8.422 0.419 -5.145 1 98.12 51 ASP B CA 1
ATOM 2755 C C . ASP B 1 51 ? 8.016 -0.704 -4.191 1 98.12 51 ASP B C 1
ATOM 2757 O O . ASP B 1 51 ? 7.762 -0.461 -3.012 1 98.12 51 ASP B O 1
ATOM 2761 N N . PHE B 1 52 ? 7.996 -1.927 -4.762 1 98.75 52 PHE B N 1
ATOM 2762 C CA . PHE B 1 52 ? 7.668 -3.102 -3.963 1 98.75 52 PHE B CA 1
ATOM 2763 C C . PHE B 1 52 ? 8.664 -3.277 -2.822 1 98.75 52 PHE B C 1
ATOM 2765 O O . PHE B 1 52 ? 8.273 -3.492 -1.675 1 98.75 52 PHE B O 1
ATOM 2772 N N . LEU B 1 53 ? 9.945 -3.225 -3.137 1 98.25 53 LEU B N 1
ATOM 2773 C CA . LEU B 1 53 ? 10.984 -3.404 -2.129 1 98.25 53 LEU B CA 1
ATOM 2774 C C . LEU B 1 53 ? 10.875 -2.348 -1.037 1 98.25 53 LEU B C 1
ATOM 2776 O O . LEU B 1 53 ? 11.055 -2.648 0.146 1 98.25 53 LEU B O 1
ATOM 2780 N N . ALA B 1 54 ? 10.547 -1.136 -1.433 1 97.69 54 ALA B N 1
ATOM 2781 C CA . ALA B 1 54 ? 10.383 -0.063 -0.456 1 97.69 54 ALA B CA 1
ATOM 2782 C C . ALA B 1 54 ? 9.188 -0.329 0.453 1 97.69 54 ALA B C 1
ATOM 2784 O O . ALA B 1 54 ? 9.297 -0.232 1.678 1 97.69 54 ALA B O 1
ATOM 2785 N N . GLU B 1 55 ? 8.078 -0.684 -0.09 1 97.69 55 GLU B N 1
ATOM 2786 C CA . GLU B 1 55 ? 6.828 -0.896 0.637 1 97.69 55 GLU B CA 1
ATOM 2787 C C . GLU B 1 55 ? 6.941 -2.078 1.596 1 97.69 55 GLU B C 1
ATOM 2789 O O . GLU B 1 55 ? 6.32 -2.082 2.66 1 97.69 55 GLU B O 1
ATOM 2794 N N . THR B 1 56 ? 7.805 -3.082 1.257 1 97.75 56 THR B N 1
ATOM 2795 C CA . THR B 1 56 ? 7.801 -4.332 2.008 1 97.75 56 THR B CA 1
ATOM 2796 C C . THR B 1 56 ? 9.078 -4.473 2.828 1 97.75 56 THR B C 1
ATOM 2798 O O . THR B 1 56 ? 9.352 -5.539 3.387 1 97.75 56 THR B O 1
ATOM 2801 N N . ARG B 1 57 ? 9.844 -3.496 2.906 1 96.06 57 ARG B N 1
ATOM 2802 C CA . ARG B 1 57 ? 11.227 -3.555 3.359 1 96.06 57 ARG B CA 1
ATOM 2803 C C . ARG B 1 57 ? 11.312 -4.039 4.801 1 96.06 57 ARG B C 1
ATOM 2805 O O . ARG B 1 57 ? 12.375 -4.457 5.262 1 96.06 57 ARG B O 1
ATOM 2812 N N . PHE B 1 58 ? 10.227 -4.035 5.57 1 96.19 58 PHE B N 1
ATOM 2813 C CA . PHE B 1 58 ? 10.297 -4.441 6.969 1 96.19 58 PHE B CA 1
ATOM 2814 C C . PHE B 1 58 ? 9.625 -5.801 7.168 1 96.19 58 PHE B C 1
ATOM 2816 O O . PHE B 1 58 ? 9.367 -6.207 8.305 1 96.19 58 PHE B O 1
ATOM 2823 N N . HIS B 1 59 ? 9.359 -6.613 6.141 1 96.69 59 HIS B N 1
ATOM 2824 C CA . HIS B 1 59 ? 8.531 -7.809 6.273 1 96.69 59 HIS B CA 1
ATOM 2825 C C . HIS B 1 59 ? 9.328 -9.062 5.934 1 96.69 59 HIS B C 1
ATOM 2827 O O . HIS B 1 59 ? 8.742 -10.102 5.605 1 96.69 59 HIS B O 1
ATOM 2833 N N . ASN B 1 60 ? 10.625 -9.055 5.934 1 96.69 60 ASN B N 1
ATOM 2834 C CA . ASN B 1 60 ? 11.523 -10.195 5.781 1 96.69 60 ASN B CA 1
ATOM 2835 C C . ASN B 1 60 ? 11.273 -10.938 4.477 1 96.69 60 ASN B C 1
ATOM 2837 O O . ASN B 1 60 ? 11.211 -12.172 4.461 1 96.69 60 ASN B O 1
ATOM 2841 N N . VAL B 1 61 ? 11.023 -10.234 3.416 1 97.88 61 VAL B N 1
ATOM 2842 C CA . VAL B 1 61 ? 10.883 -10.836 2.092 1 97.88 61 VAL B CA 1
ATOM 2843 C C . VAL B 1 61 ? 12.258 -11.188 1.53 1 97.88 61 VAL B C 1
ATOM 2845 O O . VAL B 1 61 ? 13.047 -10.297 1.208 1 97.88 61 VAL B O 1
ATOM 2848 N N . SER B 1 62 ? 12.508 -12.461 1.429 1 97.06 62 SER B N 1
ATOM 2849 C CA . SER B 1 62 ? 13.844 -12.906 1.025 1 97.06 62 SER B CA 1
ATOM 2850 C C . SER B 1 62 ? 13.93 -13.07 -0.487 1 97.06 62 SER B C 1
ATOM 2852 O O . SER B 1 62 ? 14.992 -12.875 -1.076 1 97.06 62 SER B O 1
ATOM 2854 N N . LYS B 1 63 ? 12.844 -13.5 -1.112 1 98.25 63 LYS B N 1
ATOM 2855 C CA . LYS B 1 63 ? 12.781 -13.672 -2.561 1 98.25 63 LYS B CA 1
ATOM 2856 C C . LYS B 1 63 ? 11.398 -13.32 -3.098 1 98.25 63 LYS B C 1
ATOM 2858 O O . LYS B 1 63 ? 10.414 -13.359 -2.357 1 98.25 63 LYS B O 1
ATOM 2863 N N . VAL B 1 64 ? 11.438 -13 -4.363 1 98.56 64 VAL B N 1
ATOM 2864 C CA . VAL B 1 64 ? 10.211 -12.547 -5.008 1 98.56 64 VAL B CA 1
ATOM 2865 C C . VAL B 1 64 ? 10.07 -13.211 -6.375 1 98.56 64 VAL B C 1
ATOM 2867 O O . VAL B 1 64 ? 11.039 -13.305 -7.129 1 98.56 64 VAL B O 1
ATOM 2870 N N . VAL B 1 65 ? 8.859 -13.727 -6.652 1 98.88 65 VAL B N 1
ATOM 2871 C CA . VAL B 1 65 ? 8.516 -14.234 -7.973 1 98.88 65 VAL B CA 1
ATOM 2872 C C . VAL B 1 65 ? 7.469 -13.336 -8.625 1 98.88 65 VAL B C 1
ATOM 2874 O O . VAL B 1 65 ? 6.375 -13.156 -8.086 1 98.88 65 VAL B O 1
ATOM 2877 N N . HIS B 1 66 ? 7.855 -12.703 -9.711 1 98.88 66 HIS B N 1
ATOM 2878 C CA . HIS B 1 66 ? 6.895 -11.961 -10.516 1 98.88 66 HIS B CA 1
ATOM 2879 C C . HIS B 1 66 ? 6.082 -12.898 -11.406 1 98.88 66 HIS B C 1
ATOM 2881 O O . HIS B 1 66 ? 6.637 -13.797 -12.039 1 98.88 66 HIS B O 1
ATOM 2887 N N . VAL B 1 67 ? 4.812 -12.742 -11.414 1 98.88 67 VAL B N 1
ATOM 2888 C CA . VAL B 1 67 ? 3.928 -13.477 -12.312 1 98.88 67 VAL B CA 1
ATOM 2889 C C . VAL B 1 67 ? 3.42 -12.555 -13.414 1 98.88 67 VAL B C 1
ATOM 2891 O O . VAL B 1 67 ? 2.975 -11.438 -13.141 1 98.88 67 VAL B O 1
ATOM 2894 N N . GLN B 1 68 ? 3.449 -13.031 -14.617 1 98.38 68 GLN B N 1
ATOM 2895 C CA . GLN B 1 68 ? 3.129 -12.203 -15.773 1 98.38 68 GLN B CA 1
ATOM 2896 C C . GLN B 1 68 ? 1.952 -11.273 -15.477 1 98.38 68 GLN B C 1
ATOM 2898 O O . GLN B 1 68 ? 1.015 -11.664 -14.773 1 98.38 68 GLN B O 1
ATOM 2903 N N . ALA B 1 69 ? 2.051 -10.047 -15.922 1 98.06 69 ALA B N 1
ATOM 2904 C CA . ALA B 1 69 ? 1.017 -9.055 -15.656 1 98.06 69 ALA B CA 1
ATOM 2905 C C . ALA B 1 69 ? 0.684 -8.258 -16.906 1 98.06 69 ALA B C 1
ATOM 2907 O O . ALA B 1 69 ? -0.381 -7.641 -17 1 98.06 69 ALA B O 1
ATOM 2908 N N . ALA B 1 70 ? 1.505 -8.203 -17.906 1 98.06 70 ALA B N 1
ATOM 2909 C CA . ALA B 1 70 ? 1.385 -7.32 -19.078 1 98.06 70 ALA B CA 1
ATOM 2910 C C . ALA B 1 70 ? 0.49 -7.945 -20.141 1 98.06 70 ALA B C 1
ATOM 2912 O O . ALA B 1 70 ? 0.927 -8.164 -21.266 1 98.06 70 ALA B O 1
ATOM 2913 N N . LEU B 1 71 ? -0.729 -8.07 -19.812 1 96.12 71 LEU B N 1
ATOM 2914 C CA . LEU B 1 71 ? -1.714 -8.648 -20.719 1 96.12 71 LEU B CA 1
ATOM 2915 C C . LEU B 1 71 ? -2.035 -7.688 -21.859 1 96.12 71 LEU B C 1
ATOM 2917 O O . LEU B 1 71 ? -2.328 -6.512 -21.625 1 96.12 71 LEU B O 1
ATOM 2921 N N . GLY B 1 72 ? -1.999 -8.219 -23.016 1 95.06 72 GLY B N 1
ATOM 2922 C CA . GLY B 1 72 ? -2.275 -7.398 -24.188 1 95.06 72 GLY B CA 1
ATOM 2923 C C . GLY B 1 72 ? -1.021 -6.922 -24.891 1 95.06 72 GLY B C 1
ATOM 2924 O O . GLY B 1 72 ? -1.097 -6.289 -25.938 1 95.06 72 GLY B O 1
ATOM 2925 N N . THR B 1 73 ? 0.123 -7.23 -24.359 1 97.56 73 THR B N 1
ATOM 2926 C CA . THR B 1 73 ? 1.392 -6.887 -24.984 1 97.56 73 THR B CA 1
ATOM 2927 C C . THR B 1 73 ? 1.605 -7.703 -26.25 1 97.56 73 THR B C 1
ATOM 2929 O O . THR B 1 73 ? 1.45 -8.93 -26.25 1 97.56 73 THR B O 1
ATOM 2932 N N . PRO B 1 74 ? 2.027 -7.074 -27.359 1 96.31 74 PRO B N 1
ATOM 2933 C CA . PRO B 1 74 ? 2.178 -7.809 -28.609 1 96.31 74 PRO B CA 1
ATOM 2934 C C . PRO B 1 74 ? 3.211 -8.93 -28.516 1 96.31 74 PRO B C 1
ATOM 2936 O O . PRO B 1 74 ? 2.98 -10.031 -29.031 1 96.31 74 PRO B O 1
ATOM 2939 N N . ASP B 1 75 ? 4.32 -8.68 -27.938 1 97.75 75 ASP B N 1
ATOM 2940 C CA . ASP B 1 75 ? 5.359 -9.672 -27.703 1 97.75 75 ASP B CA 1
ATOM 2941 C C . ASP B 1 75 ? 5.57 -9.891 -26.203 1 97.75 75 ASP B C 1
ATOM 2943 O O . ASP B 1 75 ? 6.316 -9.141 -25.562 1 97.75 75 ASP B O 1
ATOM 2947 N N . PRO B 1 76 ? 5.016 -10.969 -25.672 1 97.62 76 PRO B N 1
ATOM 2948 C CA . PRO B 1 76 ? 5.098 -11.195 -24.234 1 97.62 76 PRO B CA 1
ATOM 2949 C C . PRO B 1 76 ? 6.535 -11.273 -23.719 1 97.62 76 PRO B C 1
ATOM 2951 O O . PRO B 1 76 ? 6.789 -11.039 -22.547 1 97.62 76 PRO B O 1
ATOM 2954 N N . PHE B 1 77 ? 7.434 -11.539 -24.641 1 98.19 77 PHE B N 1
ATOM 2955 C CA . PHE B 1 77 ? 8.844 -11.617 -24.281 1 98.19 77 PHE B CA 1
ATOM 2956 C C . PHE B 1 77 ? 9.328 -10.273 -23.734 1 98.19 77 PHE B C 1
ATOM 2958 O O . PHE B 1 77 ? 10.258 -10.219 -22.922 1 98.19 77 PHE B O 1
ATOM 2965 N N . GLU B 1 78 ? 8.695 -9.211 -24.125 1 98.38 78 GLU B N 1
ATOM 2966 C CA . GLU B 1 78 ? 9.102 -7.871 -23.719 1 98.38 78 GLU B CA 1
ATOM 2967 C C . GLU B 1 78 ? 8.977 -7.684 -22.219 1 98.38 78 GLU B C 1
ATOM 2969 O O . GLU B 1 78 ? 9.766 -6.965 -21.609 1 98.38 78 GLU B O 1
ATOM 2974 N N . GLU B 1 79 ? 8.008 -8.312 -21.625 1 98.81 79 GLU B N 1
ATOM 2975 C CA . GLU B 1 79 ? 7.879 -8.211 -20.172 1 98.81 79 GLU B CA 1
ATOM 2976 C C . GLU B 1 79 ? 9.062 -8.875 -19.469 1 98.81 79 GLU B C 1
ATOM 2978 O O . GLU B 1 79 ? 9.594 -8.32 -18.5 1 98.81 79 GLU B O 1
ATOM 2983 N N . THR B 1 80 ? 9.461 -10.023 -19.953 1 98.75 80 THR B N 1
ATOM 2984 C CA . THR B 1 80 ? 10.609 -10.711 -19.375 1 98.75 80 THR B CA 1
ATOM 2985 C C . THR B 1 80 ? 11.867 -9.852 -19.469 1 98.75 80 THR B C 1
ATOM 2987 O O . THR B 1 80 ? 12.602 -9.711 -18.5 1 98.75 80 THR B O 1
ATOM 2990 N N . ARG B 1 81 ? 12.031 -9.289 -20.641 1 98.19 81 ARG B N 1
ATOM 2991 C CA . ARG B 1 81 ? 13.188 -8.422 -20.844 1 98.19 81 ARG B CA 1
ATOM 2992 C C . ARG B 1 81 ? 13.148 -7.223 -19.891 1 98.19 81 ARG B C 1
ATOM 2994 O O . ARG B 1 81 ? 14.156 -6.871 -19.281 1 98.19 81 ARG B O 1
ATOM 3001 N N . TRP B 1 82 ? 12.008 -6.641 -19.797 1 98.62 82 TRP B N 1
ATOM 3002 C CA . TRP B 1 82 ? 11.805 -5.492 -18.922 1 98.62 82 TRP B CA 1
ATOM 3003 C C . TRP B 1 82 ? 12.078 -5.859 -17.469 1 98.62 82 TRP B C 1
ATOM 3005 O O . TRP B 1 82 ? 12.75 -5.117 -16.75 1 98.62 82 TRP B O 1
ATOM 3015 N N . LEU B 1 83 ? 11.648 -6.969 -17 1 98.62 83 LEU B N 1
ATOM 3016 C CA . LEU B 1 83 ? 11.828 -7.449 -15.641 1 98.62 83 LEU B CA 1
ATOM 3017 C C . LEU B 1 83 ? 13.297 -7.734 -15.352 1 98.62 83 LEU B C 1
ATOM 3019 O O . LEU B 1 83 ? 13.766 -7.527 -14.227 1 98.62 83 LEU B O 1
ATOM 3023 N N . HIS B 1 84 ? 13.914 -8.25 -16.344 1 96.56 84 HIS B N 1
ATOM 3024 C CA . HIS B 1 84 ? 15.32 -8.594 -16.156 1 96.56 84 HIS B CA 1
ATOM 3025 C C . HIS B 1 84 ? 16.141 -7.355 -15.828 1 96.56 84 HIS B C 1
ATOM 3027 O O . HIS B 1 84 ? 17.125 -7.441 -15.086 1 96.56 84 HIS B O 1
ATOM 3033 N N . ALA B 1 85 ? 15.734 -6.234 -16.344 1 96.81 85 ALA B N 1
ATOM 3034 C CA . ALA B 1 85 ? 16.422 -4.992 -16 1 96.81 85 ALA B CA 1
ATOM 3035 C C . ALA B 1 85 ? 16.375 -4.73 -14.492 1 96.81 85 ALA B C 1
ATOM 3037 O O . ALA B 1 85 ? 17.344 -4.23 -13.914 1 96.81 85 ALA B O 1
ATOM 3038 N N . PHE B 1 86 ? 15.32 -5.047 -13.844 1 97.88 86 PHE B N 1
ATOM 3039 C CA . PHE B 1 86 ? 15.234 -4.934 -12.398 1 97.88 86 PHE B CA 1
ATOM 3040 C C . PHE B 1 86 ? 16.156 -5.934 -11.719 1 97.88 86 PHE B C 1
ATOM 3042 O O . PHE B 1 86 ? 16.828 -5.602 -10.727 1 97.88 86 PHE B O 1
ATOM 3049 N N . THR B 1 87 ? 16.156 -7.152 -12.273 1 97.19 87 THR B N 1
ATOM 3050 C CA . THR B 1 87 ? 17 -8.203 -11.703 1 97.19 87 THR B CA 1
ATOM 3051 C C . THR B 1 87 ? 18.453 -7.77 -11.672 1 97.19 87 THR B C 1
ATOM 3053 O O . THR B 1 87 ? 19.156 -7.965 -10.672 1 97.19 87 THR B O 1
ATOM 3056 N N . GLU B 1 88 ? 18.875 -7.18 -12.711 1 97.06 88 GLU B N 1
ATOM 3057 C CA . GLU B 1 88 ? 20.266 -6.734 -12.82 1 97.06 88 GLU B CA 1
ATOM 3058 C C . GLU B 1 88 ? 20.562 -5.625 -11.82 1 97.06 88 GLU B C 1
ATOM 3060 O O . GLU B 1 88 ? 21.641 -5.602 -11.219 1 97.06 88 GLU B O 1
ATOM 3065 N N . ARG B 1 89 ? 19.625 -4.777 -11.594 1 96.88 89 ARG B N 1
ATOM 3066 C CA . ARG B 1 89 ? 19.844 -3.584 -10.789 1 96.88 89 ARG B CA 1
ATOM 3067 C C . ARG B 1 89 ? 19.625 -3.871 -9.305 1 96.88 89 ARG B C 1
ATOM 3069 O O . ARG B 1 89 ? 20.328 -3.34 -8.445 1 96.88 89 ARG B O 1
ATOM 3076 N N . LEU B 1 90 ? 18.625 -4.754 -9.047 1 97.12 90 LEU B N 1
ATOM 3077 C CA . LEU B 1 90 ? 18.125 -4.859 -7.68 1 97.12 90 LEU B CA 1
ATOM 3078 C C . LEU B 1 90 ? 18.266 -6.289 -7.16 1 97.12 90 LEU B C 1
ATOM 3080 O O . LEU B 1 90 ? 18.109 -6.539 -5.965 1 97.12 90 LEU B O 1
ATOM 3084 N N . GLY B 1 91 ? 18.5 -7.25 -8.07 1 96.5 91 GLY B N 1
ATOM 3085 C CA . GLY B 1 91 ? 18.484 -8.656 -7.695 1 96.5 91 GLY B CA 1
ATOM 3086 C C . GLY B 1 91 ? 17.078 -9.227 -7.609 1 96.5 91 GLY B C 1
ATOM 3087 O O . GLY B 1 91 ? 16.875 -10.336 -7.109 1 96.5 91 GLY B O 1
ATOM 3088 N N . VAL B 1 92 ? 16.047 -8.469 -8.008 1 97.44 92 VAL B N 1
ATOM 3089 C CA . VAL B 1 92 ? 14.633 -8.852 -7.996 1 97.44 92 VAL B CA 1
ATOM 3090 C C . VAL B 1 92 ? 14.008 -8.562 -9.359 1 97.44 92 VAL B C 1
ATOM 3092 O O . VAL B 1 92 ? 14.352 -7.574 -10.016 1 97.44 92 VAL B O 1
ATOM 3095 N N . PRO B 1 93 ? 13.227 -9.391 -9.766 1 98.25 93 PRO B N 1
ATOM 3096 C CA . PRO B 1 93 ? 12.703 -10.578 -9.102 1 98.25 93 PRO B CA 1
ATOM 3097 C C . PRO B 1 93 ? 13.648 -11.773 -9.18 1 98.25 93 PRO B C 1
ATOM 3099 O O . PRO B 1 93 ? 14.461 -11.859 -10.109 1 98.25 93 PRO B O 1
ATOM 3102 N N . HIS B 1 94 ? 13.516 -12.664 -8.219 1 98.5 94 HIS B N 1
ATOM 3103 C CA . HIS B 1 94 ? 14.305 -13.883 -8.18 1 98.5 94 HIS B CA 1
ATOM 3104 C C . HIS B 1 94 ? 13.766 -14.922 -9.156 1 98.5 94 HIS B C 1
ATOM 3106 O O . HIS B 1 94 ? 14.5 -15.805 -9.602 1 98.5 94 HIS B O 1
ATOM 3112 N N . GLY B 1 95 ? 12.492 -14.891 -9.438 1 98.69 95 GLY B N 1
ATOM 3113 C CA . GLY B 1 95 ? 11.812 -15.727 -10.414 1 98.69 95 GLY B CA 1
ATOM 3114 C C . GLY B 1 95 ? 10.828 -14.969 -11.273 1 98.69 95 GLY B C 1
ATOM 3115 O O . GLY B 1 95 ? 10.188 -14.016 -10.805 1 98.69 95 GLY B O 1
ATOM 3116 N N . ILE B 1 96 ? 10.742 -15.367 -12.523 1 98.75 96 ILE B N 1
ATOM 3117 C CA . ILE B 1 96 ? 9.773 -14.805 -13.461 1 98.75 96 ILE B CA 1
ATOM 3118 C C . ILE B 1 96 ? 8.875 -15.914 -14 1 98.75 96 ILE B C 1
ATOM 3120 O O . ILE B 1 96 ? 9.359 -16.906 -14.547 1 98.75 96 ILE B O 1
ATOM 3124 N N . VAL B 1 97 ? 7.625 -15.781 -13.727 1 98.94 97 VAL B N 1
ATOM 3125 C CA . VAL B 1 97 ? 6.613 -16.562 -14.445 1 98.94 97 VAL B CA 1
ATOM 3126 C C . VAL B 1 97 ? 6.145 -15.773 -15.672 1 98.94 97 VAL B C 1
ATOM 3128 O O . VAL B 1 97 ? 5.395 -14.805 -15.547 1 98.94 97 VAL B O 1
ATOM 3131 N N . ALA B 1 98 ? 6.559 -16.25 -16.812 1 98.81 98 ALA B N 1
ATOM 3132 C CA . ALA B 1 98 ? 6.367 -15.508 -18.062 1 98.81 98 ALA B CA 1
ATOM 3133 C C . ALA B 1 98 ? 5.039 -15.875 -18.719 1 98.81 98 ALA B C 1
ATOM 3135 O O . ALA B 1 98 ? 4.414 -16.875 -18.344 1 98.81 98 ALA B O 1
ATOM 3136 N N . ALA B 1 99 ? 4.652 -15.016 -19.656 1 98.5 99 ALA B N 1
ATOM 3137 C CA . ALA B 1 99 ? 3.455 -15.289 -20.453 1 98.5 99 ALA B CA 1
ATOM 3138 C C . ALA B 1 99 ? 3.809 -16.016 -21.75 1 98.5 99 ALA B C 1
ATOM 3140 O O . ALA B 1 99 ? 4.613 -15.516 -22.547 1 98.5 99 ALA B O 1
ATOM 3141 N N . VAL B 1 100 ? 3.244 -17.125 -21.953 1 98.25 100 VAL B N 1
ATOM 3142 C CA . VAL B 1 100 ? 3.357 -17.859 -23.219 1 98.25 100 VAL B CA 1
ATOM 3143 C C . VAL B 1 100 ? 2.014 -18.484 -23.578 1 98.25 100 VAL B C 1
ATOM 3145 O O . VAL B 1 100 ? 1.379 -19.125 -22.734 1 98.25 100 VAL B O 1
ATOM 3148 N N . ASP B 1 101 ? 1.542 -18.266 -24.766 1 97.44 101 ASP B N 1
ATOM 3149 C CA . ASP B 1 101 ? 0.413 -19.031 -25.281 1 97.44 101 ASP B CA 1
ATOM 3150 C C . ASP B 1 101 ? 0.833 -20.453 -25.641 1 97.44 101 ASP B C 1
ATOM 3152 O O . ASP B 1 101 ? 1.443 -20.672 -26.688 1 97.44 101 ASP B O 1
ATOM 3156 N N . LEU B 1 102 ? 0.446 -21.344 -24.812 1 98 102 LEU B N 1
ATOM 3157 C CA . LEU B 1 102 ? 0.957 -22.719 -24.953 1 98 102 LEU B CA 1
ATOM 3158 C C . LEU B 1 102 ? 0.271 -23.438 -26.094 1 98 102 LEU B C 1
ATOM 3160 O O . LEU B 1 102 ? 0.728 -24.5 -26.516 1 98 102 LEU B O 1
ATOM 3164 N N . SER B 1 103 ? -0.805 -22.859 -26.641 1 97.38 103 SER B N 1
ATOM 3165 C CA . SER B 1 103 ? -1.52 -23.516 -27.734 1 97.38 103 SER B CA 1
ATOM 3166 C C . SER B 1 103 ? -0.878 -23.219 -29.078 1 97.38 103 SER B C 1
ATOM 3168 O O . SER B 1 103 ? -1.202 -23.844 -30.094 1 97.38 103 SER B O 1
ATOM 3170 N N . ARG B 1 104 ? 0.043 -22.281 -29.047 1 97.31 104 ARG B N 1
ATOM 3171 C CA . ARG B 1 104 ? 0.655 -21.859 -30.312 1 97.31 104 ARG B CA 1
ATOM 3172 C C . ARG B 1 104 ? 1.671 -22.891 -30.797 1 97.31 104 ARG B C 1
ATOM 3174 O O . ARG B 1 104 ? 2.385 -23.5 -29.984 1 97.31 104 ARG B O 1
ATOM 3181 N N . PRO B 1 105 ? 1.795 -23.016 -32.125 1 97.31 105 PRO B N 1
ATOM 3182 C CA . PRO B 1 105 ? 2.76 -23.984 -32.656 1 97.31 105 PRO B CA 1
ATOM 3183 C C . PRO B 1 105 ? 4.203 -23.625 -32.312 1 97.31 105 PRO B C 1
ATOM 3185 O O . PRO B 1 105 ? 5.07 -24.5 -32.281 1 97.31 105 PRO B O 1
ATOM 3188 N N . ASP B 1 106 ? 4.445 -22.391 -32.062 1 97.62 106 ASP B N 1
ATOM 3189 C CA . ASP B 1 106 ? 5.816 -21.969 -31.75 1 97.62 106 ASP B CA 1
ATOM 3190 C C . ASP B 1 106 ? 6.039 -21.844 -30.25 1 97.62 106 ASP B C 1
ATOM 3192 O O . ASP B 1 106 ? 6.957 -21.156 -29.812 1 97.62 106 ASP B O 1
ATOM 3196 N N . ALA B 1 107 ? 5.172 -22.453 -29.438 1 98 107 ALA B N 1
ATOM 3197 C CA . ALA B 1 107 ? 5.27 -22.359 -27.984 1 98 107 ALA B CA 1
ATOM 3198 C C . ALA B 1 107 ? 6.656 -22.766 -27.5 1 98 107 ALA B C 1
ATOM 3200 O O . ALA B 1 107 ? 7.262 -22.078 -26.672 1 98 107 ALA B O 1
ATOM 3201 N N . ALA B 1 108 ? 7.188 -23.828 -28.047 1 98.19 108 ALA B N 1
ATOM 3202 C CA . ALA B 1 108 ? 8.5 -24.312 -27.641 1 98.19 108 ALA B CA 1
ATOM 3203 C C . ALA B 1 108 ? 9.586 -23.266 -27.922 1 98.19 108 ALA B C 1
ATOM 3205 O O . ALA B 1 108 ? 10.5 -23.078 -27.109 1 98.19 108 ALA B O 1
ATOM 3206 N N . VAL B 1 109 ? 9.445 -22.641 -29.047 1 98.19 109 VAL B N 1
ATOM 3207 C CA . VAL B 1 109 ? 10.391 -21.594 -29.422 1 98.19 109 VAL B CA 1
ATOM 3208 C C . VAL B 1 109 ? 10.281 -20.422 -28.453 1 98.19 109 VAL B C 1
ATOM 3210 O O . VAL B 1 109 ? 11.297 -19.859 -28.031 1 98.19 109 VAL B O 1
ATOM 3213 N N . GLN B 1 110 ? 9.07 -20.031 -28.125 1 98.31 110 GLN B N 1
ATOM 3214 C CA . GLN B 1 110 ? 8.852 -18.938 -27.188 1 98.31 110 GLN B CA 1
ATOM 3215 C C . GLN B 1 110 ? 9.398 -19.266 -25.812 1 98.31 110 GLN B C 1
ATOM 3217 O O . GLN B 1 110 ? 9.992 -18.406 -25.141 1 98.31 110 GLN B O 1
ATOM 3222 N N . LEU B 1 111 ? 9.195 -20.484 -25.391 1 98.69 111 LEU B N 1
ATOM 3223 C CA . LEU B 1 111 ? 9.727 -20.906 -24.094 1 98.69 111 LEU B CA 1
ATOM 3224 C C . LEU B 1 111 ? 11.25 -20.75 -24.062 1 98.69 111 LEU B C 1
ATOM 3226 O O . LEU B 1 111 ? 11.789 -20.203 -23.094 1 98.69 111 LEU B O 1
ATOM 3230 N N . ARG B 1 112 ? 11.898 -21.141 -25.078 1 98.12 112 ARG B N 1
ATOM 3231 C CA . ARG B 1 112 ? 13.352 -21.031 -25.156 1 98.12 112 ARG B CA 1
ATOM 3232 C C . ARG B 1 112 ? 13.789 -19.562 -25.156 1 98.12 112 ARG B C 1
ATOM 3234 O O . ARG B 1 112 ? 14.812 -19.219 -24.562 1 98.12 112 ARG B O 1
ATOM 3241 N N . ARG B 1 113 ? 13.008 -18.781 -25.844 1 98.38 113 ARG B N 1
ATOM 3242 C CA . ARG B 1 113 ? 13.289 -17.359 -25.875 1 98.38 113 ARG B CA 1
ATOM 3243 C C . ARG B 1 113 ? 13.273 -16.75 -24.484 1 98.38 113 ARG B C 1
ATOM 3245 O O . ARG B 1 113 ? 14.18 -16.016 -24.109 1 98.38 113 ARG B O 1
ATOM 3252 N N . HIS B 1 114 ? 12.344 -17.094 -23.703 1 98.69 114 HIS B N 1
ATOM 3253 C CA . HIS B 1 114 ? 12.242 -16.609 -22.328 1 98.69 114 HIS B CA 1
ATOM 3254 C C . HIS B 1 114 ? 13.367 -17.156 -21.469 1 98.69 114 HIS B C 1
ATOM 3256 O O . HIS B 1 114 ? 13.906 -16.453 -20.609 1 98.69 114 HIS B O 1
ATOM 3262 N N . GLN B 1 115 ? 13.758 -18.359 -21.688 1 98 115 GLN B N 1
ATOM 3263 C CA . GLN B 1 115 ? 14.727 -19.047 -20.844 1 98 115 GLN B CA 1
ATOM 3264 C C . GLN B 1 115 ? 16.141 -18.516 -21.078 1 98 115 GLN B C 1
ATOM 3266 O O . GLN B 1 115 ? 17.078 -18.906 -20.375 1 98 115 GLN B O 1
ATOM 3271 N N . ARG B 1 116 ? 16.281 -17.641 -22.047 1 97.5 116 ARG B N 1
ATOM 3272 C CA . ARG B 1 116 ? 17.547 -16.938 -22.172 1 97.5 116 ARG B CA 1
ATOM 3273 C C . ARG B 1 116 ? 17.859 -16.172 -20.891 1 97.5 116 ARG B C 1
ATOM 3275 O O . ARG B 1 116 ? 19.016 -15.812 -20.641 1 97.5 116 ARG B O 1
ATOM 3282 N N . TYR B 1 117 ? 16.844 -15.875 -20.172 1 97.44 117 TYR B N 1
ATOM 3283 C CA . TYR B 1 117 ? 17.016 -15.273 -18.859 1 97.44 117 TYR B CA 1
ATOM 3284 C C . TYR B 1 117 ? 16.922 -16.328 -17.766 1 97.44 117 TYR B C 1
ATOM 3286 O O . TYR B 1 117 ? 15.898 -16.984 -17.609 1 97.44 117 TYR B O 1
ATOM 3294 N N . PRO B 1 118 ? 17.906 -16.422 -16.969 1 95.06 118 PRO B N 1
ATOM 3295 C CA . PRO B 1 118 ? 18.031 -17.562 -16.062 1 95.06 118 PRO B CA 1
ATOM 3296 C C . PRO B 1 118 ? 17 -17.547 -14.953 1 95.06 118 PRO B C 1
ATOM 3298 O O . PRO B 1 118 ? 16.766 -18.578 -14.305 1 95.06 118 PRO B O 1
ATOM 3301 N N . ASN B 1 119 ? 16.375 -16.391 -14.688 1 96.44 119 ASN B N 1
ATOM 3302 C CA . ASN B 1 119 ? 15.422 -16.359 -13.578 1 96.44 119 ASN B CA 1
ATOM 3303 C C . ASN B 1 119 ? 13.992 -16.609 -14.055 1 96.44 119 ASN B C 1
ATOM 3305 O O . ASN B 1 119 ? 13.055 -16.516 -13.266 1 96.44 119 ASN B O 1
ATOM 3309 N N . VAL B 1 120 ? 13.828 -16.953 -15.352 1 98.5 120 VAL B N 1
ATOM 3310 C CA . VAL B 1 120 ? 12.531 -17.469 -15.781 1 98.5 120 VAL B CA 1
ATOM 3311 C C . VAL B 1 120 ? 12.32 -18.875 -15.227 1 98.5 120 VAL B C 1
ATOM 3313 O O . VAL B 1 120 ? 13.094 -19.781 -15.531 1 98.5 120 VAL B O 1
ATOM 3316 N N . CYS B 1 121 ? 11.305 -18.984 -14.406 1 98.62 121 CYS B N 1
ATOM 3317 C CA . CYS B 1 121 ? 11.156 -20.25 -13.688 1 98.62 121 CYS B CA 1
ATOM 3318 C C . CYS B 1 121 ? 9.812 -20.891 -14 1 98.62 121 CYS B C 1
ATOM 3320 O O . CYS B 1 121 ? 9.57 -22.047 -13.625 1 98.62 121 CYS B O 1
ATOM 3322 N N . GLY B 1 122 ? 8.945 -20.188 -14.695 1 98.81 122 GLY B N 1
ATOM 3323 C CA . GLY B 1 122 ? 7.633 -20.719 -15.016 1 98.81 122 GLY B CA 1
ATOM 3324 C C . GLY B 1 122 ? 6.898 -19.906 -16.062 1 98.81 122 GLY B C 1
ATOM 3325 O O . GLY B 1 122 ? 7.438 -18.922 -16.578 1 98.81 122 GLY B O 1
ATOM 3326 N N . VAL B 1 123 ? 5.727 -20.422 -16.406 1 98.75 123 VAL B N 1
ATOM 3327 C CA . VAL B 1 123 ? 4.863 -19.781 -17.391 1 98.75 123 VAL B CA 1
ATOM 3328 C C . VAL B 1 123 ? 3.416 -19.812 -16.906 1 98.75 123 VAL B C 1
ATOM 3330 O O . VAL B 1 123 ? 2.986 -20.781 -16.266 1 98.75 123 VAL B O 1
ATOM 3333 N N . ARG B 1 124 ? 2.789 -18.75 -17.156 1 98.31 124 ARG B N 1
ATOM 3334 C CA . ARG B 1 124 ? 1.339 -18.734 -17 1 98.31 124 ARG B CA 1
ATOM 3335 C C . ARG B 1 124 ? 0.657 -18.281 -18.297 1 98.31 124 ARG B C 1
ATOM 3337 O O . ARG B 1 124 ? 0.985 -17.219 -18.828 1 98.31 124 ARG B O 1
ATOM 3344 N N . ASP B 1 125 ? -0.132 -19.156 -18.797 1 96.19 125 ASP B N 1
ATOM 3345 C CA . ASP B 1 125 ? -1.074 -18.828 -19.875 1 96.19 125 ASP B CA 1
ATOM 3346 C C . ASP B 1 125 ? -2.463 -18.531 -19.312 1 96.19 125 ASP B C 1
ATOM 3348 O O . ASP B 1 125 ? -3.27 -19.453 -19.109 1 96.19 125 ASP B O 1
ATOM 3352 N N . LEU B 1 126 ? -2.746 -17.297 -19.016 1 91.56 126 LEU B N 1
ATOM 3353 C CA . LEU B 1 126 ? -3.984 -16.922 -18.344 1 91.56 126 LEU B CA 1
ATOM 3354 C C . LEU B 1 126 ? -5.176 -17.062 -19.281 1 91.56 126 LEU B C 1
ATOM 3356 O O . LEU B 1 126 ? -5.387 -16.219 -20.156 1 91.56 126 LEU B O 1
ATOM 3360 N N . ARG B 1 127 ? -5.871 -18.188 -19.172 1 87.81 127 ARG B N 1
ATOM 3361 C CA . ARG B 1 127 ? -7.043 -18.547 -19.969 1 87.81 127 ARG B CA 1
ATOM 3362 C C . ARG B 1 127 ? -8.125 -19.172 -19.094 1 87.81 127 ARG B C 1
ATOM 3364 O O . ARG B 1 127 ? -7.832 -19.75 -18.047 1 87.81 127 ARG B O 1
ATOM 3371 N N . TYR B 1 128 ? -9.32 -18.969 -19.531 1 83.19 128 TYR B N 1
ATOM 3372 C CA . TYR B 1 128 ? -10.406 -19.547 -18.734 1 83.19 128 TYR B CA 1
ATOM 3373 C C . TYR B 1 128 ? -11.328 -20.375 -19.625 1 83.19 128 TYR B C 1
ATOM 3375 O O . TYR B 1 128 ? -12.398 -20.797 -19.172 1 83.19 128 TYR B O 1
ATOM 3383 N N . ASP B 1 129 ? -10.891 -20.562 -20.734 1 88.81 129 ASP B N 1
ATOM 3384 C CA . ASP B 1 129 ? -11.672 -21.438 -21.609 1 88.81 129 ASP B CA 1
ATOM 3385 C C . ASP B 1 129 ? -11.305 -22.906 -21.375 1 88.81 129 ASP B C 1
ATOM 3387 O O . ASP B 1 129 ? -10.82 -23.281 -20.312 1 88.81 129 ASP B O 1
ATOM 3391 N N . ASP B 1 130 ? -11.562 -23.859 -22.266 1 89.44 130 ASP B N 1
ATOM 3392 C CA . ASP B 1 130 ? -11.344 -25.297 -22.109 1 89.44 130 ASP B CA 1
ATOM 3393 C C . ASP B 1 130 ? -9.922 -25.688 -22.516 1 89.44 130 ASP B C 1
ATOM 3395 O O . ASP B 1 130 ? -9.719 -26.734 -23.141 1 89.44 130 ASP B O 1
ATOM 3399 N N . TYR B 1 131 ? -9.008 -24.797 -22.078 1 93.38 131 TYR B N 1
ATOM 3400 C CA . TYR B 1 131 ? -7.625 -24.922 -22.531 1 93.38 131 TYR B CA 1
ATOM 3401 C C . TYR B 1 131 ? -7 -26.219 -22.016 1 93.38 131 TYR B C 1
ATOM 3403 O O . TYR B 1 131 ? -6.129 -26.797 -22.672 1 93.38 131 TYR B O 1
ATOM 3411 N N . LEU B 1 132 ? -7.473 -26.734 -20.922 1 95.62 132 LEU B N 1
ATOM 3412 C CA . LEU B 1 132 ? -6.859 -27.891 -20.281 1 95.62 132 LEU B CA 1
ATOM 3413 C C . LEU B 1 132 ? -7.168 -29.172 -21.047 1 95.62 132 LEU B C 1
ATOM 3415 O O . LEU B 1 132 ? -6.531 -30.203 -20.828 1 95.62 132 LEU B O 1
ATOM 3419 N N . THR B 1 133 ? -8.141 -29.094 -21.953 1 95.62 133 THR B N 1
ATOM 3420 C CA . THR B 1 133 ? -8.484 -30.234 -22.781 1 95.62 133 THR B CA 1
ATOM 3421 C C . THR B 1 133 ? -8.102 -30 -24.234 1 95.62 133 THR B C 1
ATOM 3423 O O . THR B 1 133 ? -8.422 -30.797 -25.109 1 95.62 133 THR B O 1
ATOM 3426 N N . ASP B 1 134 ? -7.488 -28.891 -24.469 1 96.62 134 ASP B N 1
ATOM 3427 C CA . ASP B 1 134 ? -7.027 -28.547 -25.812 1 96.62 134 ASP B CA 1
ATOM 3428 C C . ASP B 1 134 ? -5.723 -29.25 -26.156 1 96.62 134 ASP B C 1
ATOM 3430 O O . ASP B 1 134 ? -4.719 -29.094 -25.453 1 96.62 134 ASP B O 1
ATOM 3434 N N . GLU B 1 135 ? -5.715 -29.969 -27.281 1 97.12 135 GLU B N 1
ATOM 3435 C CA . GLU B 1 135 ? -4.566 -30.781 -27.656 1 97.12 135 GLU B CA 1
ATOM 3436 C C . GLU B 1 135 ? -3.344 -29.922 -27.938 1 97.12 135 GLU B C 1
ATOM 3438 O O . GLU B 1 135 ? -2.219 -30.297 -27.594 1 97.12 135 GLU B O 1
ATOM 3443 N N . ALA B 1 136 ? -3.584 -28.859 -28.594 1 97.31 136 ALA B N 1
ATOM 3444 C CA . ALA B 1 136 ? -2.473 -27.969 -28.891 1 97.31 136 ALA B CA 1
ATOM 3445 C C . ALA B 1 136 ? -1.869 -27.406 -27.609 1 97.31 136 ALA B C 1
ATOM 3447 O O . ALA B 1 136 ? -0.647 -27.281 -27.484 1 97.31 136 ALA B O 1
ATOM 3448 N N . TRP B 1 137 ? -2.705 -27.047 -26.672 1 97.69 137 TRP B N 1
ATOM 3449 C CA . TRP B 1 137 ? -2.246 -26.547 -25.375 1 97.69 137 TRP B CA 1
ATOM 3450 C C . TRP B 1 137 ? -1.453 -27.625 -24.625 1 97.69 137 TRP B C 1
ATOM 3452 O O . TRP B 1 137 ? -0.423 -27.328 -24.016 1 97.69 137 TRP B O 1
ATOM 3462 N N . GLU B 1 138 ? -1.932 -28.844 -24.734 1 98.12 138 GLU B N 1
ATOM 3463 C CA . GLU B 1 138 ? -1.234 -29.938 -24.062 1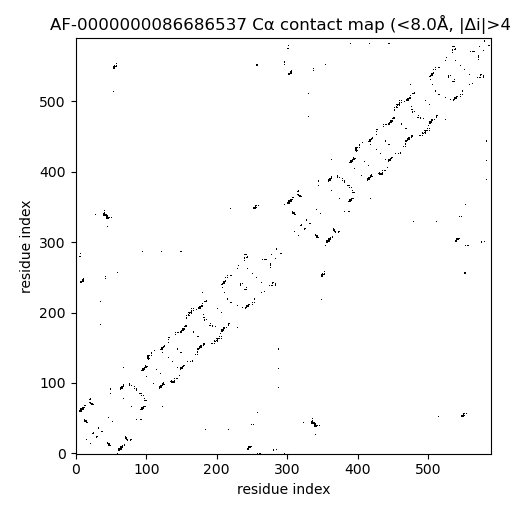 98.12 138 GLU B CA 1
ATOM 3464 C C . GLU B 1 138 ? 0.163 -30.141 -24.641 1 98.12 138 GLU B C 1
ATOM 3466 O O . GLU B 1 138 ? 1.103 -30.453 -23.906 1 98.12 138 GLU B O 1
ATOM 3471 N N . LEU B 1 139 ? 0.314 -30 -25.938 1 97.75 139 LEU B N 1
ATOM 3472 C CA . LEU B 1 139 ? 1.632 -30.078 -26.562 1 97.75 139 LEU B CA 1
ATOM 3473 C C . LEU B 1 139 ? 2.559 -29 -26.016 1 97.75 139 LEU B C 1
ATOM 3475 O O . LEU B 1 139 ? 3.736 -29.25 -25.766 1 97.75 139 LEU B O 1
ATOM 3479 N N . GLY B 1 140 ? 2.043 -27.781 -25.938 1 98.12 140 GLY B N 1
ATOM 3480 C CA . GLY B 1 140 ? 2.805 -26.703 -25.312 1 98.12 140 GLY B CA 1
ATOM 3481 C C . GLY B 1 140 ? 3.168 -26.984 -23.875 1 98.12 140 GLY B C 1
ATOM 3482 O O . GLY B 1 140 ? 4.289 -26.703 -23.438 1 98.12 140 GLY B O 1
ATOM 3483 N N . PHE B 1 141 ? 2.215 -27.578 -23.172 1 98.19 141 PHE B N 1
ATOM 3484 C CA . PHE B 1 141 ? 2.432 -27.984 -21.797 1 98.19 141 PHE B CA 1
ATOM 3485 C C . PHE B 1 141 ? 3.561 -29 -21.688 1 98.19 141 PHE B C 1
ATOM 3487 O O . PHE B 1 141 ? 4.418 -28.891 -20.812 1 98.19 141 PHE B O 1
ATOM 3494 N N . ALA B 1 142 ? 3.553 -29.922 -22.547 1 98.06 142 ALA B N 1
ATOM 3495 C CA . ALA B 1 142 ? 4.617 -30.922 -22.594 1 98.06 142 ALA B CA 1
ATOM 3496 C C . ALA B 1 142 ? 5.965 -30.266 -22.875 1 98.06 142 ALA B C 1
ATOM 3498 O O . ALA B 1 142 ? 6.984 -30.656 -22.297 1 98.06 142 ALA B O 1
ATOM 3499 N N . ALA B 1 143 ? 5.957 -29.344 -23.812 1 98.25 143 ALA B N 1
ATOM 3500 C CA . ALA B 1 143 ? 7.18 -28.609 -24.125 1 98.25 143 ALA B CA 1
ATOM 3501 C C . ALA B 1 143 ? 7.68 -27.844 -22.906 1 98.25 143 ALA B C 1
ATOM 3503 O O . ALA B 1 143 ? 8.891 -27.766 -22.656 1 98.25 143 ALA B O 1
ATOM 3504 N N . LEU B 1 144 ? 6.762 -27.25 -22.188 1 98.31 144 LEU B N 1
ATOM 3505 C CA . LEU B 1 144 ? 7.086 -26.531 -20.953 1 98.31 144 LEU B CA 1
ATOM 3506 C C . LEU B 1 144 ? 7.734 -27.469 -19.938 1 98.31 144 LEU B C 1
ATOM 3508 O O . LEU B 1 144 ? 8.742 -27.109 -19.312 1 98.31 144 LEU B O 1
ATOM 3512 N N . ALA B 1 145 ? 7.207 -28.625 -19.797 1 97.69 145 ALA B N 1
ATOM 3513 C CA . ALA B 1 145 ? 7.75 -29.625 -18.891 1 97.69 145 ALA B CA 1
ATOM 3514 C C . ALA B 1 145 ? 9.172 -30.031 -19.281 1 97.69 145 ALA B C 1
ATOM 3516 O O . ALA B 1 145 ? 10.047 -30.141 -18.438 1 97.69 145 ALA B O 1
ATOM 3517 N N . ALA B 1 146 ? 9.312 -30.219 -20.562 1 97.38 146 ALA B N 1
ATOM 3518 C CA . ALA B 1 146 ? 10.625 -30.594 -21.094 1 97.38 146 ALA B CA 1
ATOM 3519 C C . ALA B 1 146 ? 11.656 -29.5 -20.828 1 97.38 146 ALA B C 1
ATOM 3521 O O . ALA B 1 146 ? 12.836 -29.781 -20.625 1 97.38 146 ALA B O 1
ATOM 3522 N N . ALA B 1 147 ? 11.203 -28.312 -20.812 1 97.44 147 ALA B N 1
ATOM 3523 C CA . ALA B 1 147 ? 12.07 -27.156 -20.578 1 97.44 147 ALA B CA 1
ATOM 3524 C C . ALA B 1 147 ? 12.352 -26.969 -19.094 1 97.44 147 ALA B C 1
ATOM 3526 O O . ALA B 1 147 ? 13.156 -26.125 -18.703 1 97.44 147 ALA B O 1
ATOM 3527 N N . GLY B 1 148 ? 11.656 -27.734 -18.219 1 97.19 148 GLY B N 1
ATOM 3528 C CA . GLY B 1 148 ? 11.867 -27.656 -16.781 1 97.19 148 GLY B CA 1
ATOM 3529 C C . GLY B 1 148 ? 11.188 -26.469 -16.125 1 97.19 148 GLY B C 1
ATOM 3530 O O . GLY B 1 148 ? 11.594 -26.016 -15.062 1 97.19 148 GLY B O 1
ATOM 3531 N N . LEU B 1 149 ? 10.227 -25.906 -16.812 1 98.62 149 LEU B N 1
ATOM 3532 C CA . LEU B 1 149 ? 9.508 -24.734 -16.297 1 98.62 149 LEU B CA 1
ATOM 3533 C C . LEU B 1 149 ? 8.227 -25.156 -15.586 1 98.62 149 LEU B C 1
ATOM 3535 O O . LEU B 1 149 ? 7.637 -26.188 -15.914 1 98.62 149 LEU B O 1
ATOM 3539 N N . VAL B 1 150 ? 7.855 -24.359 -14.562 1 98.88 150 VAL B N 1
ATOM 3540 C CA . VAL B 1 150 ? 6.617 -24.594 -13.828 1 98.88 150 VAL B CA 1
ATOM 3541 C C . VAL B 1 150 ? 5.441 -24 -14.594 1 98.88 150 VAL B C 1
ATOM 3543 O O . VAL B 1 150 ? 5.535 -22.891 -15.125 1 98.88 150 VAL B O 1
ATOM 3546 N N . CYS B 1 151 ? 4.387 -24.734 -14.758 1 98.81 151 CYS B N 1
ATOM 3547 C CA . CYS B 1 151 ? 3.158 -24.188 -15.328 1 98.81 151 CYS B CA 1
ATOM 3548 C C . CYS B 1 151 ? 2.24 -23.656 -14.234 1 98.81 151 CYS B C 1
ATOM 3550 O O . CYS B 1 151 ? 1.682 -24.438 -13.453 1 98.81 151 CYS B O 1
ATOM 3552 N N . CYS B 1 152 ? 2.053 -22.359 -14.172 1 98.69 152 CYS B N 1
ATOM 3553 C CA . CYS B 1 152 ? 1.117 -21.75 -13.234 1 98.69 152 CYS B CA 1
ATOM 3554 C C . CYS B 1 152 ? -0.247 -21.547 -13.883 1 98.69 152 CYS B C 1
ATOM 3556 O O . CYS B 1 152 ? -0.336 -21.078 -15.016 1 98.69 152 CYS B O 1
ATOM 3558 N N . ALA B 1 153 ? -1.291 -22 -13.195 1 97.25 153 ALA B N 1
ATOM 3559 C CA . ALA B 1 153 ? -2.641 -21.891 -13.742 1 97.25 153 ALA B CA 1
ATOM 3560 C C . ALA B 1 153 ? -3.67 -21.703 -12.633 1 97.25 153 ALA B C 1
ATOM 3562 O O . ALA B 1 153 ? -3.416 -22.031 -11.477 1 97.25 153 ALA B O 1
ATOM 3563 N N . ASP B 1 154 ? -4.758 -21.078 -12.93 1 93.38 154 ASP B N 1
ATOM 3564 C CA . ASP B 1 154 ? -5.855 -20.938 -11.977 1 93.38 154 ASP B CA 1
ATOM 3565 C C . ASP B 1 154 ? -7.184 -21.359 -12.617 1 93.38 154 ASP B C 1
ATOM 3567 O O . ASP B 1 154 ? -8.125 -20.562 -12.68 1 93.38 154 ASP B O 1
ATOM 3571 N N . PRO B 1 155 ? -7.285 -22.625 -12.953 1 95.44 155 PRO B N 1
ATOM 3572 C CA . PRO B 1 155 ? -8.531 -23.125 -13.539 1 95.44 155 PRO B CA 1
ATOM 3573 C C . PRO B 1 155 ? -9.727 -22.969 -12.609 1 95.44 155 PRO B C 1
ATOM 3575 O O . PRO B 1 155 ? -9.57 -22.953 -11.383 1 95.44 155 PRO B O 1
ATOM 3578 N N . ALA B 1 156 ? -10.883 -22.922 -13.219 1 95 156 ALA B N 1
ATOM 3579 C CA . ALA B 1 156 ? -12.125 -22.922 -12.445 1 95 156 ALA B CA 1
ATOM 3580 C C . ALA B 1 156 ? -12.297 -24.25 -11.695 1 95 156 ALA B C 1
ATOM 3582 O O . ALA B 1 156 ? -11.734 -25.266 -12.094 1 95 156 ALA B O 1
ATOM 3583 N N . ILE B 1 157 ? -13.078 -24.141 -10.68 1 95.38 157 ILE B N 1
ATOM 3584 C CA . ILE B 1 157 ? -13.258 -25.297 -9.797 1 95.38 157 ILE B CA 1
ATOM 3585 C C . ILE B 1 157 ? -13.742 -26.5 -10.609 1 95.38 157 ILE B C 1
ATOM 3587 O O . ILE B 1 157 ? -13.281 -27.625 -10.406 1 95.38 157 ILE B O 1
ATOM 3591 N N . ASP B 1 158 ? -14.57 -26.266 -11.602 1 93.12 158 ASP B N 1
ATOM 3592 C CA . ASP B 1 158 ? -15.156 -27.344 -12.375 1 93.12 158 ASP B CA 1
ATOM 3593 C C . ASP B 1 158 ? -14.164 -27.891 -13.398 1 93.12 158 ASP B C 1
ATOM 3595 O O . ASP B 1 158 ? -14.406 -28.922 -14.031 1 93.12 158 ASP B O 1
ATOM 3599 N N . GLN B 1 159 ? -13.039 -27.219 -13.508 1 95.69 159 GLN B N 1
ATOM 3600 C CA . GLN B 1 159 ? -12.023 -27.672 -14.453 1 95.69 159 GLN B CA 1
ATOM 3601 C C . GLN B 1 159 ? -10.852 -28.328 -13.734 1 95.69 159 GLN B C 1
ATOM 3603 O O . GLN B 1 159 ? -9.93 -28.828 -14.375 1 95.69 159 GLN B O 1
ATOM 3608 N N . LEU B 1 160 ? -10.898 -28.406 -12.438 1 97.25 160 LEU B N 1
ATOM 3609 C CA . LEU B 1 160 ? -9.797 -28.969 -11.664 1 97.25 160 LEU B CA 1
ATOM 3610 C C . LEU B 1 160 ? -9.617 -30.453 -11.992 1 97.25 160 LEU B C 1
ATOM 3612 O O . LEU B 1 160 ? -8.5 -30.969 -11.969 1 97.25 160 LEU B O 1
ATOM 3616 N N . ARG B 1 161 ? -10.68 -31.125 -12.398 1 96.19 161 ARG B N 1
ATOM 3617 C CA . ARG B 1 161 ? -10.578 -32.531 -12.805 1 96.19 161 ARG B CA 1
ATOM 3618 C C . ARG B 1 161 ? -9.758 -32.656 -14.086 1 96.19 161 ARG B C 1
ATOM 3620 O O . ARG B 1 161 ? -9.039 -33.656 -14.258 1 96.19 161 ARG B O 1
ATOM 3627 N N . HIS B 1 162 ? -9.938 -31.688 -14.969 1 97.12 162 HIS B N 1
ATOM 3628 C CA . HIS B 1 162 ? -9.133 -31.688 -16.188 1 97.12 162 HIS B CA 1
ATOM 3629 C C . HIS B 1 162 ? -7.664 -31.422 -15.883 1 97.12 162 HIS B C 1
ATOM 3631 O O . HIS B 1 162 ? -6.777 -32 -16.516 1 97.12 162 HIS B O 1
ATOM 3637 N N . ALA B 1 163 ? -7.43 -30.562 -14.922 1 97.81 163 ALA B N 1
ATOM 3638 C CA . ALA B 1 163 ? -6.062 -30.297 -14.484 1 97.81 163 ALA B CA 1
ATOM 3639 C C . ALA B 1 163 ? -5.398 -31.547 -13.93 1 97.81 163 ALA B C 1
ATOM 3641 O O . ALA B 1 163 ? -4.23 -31.812 -14.219 1 97.81 163 ALA B O 1
ATOM 3642 N N . ARG B 1 164 ? -6.152 -32.281 -13.18 1 98.19 164 ARG B N 1
ATOM 3643 C CA . ARG B 1 164 ? -5.625 -33.531 -12.617 1 98.19 164 ARG B CA 1
ATOM 3644 C C . ARG B 1 164 ? -5.238 -34.5 -13.727 1 98.19 164 ARG B C 1
ATOM 3646 O O . ARG B 1 164 ? -4.145 -35.094 -13.703 1 98.19 164 ARG B O 1
ATOM 3653 N N . ARG B 1 165 ? -6.098 -34.688 -14.648 1 97.69 165 ARG B N 1
ATOM 3654 C CA . ARG B 1 165 ? -5.84 -35.594 -15.75 1 97.69 165 ARG B CA 1
ATOM 3655 C C . ARG B 1 165 ? -4.602 -35.188 -16.531 1 97.69 165 ARG B C 1
ATOM 3657 O O . ARG B 1 165 ? -3.783 -36.031 -16.906 1 97.69 165 ARG B O 1
ATOM 3664 N N . LEU B 1 166 ? -4.57 -33.938 -16.797 1 97.75 166 LEU B N 1
ATOM 3665 C CA . LEU B 1 166 ? -3.41 -33.375 -17.5 1 97.75 166 LEU B CA 1
ATOM 3666 C C . LEU B 1 166 ? -2.123 -33.688 -16.734 1 97.75 166 LEU B C 1
ATOM 3668 O O . LEU B 1 166 ? -1.136 -34.125 -17.328 1 97.75 166 LEU B O 1
ATOM 3672 N N . ALA B 1 167 ? -2.115 -33.438 -15.453 1 98.19 167 ALA B N 1
ATOM 3673 C CA . ALA B 1 167 ? -0.948 -33.656 -14.609 1 98.19 167 ALA B CA 1
ATOM 3674 C C . ALA B 1 167 ? -0.553 -35.125 -14.609 1 98.19 167 ALA B C 1
ATOM 3676 O O . ALA B 1 167 ? 0.633 -35.469 -14.688 1 98.19 167 ALA B O 1
ATOM 3677 N N . GLU B 1 168 ? -1.522 -36 -14.539 1 98.19 168 GLU B N 1
ATOM 3678 C CA . GLU B 1 168 ? -1.272 -37.438 -14.508 1 98.19 168 GLU B CA 1
ATOM 3679 C C . GLU B 1 168 ? -0.684 -37.906 -15.836 1 98.19 168 GLU B C 1
ATOM 3681 O O . GLU B 1 168 ? 0.137 -38.844 -15.852 1 98.19 168 GLU B O 1
ATOM 3686 N N . ARG B 1 169 ? -1.062 -37.281 -16.891 1 97.56 169 ARG B N 1
ATOM 3687 C CA . ARG B 1 169 ? -0.56 -37.656 -18.219 1 97.56 169 ARG B CA 1
ATOM 3688 C C . ARG B 1 169 ? 0.869 -37.156 -18.422 1 97.56 169 ARG B C 1
ATOM 3690 O O . ARG B 1 169 ? 1.586 -37.656 -19.281 1 97.56 169 ARG B O 1
ATOM 3697 N N . HIS B 1 170 ? 1.248 -36.219 -17.641 1 98 170 HIS B N 1
ATOM 3698 C CA . HIS B 1 170 ? 2.578 -35.625 -17.75 1 98 170 HIS B CA 1
ATOM 3699 C C . HIS B 1 170 ? 3.277 -35.594 -16.391 1 98 170 HIS B C 1
ATOM 3701 O O . HIS B 1 170 ? 3.582 -34.5 -15.891 1 98 170 HIS B O 1
ATOM 3707 N N . PRO B 1 171 ? 3.686 -36.688 -15.836 1 96.62 171 PRO B N 1
ATOM 3708 C CA . PRO B 1 171 ? 4.223 -36.75 -14.477 1 96.62 171 PRO B CA 1
ATOM 3709 C C . PRO B 1 171 ? 5.516 -35.969 -14.312 1 96.62 171 PRO B C 1
ATOM 3711 O O . PRO B 1 171 ? 5.902 -35.625 -13.188 1 96.62 171 PRO B O 1
ATOM 3714 N N . GLY B 1 172 ? 6.156 -35.656 -15.406 1 96.19 172 GLY B N 1
ATOM 3715 C CA . GLY B 1 172 ? 7.387 -34.875 -15.336 1 96.19 172 GLY B CA 1
ATOM 3716 C C . GLY B 1 172 ? 7.148 -33.375 -15.273 1 96.19 172 GLY B C 1
ATOM 3717 O O . GLY B 1 172 ? 8.078 -32.625 -15.031 1 96.19 172 GLY B O 1
ATOM 3718 N N . ALA B 1 173 ? 5.918 -32.969 -15.461 1 97.75 173 ALA B N 1
ATOM 3719 C CA . ALA B 1 173 ? 5.559 -31.547 -15.438 1 97.75 173 ALA B CA 1
ATOM 3720 C C . ALA B 1 173 ? 5.109 -31.109 -14.047 1 97.75 173 ALA B C 1
ATOM 3722 O O . ALA B 1 173 ? 4.465 -31.891 -13.328 1 97.75 173 ALA B O 1
ATOM 3723 N N . THR B 1 174 ? 5.535 -29.953 -13.625 1 98.69 174 THR B N 1
ATOM 3724 C CA . THR B 1 174 ? 4.996 -29.359 -12.406 1 98.69 174 THR B CA 1
ATOM 3725 C C . THR B 1 174 ? 3.871 -28.375 -12.734 1 98.69 174 THR B C 1
ATOM 3727 O O . THR B 1 174 ? 4.078 -27.406 -13.469 1 98.69 174 THR B O 1
ATOM 3730 N N . LEU B 1 175 ? 2.713 -28.656 -12.297 1 98.81 175 LEU B N 1
ATOM 3731 C CA . LEU B 1 175 ? 1.554 -27.781 -12.422 1 98.81 175 LEU B CA 1
ATOM 3732 C C . LEU B 1 175 ? 1.264 -27.062 -11.102 1 98.81 175 LEU B C 1
ATOM 3734 O O . LEU B 1 175 ? 0.97 -27.719 -10.094 1 98.81 175 LEU B O 1
ATOM 3738 N N . CYS B 1 176 ? 1.399 -25.766 -11.078 1 98.94 176 CYS B N 1
ATOM 3739 C CA . CYS B 1 176 ? 1.137 -24.953 -9.906 1 98.94 176 CYS B CA 1
ATOM 3740 C C . CYS B 1 176 ? -0.243 -24.312 -9.984 1 98.94 176 CYS B C 1
ATOM 3742 O O . CYS B 1 176 ? -0.523 -23.531 -10.906 1 98.94 176 CYS B O 1
ATOM 3744 N N . ILE B 1 177 ? -1.098 -24.625 -9.086 1 98.75 177 ILE B N 1
ATOM 3745 C CA . ILE B 1 177 ? -2.42 -24.016 -9.008 1 98.75 177 ILE B CA 1
ATOM 3746 C C . ILE B 1 177 ? -2.336 -22.703 -8.242 1 98.75 177 ILE B C 1
ATOM 3748 O O . ILE B 1 177 ? -2.043 -22.688 -7.043 1 98.75 177 ILE B O 1
ATOM 3752 N N . ASP B 1 178 ? -2.633 -21.641 -8.938 1 98.44 178 ASP B N 1
ATOM 3753 C CA . ASP B 1 178 ? -2.537 -20.297 -8.359 1 98.44 178 ASP B CA 1
ATOM 3754 C C . ASP B 1 178 ? -3.744 -20 -7.477 1 98.44 178 ASP B C 1
ATOM 3756 O O . ASP B 1 178 ? -4.828 -20.547 -7.684 1 98.44 178 ASP B O 1
ATOM 3760 N N . HIS B 1 179 ? -3.541 -19.172 -6.434 1 98.31 179 HIS B N 1
ATOM 3761 C CA . HIS B 1 179 ? -4.57 -18.547 -5.609 1 98.31 179 HIS B CA 1
ATOM 3762 C C . HIS B 1 179 ? -5.449 -19.594 -4.934 1 98.31 179 HIS B C 1
ATOM 3764 O O . HIS B 1 179 ? -6.672 -19.438 -4.879 1 98.31 179 HIS B O 1
ATOM 3770 N N . ALA B 1 180 ? -4.84 -20.688 -4.598 1 98.31 180 ALA B N 1
ATOM 3771 C CA . ALA B 1 180 ? -5.566 -21.75 -3.914 1 98.31 180 ALA B CA 1
ATOM 3772 C C . ALA B 1 180 ? -6.734 -22.25 -4.762 1 98.31 180 ALA B C 1
ATOM 3774 O O . ALA B 1 180 ? -7.824 -22.516 -4.242 1 98.31 180 ALA B O 1
ATOM 3775 N N . GLY B 1 181 ? -6.52 -22.312 -6.055 1 97 181 GLY B N 1
ATOM 3776 C CA . GLY B 1 181 ? -7.59 -22.766 -6.93 1 97 181 GLY B CA 1
ATOM 3777 C C . GLY B 1 181 ? -8.625 -21.688 -7.211 1 97 181 GLY B C 1
ATOM 3778 O O . GLY B 1 181 ? -9.648 -21.953 -7.836 1 97 181 GLY B O 1
ATOM 3779 N N . TYR B 1 182 ? -8.492 -20.547 -6.602 1 95.44 182 TYR B N 1
ATOM 3780 C CA . TYR B 1 182 ? -9.234 -19.312 -6.816 1 95.44 182 TYR B CA 1
ATOM 3781 C C . TYR B 1 182 ? -10.727 -19.516 -6.598 1 95.44 182 TYR B C 1
ATOM 3783 O O . TYR B 1 182 ? -11.539 -19.219 -7.477 1 95.44 182 TYR B O 1
ATOM 3791 N N . PRO B 1 183 ? -11.141 -19.953 -5.461 1 96.62 183 PRO B N 1
ATOM 3792 C CA . PRO B 1 183 ? -12.586 -19.969 -5.188 1 96.62 183 PRO B CA 1
ATOM 3793 C C . PRO B 1 183 ? -13.211 -18.578 -5.281 1 96.62 183 PRO B C 1
ATOM 3795 O O . PRO B 1 183 ? -12.789 -17.656 -4.586 1 96.62 183 PRO B O 1
ATOM 3798 N N . LYS B 1 184 ? -14.234 -18.422 -6.016 1 95.25 184 LYS B N 1
ATOM 3799 C CA . LYS B 1 184 ? -14.719 -17.109 -6.434 1 95.25 184 LYS B CA 1
ATOM 3800 C C . LYS B 1 184 ? -15.719 -16.547 -5.426 1 95.25 184 LYS B C 1
ATOM 3802 O O . LYS B 1 184 ? -16.172 -15.406 -5.555 1 95.25 184 LYS B O 1
ATOM 3807 N N . ASP B 1 185 ? -16.109 -17.344 -4.516 1 95.94 185 ASP B N 1
ATOM 3808 C CA . ASP B 1 185 ? -16.938 -16.875 -3.412 1 95.94 185 ASP B CA 1
ATOM 3809 C C . ASP B 1 185 ? -16.672 -17.672 -2.139 1 95.94 185 ASP B C 1
ATOM 3811 O O . ASP B 1 185 ? -15.805 -18.547 -2.117 1 95.94 185 ASP B O 1
ATOM 3815 N N . ARG B 1 186 ? -17.391 -17.406 -1.055 1 97.25 186 ARG B N 1
ATOM 3816 C CA . ARG B 1 186 ? -17.078 -18 0.24 1 97.25 186 ARG B CA 1
ATOM 3817 C C . ARG B 1 186 ? -18.297 -18.719 0.81 1 97.25 186 ARG B C 1
ATOM 3819 O O . ARG B 1 186 ? -18.422 -18.875 2.027 1 97.25 186 ARG B O 1
ATOM 3826 N N . ALA B 1 187 ? -19.172 -19.125 -0.128 1 96.75 187 ALA B N 1
ATOM 3827 C CA . ALA B 1 187 ? -20.328 -19.906 0.302 1 96.75 187 ALA B CA 1
ATOM 3828 C C . ALA B 1 187 ? -19.922 -21.281 0.786 1 96.75 187 ALA B C 1
ATOM 3830 O O . ALA B 1 187 ? -18.938 -21.859 0.3 1 96.75 187 ALA B O 1
ATOM 3831 N N . GLN B 1 188 ? -20.641 -21.812 1.689 1 97.44 188 GLN B N 1
ATOM 3832 C CA . GLN B 1 188 ? -20.359 -23.141 2.229 1 97.44 188 GLN B CA 1
ATOM 3833 C C . GLN B 1 188 ? -20.391 -24.203 1.134 1 97.44 188 GLN B C 1
ATOM 3835 O O . GLN B 1 188 ? -19.578 -25.125 1.13 1 97.44 188 GLN B O 1
ATOM 3840 N N . ALA B 1 189 ? -21.344 -24.109 0.254 1 97.75 189 ALA B N 1
ATOM 3841 C CA . ALA B 1 189 ? -21.438 -25.047 -0.859 1 97.75 189 ALA B CA 1
ATOM 3842 C C . ALA B 1 189 ? -20.203 -25 -1.741 1 97.75 189 ALA B C 1
ATOM 3844 O O . ALA B 1 189 ? -19.703 -26.031 -2.195 1 97.75 189 ALA B O 1
ATOM 3845 N N . THR B 1 190 ? -19.766 -23.781 -1.988 1 98 190 THR B N 1
ATOM 3846 C CA . THR B 1 190 ? -18.547 -23.594 -2.77 1 98 190 THR 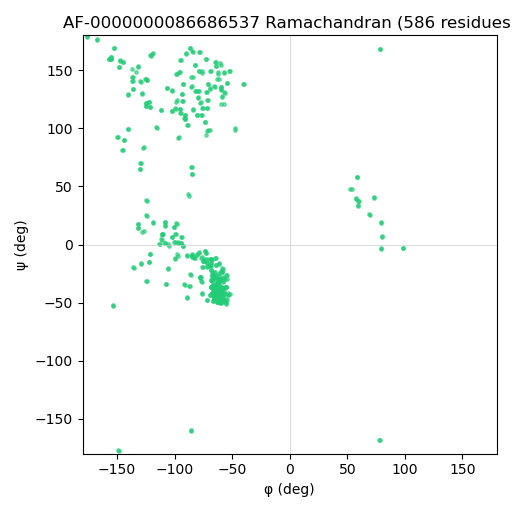B CA 1
ATOM 3847 C C . THR B 1 190 ? -17.344 -24.203 -2.049 1 98 190 THR B C 1
ATOM 3849 O O . THR B 1 190 ? -16.516 -24.875 -2.668 1 98 190 THR B O 1
ATOM 3852 N N . PHE B 1 191 ? -17.266 -24 -0.783 1 98.44 191 PHE B N 1
ATOM 3853 C CA . PHE B 1 191 ? -16.156 -24.531 -0.007 1 98.44 191 PHE B CA 1
ATOM 3854 C C . PHE B 1 191 ? -16.125 -26.062 -0.095 1 98.44 191 PHE B C 1
ATOM 3856 O O . PHE B 1 191 ? -15.062 -26.656 -0.29 1 98.44 191 PHE B O 1
ATOM 3863 N N . ARG B 1 192 ? -17.219 -26.672 0.08 1 98.25 192 ARG B N 1
ATOM 3864 C CA . ARG B 1 192 ? -17.297 -28.141 0.048 1 98.25 192 ARG B CA 1
ATOM 3865 C C . ARG B 1 192 ? -16.859 -28.672 -1.309 1 98.25 192 ARG B C 1
ATOM 3867 O O . ARG B 1 192 ? -16.062 -29.625 -1.38 1 98.25 192 ARG B O 1
ATOM 3874 N N . LEU B 1 193 ? -17.406 -28.094 -2.334 1 98.19 193 LEU B N 1
ATOM 3875 C CA . LEU B 1 193 ? -17.047 -28.516 -3.682 1 98.19 193 LEU B CA 1
ATOM 3876 C C . LEU B 1 193 ? -15.562 -28.266 -3.945 1 98.19 193 LEU B C 1
ATOM 3878 O O . LEU B 1 193 ? -14.867 -29.156 -4.441 1 98.19 193 LEU B O 1
ATOM 3882 N N . TRP B 1 194 ? -15.125 -27.078 -3.652 1 98.56 194 TRP B N 1
ATOM 3883 C CA . TRP B 1 194 ? -13.734 -26.672 -3.822 1 98.56 194 TRP B CA 1
ATOM 3884 C C . TRP B 1 194 ? -12.805 -27.625 -3.068 1 98.56 194 TRP B C 1
ATOM 3886 O O . TRP B 1 194 ? -11.828 -28.125 -3.633 1 98.56 194 TRP B O 1
ATOM 3896 N N . ARG B 1 195 ? -13.086 -27.844 -1.828 1 98.69 195 ARG B N 1
ATOM 3897 C CA . ARG B 1 195 ? -12.242 -28.703 -0.993 1 98.69 195 ARG B CA 1
ATOM 3898 C C . ARG B 1 195 ? -12.148 -30.109 -1.569 1 98.69 195 ARG B C 1
ATOM 3900 O O . ARG B 1 195 ? -11.07 -30.703 -1.596 1 98.69 195 ARG B O 1
ATOM 3907 N N . ALA B 1 196 ? -13.242 -30.625 -1.984 1 98.56 196 ALA B N 1
ATOM 3908 C CA . ALA B 1 196 ? -13.258 -31.953 -2.582 1 98.56 196 ALA B CA 1
ATOM 3909 C C . ALA B 1 196 ? -12.422 -32 -3.857 1 98.56 196 ALA B C 1
ATOM 3911 O O . ALA B 1 196 ? -11.648 -32.938 -4.066 1 98.56 196 ALA B O 1
ATOM 3912 N N . GLU B 1 197 ? -12.578 -31.016 -4.695 1 98.56 197 GLU B N 1
ATOM 3913 C CA . GLU B 1 197 ? -11.859 -30.984 -5.965 1 98.56 197 GLU B CA 1
ATOM 3914 C C . GLU B 1 197 ? -10.367 -30.766 -5.742 1 98.56 197 GLU B C 1
ATOM 3916 O O . GLU B 1 197 ? -9.539 -31.344 -6.457 1 98.56 197 GLU B O 1
ATOM 3921 N N . MET B 1 198 ? -10 -29.984 -4.777 1 98.75 198 MET B N 1
ATOM 3922 C CA . MET B 1 198 ? -8.594 -29.766 -4.453 1 98.75 198 MET B CA 1
ATOM 3923 C C . MET B 1 198 ? -7.957 -31.047 -3.924 1 98.75 198 MET B C 1
ATOM 3925 O O . MET B 1 198 ? -6.82 -31.375 -4.273 1 98.75 198 MET B O 1
ATOM 3929 N N . ARG B 1 199 ? -8.703 -31.688 -3.068 1 98.56 199 ARG B N 1
ATOM 3930 C CA . ARG B 1 199 ? -8.211 -32.969 -2.561 1 98.56 199 ARG B CA 1
ATOM 3931 C C . ARG B 1 199 ? -8 -33.969 -3.695 1 98.56 199 ARG B C 1
ATOM 3933 O O . ARG B 1 199 ? -6.988 -34.688 -3.725 1 98.56 199 ARG B O 1
ATOM 3940 N N . ASN B 1 200 ? -8.961 -34.031 -4.559 1 98.62 200 ASN B N 1
ATOM 3941 C CA . ASN B 1 200 ? -8.836 -34.906 -5.727 1 98.62 200 ASN B CA 1
ATOM 3942 C C . ASN B 1 200 ? -7.629 -34.531 -6.578 1 98.62 200 ASN B C 1
ATOM 3944 O O . ASN B 1 200 ? -6.883 -35.406 -7.035 1 98.62 200 ASN B O 1
ATOM 3948 N N . LEU B 1 201 ? -7.488 -33.281 -6.832 1 98.75 201 LEU B N 1
ATOM 3949 C CA . LEU B 1 201 ? -6.379 -32.75 -7.621 1 98.75 201 LEU B CA 1
ATOM 3950 C C . LEU B 1 201 ? -5.043 -33.125 -6.988 1 98.75 201 LEU B C 1
ATOM 3952 O O . LEU B 1 201 ? -4.082 -33.438 -7.695 1 98.75 201 LEU B O 1
ATOM 3956 N N . ALA B 1 202 ? -4.988 -33.125 -5.691 1 98.69 202 ALA B N 1
ATOM 3957 C CA . ALA B 1 202 ? -3.758 -33.344 -4.938 1 98.69 202 ALA B CA 1
ATOM 3958 C C . ALA B 1 202 ? -3.275 -34.781 -5.078 1 98.69 202 ALA B C 1
ATOM 3960 O O . ALA B 1 202 ? -2.131 -35.094 -4.742 1 98.69 202 ALA B O 1
ATOM 3961 N N . ALA B 1 203 ? -4.082 -35.656 -5.59 1 98.19 203 ALA B N 1
ATOM 3962 C CA . ALA B 1 203 ? -3.674 -37.031 -5.824 1 98.19 203 ALA B CA 1
ATOM 3963 C C . ALA B 1 203 ? -2.594 -37.125 -6.898 1 98.19 203 ALA B C 1
ATOM 3965 O O . ALA B 1 203 ? -1.834 -38.094 -6.953 1 98.19 203 ALA B O 1
ATOM 3966 N N . ALA B 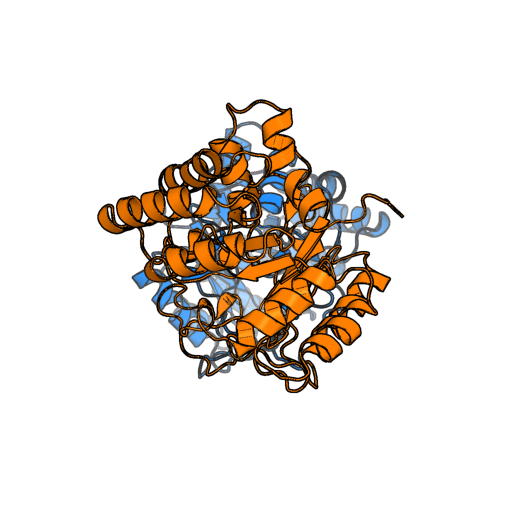1 204 ? -2.59 -36.156 -7.82 1 98.5 204 ALA B N 1
ATOM 3967 C CA . ALA B 1 204 ? -1.48 -36.062 -8.766 1 98.5 204 ALA B CA 1
ATOM 3968 C C . ALA B 1 204 ? -0.243 -35.469 -8.094 1 98.5 204 ALA B C 1
ATOM 3970 O O . ALA B 1 204 ? -0.233 -34.281 -7.719 1 98.5 204 ALA B O 1
ATOM 3971 N N . GLY B 1 205 ? 0.797 -36.188 -8.016 1 98.31 205 GLY B N 1
ATOM 3972 C CA . GLY B 1 205 ? 1.949 -35.844 -7.195 1 98.31 205 GLY B CA 1
ATOM 3973 C C . GLY B 1 205 ? 2.758 -34.688 -7.738 1 98.31 205 GLY B C 1
ATOM 3974 O O . GLY B 1 205 ? 3.582 -34.094 -7.023 1 98.31 205 GLY B O 1
ATOM 3975 N N . ASN B 1 206 ? 2.523 -34.344 -9.008 1 98.69 206 ASN B N 1
ATOM 3976 C CA . ASN B 1 206 ? 3.301 -33.281 -9.633 1 98.69 206 ASN B CA 1
ATOM 3977 C C . ASN B 1 206 ? 2.521 -31.969 -9.672 1 98.69 206 ASN B C 1
ATOM 3979 O O . ASN B 1 206 ? 2.885 -31.047 -10.406 1 98.69 206 ASN B O 1
ATOM 3983 N N . VAL B 1 207 ? 1.402 -31.891 -8.867 1 98.88 207 VAL B N 1
ATOM 3984 C CA . VAL B 1 207 ? 0.65 -30.656 -8.711 1 98.88 207 VAL B CA 1
ATOM 3985 C C . VAL B 1 207 ? 1.002 -30 -7.375 1 98.88 207 VAL B C 1
ATOM 3987 O O . VAL B 1 207 ? 1.116 -30.672 -6.352 1 98.88 207 VAL B O 1
ATOM 3990 N N . VAL B 1 208 ? 1.281 -28.688 -7.402 1 98.94 208 VAL B N 1
ATOM 3991 C CA . VAL B 1 208 ? 1.528 -27.891 -6.207 1 98.94 208 VAL B CA 1
ATOM 3992 C C . VAL B 1 208 ? 0.514 -26.75 -6.133 1 98.94 208 VAL B C 1
ATOM 3994 O O . VAL B 1 208 ? -0.17 -26.453 -7.113 1 98.94 208 VAL B O 1
ATOM 3997 N N . VAL B 1 209 ? 0.373 -26.141 -4.945 1 98.94 209 VAL B N 1
ATOM 3998 C CA . VAL B 1 209 ? -0.639 -25.109 -4.789 1 98.94 209 VAL B CA 1
ATOM 3999 C C . VAL B 1 209 ? -0.006 -23.844 -4.191 1 98.94 209 VAL B C 1
ATOM 4001 O O . VAL B 1 209 ? 0.772 -23.938 -3.238 1 98.94 209 VAL B O 1
ATOM 4004 N N . LYS B 1 210 ? -0.272 -22.781 -4.82 1 98.94 210 LYS B N 1
ATOM 4005 C CA . LYS B 1 210 ? 0.067 -21.453 -4.328 1 98.94 210 LYS B CA 1
ATOM 4006 C C . LYS B 1 210 ? -1.109 -20.812 -3.586 1 98.94 210 LYS B C 1
ATOM 4008 O O . LYS B 1 210 ? -2.16 -20.562 -4.18 1 98.94 210 LYS B O 1
ATOM 4013 N N . ILE B 1 211 ? -0.901 -20.641 -2.322 1 98.88 211 ILE B N 1
ATOM 4014 C CA . ILE B 1 211 ? -1.928 -20 -1.502 1 98.88 211 ILE B CA 1
ATOM 4015 C C . ILE B 1 211 ? -1.727 -18.484 -1.503 1 98.88 211 ILE B C 1
ATOM 4017 O O . ILE B 1 211 ? -0.845 -17.969 -0.811 1 98.88 211 ILE B O 1
ATOM 4021 N N . SER B 1 212 ? -2.543 -17.812 -2.264 1 98.75 212 SER B N 1
ATOM 4022 C CA . SER B 1 212 ? -2.445 -16.375 -2.463 1 98.75 212 SER B CA 1
ATOM 4023 C C . SER B 1 212 ? -3.781 -15.789 -2.908 1 98.75 212 SER B C 1
ATOM 4025 O O . SER B 1 212 ? -4.676 -16.516 -3.336 1 98.75 212 SER B O 1
ATOM 4027 N N . GLY B 1 213 ? -3.949 -14.516 -2.732 1 98.25 213 GLY B N 1
ATOM 4028 C CA . GLY B 1 213 ? -5.039 -13.773 -3.346 1 98.25 213 GLY B CA 1
ATOM 4029 C C . GLY B 1 213 ? -6.398 -14.117 -2.766 1 98.25 213 GLY B C 1
ATOM 4030 O O . GLY B 1 213 ? -7.418 -13.992 -3.447 1 98.25 213 GLY B O 1
ATOM 4031 N N . LEU B 1 214 ? -6.453 -14.586 -1.533 1 98.25 214 LEU B N 1
ATOM 4032 C CA . LEU B 1 214 ? -7.715 -15.016 -0.946 1 98.25 214 LEU B CA 1
ATOM 4033 C C . LEU B 1 214 ? -8.648 -13.828 -0.719 1 98.25 214 LEU B C 1
ATOM 4035 O O . LEU B 1 214 ? -9.867 -14 -0.628 1 98.25 214 LEU B O 1
ATOM 4039 N N . GLY B 1 215 ? -8.062 -12.633 -0.643 1 97.81 215 GLY B N 1
ATOM 4040 C CA . GLY B 1 215 ? -8.859 -11.43 -0.452 1 97.81 215 GLY B CA 1
ATOM 4041 C C . GLY B 1 215 ? -9.703 -11.07 -1.661 1 97.81 215 GLY B C 1
ATOM 4042 O O . GLY B 1 215 ? -10.68 -10.336 -1.545 1 97.81 215 GLY B O 1
ATOM 4043 N N . GLN B 1 216 ? -9.391 -11.602 -2.826 1 97.81 216 GLN B N 1
ATOM 4044 C CA . GLN B 1 216 ? -10.062 -11.258 -4.07 1 97.81 216 GLN B CA 1
ATOM 4045 C C . GLN B 1 216 ? -11.547 -11.625 -4.016 1 97.81 216 GLN B C 1
ATOM 4047 O O . GLN B 1 216 ? -12.391 -10.922 -4.57 1 97.81 216 GLN B O 1
ATOM 4052 N N . ALA B 1 217 ? -11.859 -12.727 -3.314 1 96.94 217 ALA B N 1
ATOM 4053 C CA . ALA B 1 217 ? -13.242 -13.18 -3.232 1 96.94 217 ALA B CA 1
ATOM 4054 C C . ALA B 1 217 ? -13.797 -13 -1.821 1 96.94 217 ALA B C 1
ATOM 4056 O O . ALA B 1 217 ? -14.859 -13.523 -1.493 1 96.94 217 ALA B O 1
ATOM 4057 N N . ASP B 1 218 ? -13.094 -12.336 -0.967 1 97.56 218 ASP B N 1
ATOM 4058 C CA . ASP B 1 218 ? -13.453 -11.992 0.404 1 97.56 218 ASP B CA 1
ATOM 4059 C C . ASP B 1 218 ? -12.883 -10.633 0.794 1 97.56 218 ASP B C 1
ATOM 4061 O O . ASP B 1 218 ? -11.906 -10.555 1.539 1 97.56 218 ASP B O 1
ATOM 4065 N N . HIS B 1 219 ? -13.562 -9.617 0.402 1 97.62 219 HIS B N 1
ATOM 4066 C CA . HIS B 1 219 ? -13.016 -8.266 0.433 1 97.62 219 HIS B CA 1
ATOM 4067 C C . HIS B 1 219 ? -12.836 -7.781 1.866 1 97.62 219 HIS B C 1
ATOM 4069 O O . HIS B 1 219 ? -12.141 -6.785 2.105 1 97.62 219 HIS B O 1
ATOM 4075 N N . ARG B 1 220 ? -13.445 -8.422 2.822 1 96.94 220 ARG B N 1
ATOM 4076 C CA . ARG B 1 220 ? -13.312 -8.102 4.238 1 96.94 220 ARG B CA 1
ATOM 4077 C C . ARG B 1 220 ? -12.867 -9.32 5.039 1 96.94 220 ARG B C 1
ATOM 4079 O O . ARG B 1 220 ? -13.422 -9.609 6.102 1 96.94 220 ARG B O 1
ATOM 4086 N N . TRP B 1 221 ? -12.008 -10.016 4.395 1 98.31 221 TRP B N 1
ATOM 4087 C CA . TRP B 1 221 ? -11.523 -11.25 5.008 1 98.31 221 TRP B CA 1
ATOM 4088 C C . TRP B 1 221 ? -11.016 -10.992 6.422 1 98.31 221 TRP B C 1
ATOM 4090 O O . TRP B 1 221 ? -10.648 -9.859 6.758 1 98.31 221 TRP B O 1
ATOM 4100 N N . THR B 1 222 ? -11.117 -11.922 7.266 1 98.12 222 THR B N 1
ATOM 4101 C CA . THR B 1 222 ? -10.469 -12.055 8.562 1 98.12 222 THR B CA 1
ATOM 4102 C C . THR B 1 222 ? -9.594 -13.305 8.602 1 98.12 222 THR B C 1
ATOM 4104 O O . THR B 1 222 ? -9.703 -14.172 7.73 1 98.12 222 THR B O 1
ATOM 4107 N N . VAL B 1 223 ? -8.727 -13.359 9.586 1 98.31 223 VAL B N 1
ATOM 4108 C CA . VAL B 1 223 ? -7.922 -14.57 9.742 1 98.31 223 VAL B CA 1
ATOM 4109 C C . VAL B 1 223 ? -8.836 -15.789 9.859 1 98.31 223 VAL B C 1
ATOM 4111 O O . VAL B 1 223 ? -8.57 -16.828 9.25 1 98.31 223 VAL B O 1
ATOM 4114 N N . THR B 1 224 ? -9.93 -15.602 10.516 1 98.25 224 THR B N 1
ATOM 4115 C CA . THR B 1 224 ? -10.883 -16.688 10.719 1 98.25 224 THR B CA 1
ATOM 4116 C C . THR B 1 224 ? -11.531 -17.094 9.398 1 98.25 224 THR B C 1
ATOM 4118 O O . THR B 1 224 ? -11.758 -18.281 9.156 1 98.25 224 THR B O 1
ATOM 4121 N N . SER B 1 225 ? -11.781 -16.172 8.539 1 98.31 225 SER B N 1
ATOM 4122 C CA . SER B 1 225 ? -12.547 -16.469 7.328 1 98.31 225 SER B CA 1
ATOM 4123 C C . SER B 1 225 ? -11.68 -17.172 6.289 1 98.31 225 SER B C 1
ATOM 4125 O O . SER B 1 225 ? -12.188 -17.969 5.492 1 98.31 225 SER B O 1
ATOM 4127 N N . ILE B 1 226 ? -10.336 -16.922 6.309 1 98.5 226 ILE B N 1
ATOM 4128 C CA . ILE B 1 226 ? -9.516 -17.516 5.262 1 98.5 226 ILE B CA 1
ATOM 4129 C C . ILE B 1 226 ? -8.82 -18.766 5.801 1 98.5 226 ILE B C 1
ATOM 4131 O O . ILE B 1 226 ? -8.281 -19.578 5.031 1 98.5 226 ILE B O 1
ATOM 4135 N N . ARG B 1 227 ? -8.828 -19 7.094 1 98.69 227 ARG B N 1
ATOM 4136 C CA . ARG B 1 227 ? -8.141 -20.109 7.766 1 98.69 227 ARG B CA 1
ATOM 4137 C C . ARG B 1 227 ? -8.547 -21.453 7.164 1 98.69 227 ARG B C 1
ATOM 4139 O O . ARG B 1 227 ? -7.691 -22.266 6.809 1 98.69 227 ARG B O 1
ATOM 4146 N N . PRO B 1 228 ? -9.859 -21.734 6.953 1 98.69 228 PRO B N 1
ATOM 4147 C CA . PRO B 1 228 ? -10.227 -23.047 6.422 1 98.69 228 PRO B CA 1
ATOM 4148 C C . PRO B 1 228 ? -9.656 -23.297 5.027 1 98.69 228 PRO B C 1
ATOM 4150 O O . PRO B 1 228 ? -9.32 -24.438 4.688 1 98.69 228 PRO B O 1
ATOM 4153 N N . TRP B 1 229 ? -9.578 -22.312 4.23 1 98.81 229 TRP B N 1
ATOM 4154 C CA . TRP B 1 229 ? -9.07 -22.453 2.869 1 98.81 229 TRP B CA 1
ATOM 4155 C C . TRP B 1 229 ? -7.574 -22.75 2.871 1 98.81 229 TRP B C 1
ATOM 4157 O O . TRP B 1 229 ? -7.105 -23.609 2.125 1 98.81 229 TRP B O 1
ATOM 4167 N N . VAL B 1 230 ? -6.859 -22.047 3.707 1 98.88 230 VAL B N 1
ATOM 4168 C CA . VAL B 1 230 ? -5.418 -22.25 3.842 1 98.88 230 VAL B CA 1
ATOM 4169 C C . VAL B 1 230 ? -5.141 -23.656 4.344 1 98.88 230 VAL B C 1
ATOM 4171 O O . VAL B 1 230 ? -4.367 -24.406 3.73 1 98.88 230 VAL B O 1
ATOM 4174 N N . LEU B 1 231 ? -5.82 -24.031 5.383 1 98.88 231 LEU B N 1
ATOM 4175 C CA . LEU B 1 231 ? -5.566 -25.328 6.008 1 98.88 231 LEU B CA 1
ATOM 4176 C C . LEU B 1 231 ? -5.988 -26.469 5.086 1 98.88 231 LEU B C 1
ATOM 4178 O O . LEU B 1 231 ? -5.336 -27.516 5.047 1 98.88 231 LEU B O 1
ATOM 4182 N N . ALA B 1 232 ? -7.039 -26.281 4.348 1 98.88 232 ALA B N 1
ATOM 4183 C CA . ALA B 1 232 ? -7.488 -27.312 3.414 1 98.88 232 ALA B CA 1
ATOM 4184 C C . ALA B 1 232 ? -6.449 -27.562 2.322 1 98.88 232 ALA B C 1
ATOM 4186 O O . ALA B 1 232 ? -6.246 -28.688 1.891 1 98.88 232 ALA B O 1
ATOM 4187 N N . CYS B 1 233 ? -5.848 -26.5 1.835 1 98.94 233 CYS B N 1
ATOM 4188 C CA . CYS B 1 233 ? -4.777 -26.672 0.857 1 98.94 233 CYS B CA 1
ATOM 4189 C C . CYS B 1 233 ? -3.633 -27.5 1.432 1 98.94 233 CYS B C 1
ATOM 4191 O O . CYS B 1 233 ? -3.182 -28.453 0.807 1 98.94 233 CYS B O 1
ATOM 4193 N N . VAL B 1 234 ? -3.207 -27.141 2.629 1 98.94 234 VAL B N 1
ATOM 4194 C CA . VAL B 1 234 ? -2.07 -27.812 3.246 1 98.94 234 VAL B CA 1
ATOM 4195 C C . VAL B 1 234 ? -2.438 -29.266 3.557 1 98.94 234 VAL B C 1
ATOM 4197 O O . VAL B 1 234 ? -1.603 -30.172 3.426 1 98.94 234 VAL B O 1
ATOM 4200 N N . GLU B 1 235 ? -3.664 -29.438 3.957 1 98.75 235 GLU B N 1
ATOM 4201 C CA . GLU B 1 235 ? -4.145 -30.781 4.223 1 98.75 235 GLU B CA 1
ATOM 4202 C C . GLU B 1 235 ? -4.109 -31.641 2.961 1 98.75 235 GLU B C 1
ATOM 4204 O O . GLU B 1 235 ? -3.721 -32.812 3.008 1 98.75 235 GLU B O 1
ATOM 4209 N N . ALA B 1 236 ? -4.48 -31.109 1.883 1 98.88 236 ALA B N 1
ATOM 4210 C CA . ALA B 1 236 ? -4.594 -31.844 0.626 1 98.88 236 ALA B CA 1
ATOM 4211 C C . ALA B 1 236 ? -3.219 -32.094 0.011 1 98.88 236 ALA B C 1
ATOM 4213 O O . ALA B 1 236 ? -2.914 -33.219 -0.426 1 98.88 236 ALA B O 1
ATOM 4214 N N . PHE B 1 237 ? -2.357 -31.125 0.031 1 98.94 237 PHE B N 1
ATOM 4215 C CA . PHE B 1 237 ? -1.136 -31.172 -0.764 1 98.94 237 PHE B CA 1
ATOM 4216 C C . PHE B 1 237 ? 0.075 -31.453 0.121 1 98.94 237 PHE B C 1
ATOM 4218 O O . PHE B 1 237 ? 1.108 -31.922 -0.358 1 98.94 237 PHE B O 1
ATOM 4225 N N . GLY B 1 238 ? -0.074 -31.172 1.426 1 98.81 238 GLY B N 1
ATOM 4226 C CA . GLY B 1 238 ? 1.072 -31.219 2.32 1 98.81 238 GLY B CA 1
ATOM 4227 C C . GLY B 1 238 ? 1.963 -29.984 2.203 1 98.81 238 GLY B C 1
ATOM 4228 O O . GLY B 1 238 ? 1.814 -29.188 1.273 1 98.81 238 GLY B O 1
ATOM 4229 N N . VAL B 1 239 ? 2.906 -29.828 3.154 1 98.81 239 VAL B N 1
ATOM 4230 C CA . VAL B 1 239 ? 3.75 -28.641 3.232 1 98.81 239 VAL B CA 1
ATOM 4231 C C . VAL B 1 239 ? 4.816 -28.688 2.143 1 98.81 239 VAL B C 1
ATOM 4233 O O . VAL B 1 239 ? 5.434 -27.672 1.819 1 98.81 239 VAL B O 1
ATOM 4236 N N . ASP B 1 240 ? 5.023 -29.828 1.515 1 98.81 240 ASP B N 1
ATOM 4237 C CA . ASP B 1 240 ? 6.047 -29.969 0.482 1 98.81 240 ASP B CA 1
ATOM 4238 C C . ASP B 1 240 ? 5.512 -29.531 -0.88 1 98.81 240 ASP B C 1
ATOM 4240 O O . ASP B 1 240 ? 6.285 -29.359 -1.828 1 98.81 240 ASP B O 1
ATOM 4244 N N . ARG B 1 241 ? 4.199 -29.312 -0.952 1 98.94 241 ARG B N 1
ATOM 4245 C CA . ARG B 1 241 ? 3.6 -28.938 -2.227 1 98.94 241 ARG B CA 1
ATOM 4246 C C . ARG B 1 241 ? 2.676 -27.734 -2.055 1 98.94 241 ARG B C 1
ATOM 4248 O O . ARG B 1 241 ? 1.832 -27.469 -2.912 1 98.94 241 ARG B O 1
ATOM 4255 N N . SER B 1 242 ? 2.766 -27.047 -0.913 1 98.94 242 SER B N 1
ATOM 4256 C CA . SER B 1 242 ? 2.033 -25.812 -0.633 1 98.94 242 SER B CA 1
ATOM 4257 C C . SER B 1 242 ? 2.98 -24.688 -0.262 1 98.94 242 SER B C 1
ATOM 4259 O O . SER B 1 242 ? 3.984 -24.906 0.419 1 98.94 242 SER B O 1
ATOM 4261 N N . PHE B 1 243 ? 2.703 -23.5 -0.705 1 98.94 243 PHE B N 1
ATOM 4262 C CA . PHE B 1 243 ? 3.477 -22.328 -0.316 1 98.94 243 PHE B CA 1
ATOM 4263 C C . PHE B 1 243 ? 2.641 -21.047 -0.45 1 98.94 243 PHE B C 1
ATOM 4265 O O . PHE B 1 243 ? 1.608 -21.047 -1.125 1 98.94 243 PHE B O 1
ATOM 4272 N N . PHE B 1 244 ? 3.057 -20.016 0.193 1 98.88 244 PHE B N 1
ATOM 4273 C CA . PHE B 1 244 ? 2.297 -18.766 0.288 1 98.88 244 PHE B CA 1
ATOM 4274 C C . PHE B 1 244 ? 2.732 -17.781 -0.79 1 98.88 244 PHE B C 1
ATOM 4276 O O . PHE B 1 244 ? 3.832 -17.891 -1.333 1 98.88 244 PHE B O 1
ATOM 4283 N N . GLY B 1 245 ? 1.922 -16.859 -1.103 1 98.81 245 GLY B N 1
ATOM 4284 C CA . GLY B 1 245 ? 2.119 -15.641 -1.876 1 98.81 245 GLY B CA 1
ATOM 4285 C C . GLY B 1 245 ? 1.16 -14.531 -1.495 1 98.81 245 GLY B C 1
ATOM 4286 O O . GLY B 1 245 ? 0.2 -14.758 -0.756 1 98.81 245 GLY B O 1
ATOM 4287 N N . THR B 1 246 ? 1.337 -13.359 -1.931 1 98.56 246 THR B N 1
ATOM 4288 C CA . THR B 1 246 ? 0.492 -12.266 -1.467 1 98.56 246 THR B CA 1
ATOM 4289 C C . THR B 1 246 ? -0.474 -11.828 -2.562 1 98.56 246 THR B C 1
ATOM 4291 O O . THR B 1 246 ? -1.554 -11.305 -2.273 1 98.56 246 THR B O 1
ATOM 4294 N N . ASN B 1 247 ? -0.07 -11.891 -3.877 1 98.69 247 ASN B N 1
ATOM 4295 C CA . ASN B 1 247 ? -0.81 -11.32 -4.996 1 98.69 247 ASN B CA 1
ATOM 4296 C C . ASN B 1 247 ? -0.716 -9.797 -5.012 1 98.69 247 ASN B C 1
ATOM 4298 O O . ASN B 1 247 ? -1.688 -9.109 -5.336 1 98.69 247 ASN B O 1
ATOM 4302 N N . TRP B 1 248 ? 0.438 -9.25 -4.734 1 98.56 248 TRP B N 1
ATOM 4303 C CA . TRP B 1 248 ? 0.652 -7.809 -4.621 1 98.56 248 TRP B CA 1
ATOM 4304 C C . TRP B 1 248 ? 0.925 -7.191 -5.988 1 98.56 248 TRP B C 1
ATOM 4306 O O . TRP B 1 248 ? 1.64 -7.773 -6.809 1 98.56 248 TRP B O 1
ATOM 4316 N N . PRO B 1 249 ? 0.34 -6.113 -6.285 1 98.12 249 PRO B N 1
ATOM 4317 C CA . PRO B 1 249 ? -0.342 -5.203 -5.363 1 98.12 249 PRO B CA 1
ATOM 4318 C C . PRO B 1 249 ? -1.857 -5.395 -5.359 1 98.12 249 PRO B C 1
ATOM 4320 O O . PRO B 1 249 ? -2.582 -4.602 -4.75 1 98.12 249 PRO B O 1
ATOM 4323 N N . VAL B 1 250 ? -2.402 -6.395 -5.977 1 98.38 250 VAL B N 1
ATOM 4324 C CA . VAL B 1 250 ? -3.848 -6.559 -6.09 1 98.38 250 VAL B CA 1
ATOM 4325 C C . VAL B 1 250 ? -4.465 -6.652 -4.695 1 98.38 250 VAL B C 1
ATOM 4327 O O . VAL B 1 250 ? -5.434 -5.953 -4.391 1 98.38 250 VAL B O 1
ATOM 4330 N N . ASP B 1 251 ? -3.869 -7.414 -3.863 1 98.38 251 ASP B N 1
ATOM 4331 C CA . ASP B 1 251 ? -4.465 -7.68 -2.559 1 98.38 251 ASP B CA 1
ATOM 4332 C C . ASP B 1 251 ? -4.375 -6.457 -1.65 1 98.38 251 ASP B C 1
ATOM 4334 O O . ASP B 1 251 ? -4.996 -6.418 -0.586 1 98.38 251 ASP B O 1
ATOM 4338 N N . ARG B 1 252 ? -3.682 -5.402 -2.059 1 98 252 ARG B N 1
ATOM 4339 C CA . ARG B 1 252 ? -3.717 -4.133 -1.342 1 98 252 ARG B CA 1
ATOM 4340 C C . ARG B 1 252 ? -5.137 -3.584 -1.269 1 98 252 ARG B C 1
ATOM 4342 O O . ARG B 1 252 ? -5.465 -2.814 -0.363 1 98 252 ARG B O 1
ATOM 4349 N N . LEU B 1 253 ? -5.977 -3.975 -2.148 1 98.25 253 LEU B N 1
ATOM 4350 C CA . LEU B 1 253 ? -7.371 -3.553 -2.186 1 98.25 253 LEU B CA 1
ATOM 4351 C C . LEU B 1 253 ? -8.125 -4.051 -0.955 1 98.25 253 LEU B C 1
ATOM 4353 O O . LEU B 1 253 ? -9.219 -3.574 -0.656 1 98.25 253 LEU B O 1
ATOM 4357 N N . PHE B 1 254 ? -7.453 -4.973 -0.193 1 98.12 254 PHE B N 1
ATOM 4358 C CA . PHE B 1 254 ? -8.25 -5.676 0.807 1 98.12 254 PHE B CA 1
ATOM 4359 C C . PHE B 1 254 ? -7.578 -5.613 2.174 1 98.12 254 PHE B C 1
ATOM 4361 O O . PHE B 1 254 ? -8.219 -5.875 3.195 1 98.12 254 PHE B O 1
ATOM 4368 N N . SER B 1 255 ? -6.289 -5.266 2.211 1 97.19 255 SER B N 1
ATOM 4369 C CA . SER B 1 255 ? -5.516 -5.125 3.439 1 97.19 255 SER B CA 1
ATOM 4370 C C . SER B 1 255 ? -4.102 -4.629 3.148 1 97.19 255 SER B C 1
ATOM 4372 O O . SER B 1 255 ? -3.723 -4.465 1.987 1 97.19 255 SER B O 1
ATOM 4374 N N . SER B 1 256 ? -3.332 -4.457 4.195 1 97 256 SER B N 1
ATOM 4375 C CA . SER B 1 256 ? -1.925 -4.117 4.016 1 97 256 SER B CA 1
ATOM 4376 C C . SER B 1 256 ? -1.077 -5.367 3.803 1 97 256 SER B C 1
ATOM 4378 O O . SER B 1 256 ? -1.535 -6.484 4.055 1 97 256 SER B O 1
ATOM 4380 N N . TYR B 1 257 ? 0.159 -5.172 3.348 1 97.62 257 TYR B N 1
ATOM 4381 C CA . TYR B 1 257 ? 1.072 -6.262 3.02 1 97.62 257 TYR B CA 1
ATOM 4382 C C . TYR B 1 257 ? 1.345 -7.129 4.238 1 97.62 257 TYR B C 1
ATOM 4384 O O . TYR B 1 257 ? 1.197 -8.352 4.184 1 97.62 257 TYR B O 1
ATOM 4392 N N . GLY B 1 258 ? 1.704 -6.457 5.352 1 96.5 258 GLY B N 1
ATOM 4393 C CA . GLY B 1 258 ? 2.02 -7.18 6.574 1 96.5 258 GLY B CA 1
ATOM 4394 C C . GLY B 1 258 ? 0.851 -7.988 7.105 1 96.5 258 GLY B C 1
ATOM 4395 O O . GLY B 1 258 ? 1.041 -9.07 7.668 1 96.5 258 GLY B O 1
ATOM 4396 N N . ASP B 1 259 ? -0.37 -7.504 6.84 1 96.56 259 ASP B N 1
ATOM 4397 C CA . ASP B 1 259 ? -1.566 -8.188 7.324 1 96.56 259 ASP B CA 1
ATOM 4398 C C . ASP B 1 259 ? -1.725 -9.555 6.668 1 96.56 259 ASP B C 1
ATOM 4400 O O . ASP B 1 259 ? -2.146 -10.516 7.312 1 96.56 259 ASP B O 1
ATOM 4404 N N . VAL B 1 260 ? -1.378 -9.656 5.402 1 97.81 260 VAL B N 1
ATOM 4405 C CA . VAL B 1 260 ? -1.496 -10.914 4.676 1 97.81 260 VAL B CA 1
ATOM 4406 C C . VAL B 1 260 ? -0.51 -11.93 5.242 1 97.81 260 VAL B C 1
ATOM 4408 O O . VAL B 1 260 ? -0.894 -13.055 5.578 1 97.81 260 VAL B O 1
ATOM 4411 N N . ILE B 1 261 ? 0.714 -11.508 5.402 1 97.5 261 ILE B N 1
ATOM 4412 C CA . ILE B 1 261 ? 1.772 -12.383 5.883 1 97.5 261 ILE B CA 1
ATOM 4413 C C . ILE B 1 261 ? 1.473 -12.82 7.316 1 97.5 261 ILE B C 1
ATOM 4415 O O . ILE B 1 261 ? 1.638 -13.984 7.668 1 97.5 261 ILE B O 1
ATOM 4419 N N . ASP B 1 262 ? 1.025 -11.867 8.109 1 96.81 262 ASP B N 1
ATOM 4420 C CA . ASP B 1 262 ? 0.714 -12.156 9.508 1 96.81 262 ASP B CA 1
ATOM 4421 C C . ASP B 1 262 ? -0.452 -13.141 9.617 1 96.81 262 ASP B C 1
ATOM 4423 O O . ASP B 1 262 ? -0.482 -13.977 10.523 1 96.81 262 ASP B O 1
ATOM 4427 N N . ALA B 1 263 ? -1.39 -12.984 8.742 1 98.12 263 ALA B N 1
ATOM 4428 C CA . ALA B 1 263 ? -2.521 -13.906 8.75 1 98.12 263 ALA B CA 1
ATOM 4429 C C . ALA B 1 263 ? -2.066 -15.336 8.469 1 98.12 263 ALA B C 1
ATOM 4431 O O . ALA B 1 263 ? -2.475 -16.266 9.156 1 98.12 263 ALA B O 1
ATOM 4432 N N . TYR B 1 264 ? -1.194 -15.5 7.465 1 98.62 264 TYR B N 1
ATOM 4433 C CA . TYR B 1 264 ? -0.653 -16.8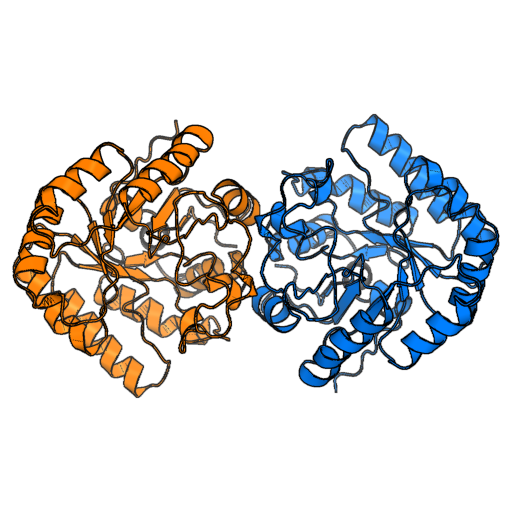12 7.164 1 98.62 264 TYR B CA 1
ATOM 4434 C C . TYR B 1 264 ? 0.114 -17.375 8.359 1 98.62 264 TYR B C 1
ATOM 4436 O O . TYR B 1 264 ? -0.053 -18.547 8.719 1 98.62 264 TYR B O 1
ATOM 4444 N N . ALA B 1 265 ? 0.929 -16.547 8.945 1 98.44 265 ALA B N 1
ATOM 4445 C CA . ALA B 1 265 ? 1.72 -16.969 10.102 1 98.44 265 ALA B CA 1
ATOM 4446 C C . ALA B 1 265 ? 0.82 -17.422 11.242 1 98.44 265 ALA B C 1
ATOM 4448 O O . ALA B 1 265 ? 1.094 -18.438 11.891 1 98.44 265 ALA B O 1
ATOM 4449 N N . GLU B 1 266 ? -0.207 -16.672 11.469 1 98.12 266 GLU B N 1
ATOM 4450 C CA . GLU B 1 266 ? -1.13 -17.031 12.547 1 98.12 266 GLU B CA 1
ATOM 4451 C C . GLU B 1 266 ? -1.822 -18.359 12.273 1 98.12 266 GLU B C 1
ATOM 4453 O O . GLU B 1 266 ? -1.973 -19.172 13.18 1 98.12 266 GLU B O 1
ATOM 4458 N N . ILE B 1 267 ? -2.221 -18.578 11.109 1 98.75 267 ILE B N 1
ATOM 4459 C CA . ILE B 1 267 ? -2.988 -19.766 10.727 1 98.75 267 ILE B CA 1
ATOM 4460 C C . ILE B 1 267 ? -2.139 -21.016 10.93 1 98.75 267 ILE B C 1
ATOM 4462 O O . ILE B 1 267 ? -2.645 -22.047 11.359 1 98.75 267 ILE B O 1
ATOM 4466 N N . VAL B 1 268 ? -0.822 -20.906 10.68 1 98.62 268 VAL B N 1
ATOM 4467 C CA . VAL B 1 268 ? -0 -22.109 10.75 1 98.62 268 VAL B CA 1
ATOM 4468 C C . VAL B 1 268 ? 0.885 -22.062 11.992 1 98.62 268 VAL B C 1
ATOM 4470 O O . VAL B 1 268 ? 1.914 -22.734 12.062 1 98.62 268 VAL B O 1
ATOM 4473 N N . ALA B 1 269 ? 0.547 -21.266 12.93 1 97.94 269 ALA B N 1
ATOM 4474 C CA . ALA B 1 269 ? 1.367 -21.016 14.109 1 97.94 269 ALA B CA 1
ATOM 4475 C C . ALA B 1 269 ? 1.666 -22.297 14.867 1 97.94 269 ALA B C 1
ATOM 4477 O O . ALA B 1 269 ? 2.729 -22.438 15.477 1 97.94 269 ALA B O 1
ATOM 4478 N N . ASP B 1 270 ? 0.761 -23.297 14.781 1 97.88 270 ASP B N 1
ATOM 4479 C CA . ASP B 1 270 ? 0.896 -24.516 15.578 1 97.88 270 ASP B CA 1
ATOM 4480 C C . ASP B 1 270 ? 1.646 -25.594 14.797 1 97.88 270 ASP B C 1
ATOM 4482 O O . ASP B 1 270 ? 1.906 -26.672 15.328 1 97.88 270 ASP B O 1
ATOM 4486 N N . PHE B 1 271 ? 2.025 -25.328 13.57 1 98.62 271 PHE B N 1
ATOM 4487 C CA . PHE B 1 271 ? 2.834 -26.266 12.797 1 98.62 271 PHE B CA 1
ATOM 4488 C C . PHE B 1 271 ? 4.266 -26.297 13.32 1 98.62 271 PHE B C 1
ATOM 4490 O O . PHE B 1 271 ? 4.703 -25.359 14.008 1 98.62 271 PHE B O 1
ATOM 4497 N N . ALA B 1 272 ? 4.965 -27.359 13.008 1 98.38 272 ALA B N 1
ATOM 4498 C CA . ALA B 1 272 ? 6.391 -27.438 13.312 1 98.38 272 ALA B CA 1
ATOM 4499 C C . ALA B 1 272 ? 7.164 -26.359 12.57 1 98.38 272 ALA B C 1
ATOM 4501 O O . ALA B 1 272 ? 6.777 -25.938 11.469 1 98.38 272 ALA B O 1
ATOM 4502 N N . THR B 1 273 ? 8.195 -25.906 13.211 1 97.38 273 THR B N 1
ATOM 4503 C CA . THR B 1 273 ? 9.008 -24.828 12.648 1 97.38 273 THR B CA 1
ATOM 4504 C C . THR B 1 273 ? 9.445 -25.156 11.227 1 97.38 273 THR B C 1
ATOM 4506 O O . THR B 1 273 ? 9.414 -24.312 10.344 1 97.38 273 THR B O 1
ATOM 4509 N N . ASP B 1 274 ? 9.844 -26.359 11.023 1 98 274 ASP B N 1
ATOM 4510 C CA . ASP B 1 274 ? 10.297 -26.781 9.703 1 98 274 ASP B CA 1
ATOM 4511 C C . ASP B 1 274 ? 9.156 -26.734 8.688 1 98 274 ASP B C 1
ATOM 4513 O O . ASP B 1 274 ? 9.383 -26.422 7.516 1 98 274 ASP B O 1
ATOM 4517 N N . GLU B 1 275 ? 7.988 -27.062 9.133 1 98.75 275 GLU B N 1
ATOM 4518 C CA . GLU B 1 275 ? 6.82 -26.984 8.258 1 98.75 275 GLU B CA 1
ATOM 4519 C C . GLU B 1 275 ? 6.5 -25.547 7.891 1 98.75 275 GLU B C 1
ATOM 4521 O O . GLU B 1 275 ? 6.203 -25.25 6.73 1 98.75 275 GLU B O 1
ATOM 4526 N N . ARG B 1 276 ? 6.562 -24.688 8.867 1 98.69 276 ARG B N 1
ATOM 4527 C CA . ARG B 1 276 ? 6.328 -23.266 8.609 1 98.69 276 ARG B CA 1
ATOM 4528 C C . ARG B 1 276 ? 7.359 -22.703 7.641 1 98.69 276 ARG B C 1
ATOM 4530 O O . ARG B 1 276 ? 7.016 -21.938 6.742 1 98.69 276 ARG B O 1
ATOM 4537 N N . ARG B 1 277 ? 8.602 -23.094 7.777 1 98.44 277 ARG B N 1
ATOM 4538 C CA . ARG B 1 277 ? 9.672 -22.641 6.891 1 98.44 277 ARG B CA 1
ATOM 4539 C C . ARG B 1 277 ? 9.43 -23.109 5.457 1 98.44 277 ARG B C 1
ATOM 4541 O O . ARG B 1 277 ? 9.719 -22.375 4.508 1 98.44 277 ARG B O 1
ATOM 4548 N N . LYS B 1 278 ? 8.898 -24.297 5.277 1 98.69 278 LYS B N 1
ATOM 4549 C CA . LYS B 1 278 ? 8.562 -24.797 3.949 1 98.69 278 LYS B CA 1
ATOM 4550 C C . LYS B 1 278 ? 7.445 -23.969 3.318 1 98.69 278 LYS B C 1
ATOM 4552 O O . LYS B 1 278 ? 7.555 -23.547 2.166 1 98.69 278 LYS B O 1
ATOM 4557 N N . LEU B 1 279 ? 6.434 -23.688 4.082 1 98.88 279 LEU B N 1
ATOM 4558 C CA . LEU B 1 279 ? 5.273 -22.969 3.574 1 98.88 279 LEU B CA 1
ATOM 4559 C C . LEU B 1 279 ? 5.648 -21.531 3.209 1 98.88 279 LEU B C 1
ATOM 4561 O O . LEU B 1 279 ? 5.152 -21 2.217 1 98.88 279 LEU B O 1
ATOM 4565 N N . PHE B 1 280 ? 6.527 -20.938 3.973 1 98.75 280 PHE B N 1
ATOM 4566 C CA . PHE B 1 280 ? 6.863 -19.531 3.805 1 98.75 280 PHE B CA 1
ATOM 4567 C C . PHE B 1 280 ? 7.953 -19.359 2.756 1 98.75 280 PHE B C 1
ATOM 4569 O O . PHE B 1 280 ? 8.062 -18.297 2.131 1 98.75 280 PHE B O 1
ATOM 4576 N N . ALA B 1 281 ? 8.82 -20.406 2.527 1 98.31 281 ALA B N 1
ATOM 4577 C CA . ALA B 1 281 ? 9.945 -20.172 1.637 1 98.31 281 ALA B CA 1
ATOM 4578 C C . ALA B 1 281 ? 10.414 -21.469 0.969 1 98.31 281 ALA B C 1
ATOM 4580 O O . ALA B 1 281 ? 10.414 -21.562 -0.26 1 98.31 281 ALA B O 1
ATOM 4581 N N . GLY B 1 282 ? 10.672 -22.484 1.706 1 98.25 282 GLY B N 1
ATOM 4582 C CA . GLY B 1 282 ? 11.398 -23.656 1.261 1 98.25 282 GLY B CA 1
ATOM 4583 C C . GLY B 1 282 ? 10.742 -24.359 0.081 1 98.25 282 GLY B C 1
ATOM 4584 O O . GLY B 1 282 ? 11.414 -24.703 -0.89 1 98.25 282 GLY B O 1
ATOM 4585 N N . THR B 1 283 ? 9.469 -24.578 0.146 1 98.75 283 THR B N 1
ATOM 4586 C CA . THR B 1 283 ? 8.773 -25.297 -0.919 1 98.75 283 THR B CA 1
ATOM 4587 C C . THR B 1 283 ? 8.797 -24.484 -2.215 1 98.75 283 THR B C 1
ATOM 4589 O O . THR B 1 283 ? 9.062 -25.031 -3.287 1 98.75 283 THR B O 1
ATOM 4592 N N . ALA B 1 284 ? 8.578 -23.219 -2.096 1 98.75 284 ALA B N 1
ATOM 4593 C CA . ALA B 1 284 ? 8.617 -22.359 -3.285 1 98.75 284 ALA B CA 1
ATOM 4594 C C . ALA B 1 284 ? 10.008 -22.344 -3.902 1 98.75 284 ALA B C 1
ATOM 4596 O O . ALA B 1 284 ? 10.156 -22.375 -5.125 1 98.75 284 ALA B O 1
ATOM 4597 N N . GLU B 1 285 ? 11.055 -22.234 -3.074 1 98.5 285 GLU B N 1
ATOM 4598 C CA . GLU B 1 285 ? 12.43 -22.219 -3.566 1 98.5 285 GLU B CA 1
ATOM 4599 C C . GLU B 1 285 ? 12.742 -23.5 -4.355 1 98.5 285 GLU B C 1
ATOM 4601 O O . GLU B 1 285 ? 13.398 -23.438 -5.395 1 98.5 285 GLU B O 1
ATOM 4606 N N . ARG B 1 286 ? 12.258 -24.562 -3.885 1 98.25 286 ARG B N 1
ATOM 4607 C CA . ARG B 1 286 ? 12.484 -25.844 -4.562 1 98.25 286 ARG B CA 1
ATOM 4608 C C . ARG B 1 286 ? 11.68 -25.922 -5.855 1 98.25 286 ARG B C 1
ATOM 4610 O O . ARG B 1 286 ? 12.219 -26.25 -6.91 1 98.25 286 ARG B O 1
ATOM 4617 N N . VAL B 1 287 ? 10.43 -25.578 -5.773 1 98.69 287 VAL B N 1
ATOM 4618 C CA . VAL B 1 287 ? 9.508 -25.734 -6.895 1 98.69 287 VAL B CA 1
ATOM 4619 C C . VAL B 1 287 ? 9.945 -24.828 -8.047 1 98.69 287 VAL B C 1
ATOM 4621 O O . VAL B 1 287 ? 10 -25.281 -9.203 1 98.69 287 VAL B O 1
ATOM 4624 N N . PHE B 1 288 ? 10.328 -23.609 -7.719 1 98.69 288 PHE B N 1
ATOM 4625 C CA . PHE B 1 288 ? 10.664 -22.641 -8.75 1 98.69 288 PHE B CA 1
ATOM 4626 C C . PHE B 1 288 ? 12.172 -22.594 -8.977 1 98.69 288 PHE B C 1
ATOM 4628 O O . PHE B 1 288 ? 12.656 -21.812 -9.797 1 98.69 288 PHE B O 1
ATOM 4635 N N . ARG B 1 289 ? 12.953 -23.422 -8.281 1 97.25 289 ARG B N 1
ATOM 4636 C CA . ARG B 1 289 ? 14.406 -23.5 -8.391 1 97.25 289 ARG B CA 1
ATOM 4637 C C . ARG B 1 289 ? 15.031 -22.125 -8.219 1 97.25 289 ARG B C 1
ATOM 4639 O O . ARG B 1 289 ? 15.828 -21.688 -9.055 1 97.25 289 ARG B O 1
ATOM 4646 N N . LEU B 1 290 ? 14.57 -21.453 -7.172 1 96.88 290 LEU B N 1
ATOM 4647 C CA . LEU B 1 290 ? 15.078 -20.109 -6.906 1 96.88 290 LEU B CA 1
ATOM 4648 C C . LEU B 1 290 ? 16.469 -20.172 -6.281 1 96.88 290 LEU B C 1
ATOM 4650 O O . LEU B 1 290 ? 16.734 -21.031 -5.438 1 96.88 290 LEU B O 1
ATOM 4654 N N . SER B 1 291 ? 17.422 -19.5 -6.969 1 78.62 291 SER B N 1
ATOM 4655 C CA . SER B 1 291 ? 18.812 -19.531 -6.512 1 78.62 291 SER B CA 1
ATOM 4656 C C . SER B 1 291 ? 18.922 -18.969 -5.098 1 78.62 291 SER B C 1
ATOM 4658 O O . SER B 1 291 ? 18.219 -18.031 -4.734 1 78.62 291 SER B O 1
ATOM 4660 N N . THR B 1 292 ? 19.406 -19.75 -4.207 1 65.19 292 THR B N 1
ATOM 4661 C CA . THR B 1 292 ? 19.719 -19.312 -2.857 1 65.19 292 THR B CA 1
ATOM 4662 C C . THR B 1 292 ? 20.906 -18.328 -2.869 1 65.19 292 THR B C 1
ATOM 4664 O O . THR B 1 292 ? 21.297 -17.812 -1.825 1 65.19 292 THR B O 1
ATOM 4667 N N . GLU B 1 293 ? 21.672 -18.156 -3.881 1 48.84 293 GLU B N 1
ATOM 4668 C CA . GLU B 1 293 ? 22.969 -17.5 -3.736 1 48.84 293 GLU B CA 1
ATOM 4669 C C . GLU B 1 293 ? 22.797 -16 -3.457 1 48.84 293 GLU B C 1
ATOM 4671 O O . GLU B 1 293 ? 22 -15.336 -4.109 1 48.84 293 GLU B O 1
ATOM 4676 N N . VAL B 1 294 ? 22.891 -15.703 -2.211 1 41.09 294 VAL B N 1
ATOM 4677 C CA . VAL B 1 294 ? 23.234 -14.305 -1.941 1 41.09 294 VAL B CA 1
ATOM 4678 C C . VAL B 1 294 ? 24.406 -13.891 -2.824 1 41.09 294 VAL B C 1
ATOM 4680 O O . VAL B 1 294 ? 25.484 -14.484 -2.764 1 41.09 294 VAL B O 1
ATOM 4683 N N . GLY B 1 295 ? 24.109 -13.164 -3.977 1 28.09 295 GLY B N 1
ATOM 4684 C CA . GLY B 1 295 ? 25.359 -12.609 -4.441 1 28.09 295 GLY B CA 1
ATOM 4685 C C . GLY B 1 295 ? 26.141 -11.898 -3.35 1 28.09 295 GLY B C 1
ATOM 4686 O O . GLY B 1 295 ? 25.562 -11.422 -2.375 1 28.09 295 GLY B O 1
#

Sequence (590 aa):
MADLPFVDTHVHFHDLNHPTLRYSWLDPDAPVDEIVGPDGAIRAQRYWADDFLAETRFHNVSKVVHVQAALGTPDPFEETRWLHAFTERLGVPHGIVAAVDLSRPDAAVQLRRHQRYPNVCGVRDLRYDDYLTDEAWELGFAALAAAGLVCCADPAIDQLRHARRLAERHPGATLCIDHAGYPKDRAQATFRLWRAEMRNLAAAGNVVVKISGLGQADHRWTVTSIRPWVLACVEAFGVDRSFFGTNWPVDRLFSSYGDVIDAYAEIVADFATDERRKLFAGTAERVFRLSTEVGMADLPFVDTHVHFHDLNHPTLRYSWLDPDAPVDEIVGPDGAIRAQRYWADDFLAETRFHNVSKVVHVQAALGTPDPFEETRWLHAFTERLGVPHGIVAAVDLSRPDAAVQLRRHQRYPNVCGVRDLRYDDYLTDEAWELGFAALAAAGLVCCADPAIDQLRHARRLAERHPGATLCIDHAGYPKDRAQATFRLWRAEMRNLAAAGNVVVKISGLGQADHRWTVTSIRPWVLACVEAFGVDRSFFGTNWPVDRLFSSYGDVIDAYAEIVADFATDERRKLFAGTAERVFRLSTEVG